Protein 7D88 (pdb70)

Nearest PDB structures (foldseek):
  7d88-assembly1_A  TM=1.003E+00  e=9.152E-81  Bacillus sp. (in: firmicutes)
  7d89-assembly1_A  TM=9.948E-01  e=5.108E-71  Bacillus sp. (in: firmicutes)
  7wha-assembly1_A  TM=9.141E-01  e=3.170E-23  Aspergillus fumigatus
  6jdz-assembly2_B  TM=9.145E-01  e=5.786E-23  Aspergillus fumigatus Z5
  4f8x-assembly1_A  TM=8.988E-01  e=8.535E-21  Penicillium canescens

Radius of gyration: 21.72 Å; Cα contacts (8 Å, |Δi|>4): 729; chains: 1; bounding box: 57×52×56 Å

Sequence (364 aa):
QSWRKEANDRILQHRQRELVINVIDKEKKPGIEVEIKQIRHEFAFGSAMNDQVLFNQTYADFFVQHFNWAVFENEAKWYANEPERGKITYEKADAMLNFANRHQIPVRGHALFWEVEDANPNWLKSLPNHEVYEAMKRRLEHAGNHFKGKFRHWDVNNEMMHGSFFKDRFGKQIWKWMYEETKKIDPQALLFVNDYNVISYGEHHAYKAHINELRQLGAPVEAIGVQGHFADRVDPVVVKERLDVLAELGLPIWVTEYDSVHPDANRRADNLEALYRVAFSHPAVKGVLMWGFWAGAHWRGEHAAIVNHDWSLNEAGRRYEKLLQEWTTQRVEKTQVTCPAFHGTYEVRIESKMLQQQTIELDS

Secondary structure (DSSP, 8-state):
-HHHHHHHHHHHHHSB--B-----SSS------EEEEEEEESSEEEEEE-GGGGT-HHHHHHHHHH-SEEEESSTTSHHHH-SBTTB---HHHHHHHHHHHHTT--EEEEEEEE--GGGS-GGGTTS-HHHHHHHHHHHHHHHHHHTTTT-SEEEEEETTTS--TTHHHH-THHHHHHHHHHHHH-TTSEEEEEESSSSSSS-HHHHHHHHHHHHHTT----EEEE--B--S---HHHHHHHHHHHHTT---EEEEEEB---SSHHHHHHHHHHHHHHHHT-TTEEEEEES--BTTS-TT-GGG-SB-TTS-B-HHHHHHHHHHHHT--EEEE-----B--BSEEEEEE---EEEEE-SS-S--

Foldseek 3Di:
DVLLVLLVVLLLVFFWFKDDDDDDPPDDDDWQKKWKFFDWFQFWAAAEDEPCCVPPVLVVVVRLVFGQAYEHQPCQQACNQPVDPPRGDNVSVVVVLVSCVVSVRAYAYEELAEQAPVSHRPVLVVDPLVVNVVSSVCSLQVSLQVCAPSHQAYCQYEAPVPHHNNCVRPNCVVVLVSQVVSCVSHVNYQYEYAHECQLQHPCLVVVLVVVVVSVVSPRPHAEYEYAAEHEQAADLVSSLVSVVSNCVVVHAYEHEAHWYFDPDVVRRLVNLCSVVSSLSSDNRYRYYYHHDAEQVDHPVHDRTHQAYNVRHGDVNVVSSVVVVVVQTDIDMDTDVGTDMGGAHWICMPSVPDIGHDHNPDRHD

Structure (mmCIF, N/CA/C/O backbone):
data_7D88
#
_entry.id   7D88
#
_cell.length_a   109.842
_cell.length_b   109.842
_cell.length_c   85.570
_cell.angle_alpha   90.000
_cell.angle_beta   90.000
_cell.angle_gamma   90.000
#
_symmetry.space_group_name_H-M   'P 41 2 2'
#
loop_
_entity.id
_entity.type
_entity.pdbx_description
1 polymer Beta-xylanase
2 non-polymer 'CALCIUM ION'
3 water water
#
loop_
_atom_site.group_PDB
_atom_site.id
_atom_site.type_symbol
_atom_site.label_atom_id
_atom_site.label_alt_id
_atom_site.label_comp_id
_atom_site.label_asym_id
_atom_site.label_entity_id
_atom_site.label_seq_id
_atom_site.pdbx_PDB_ins_code
_atom_site.Cartn_x
_atom_site.Cartn_y
_atom_site.Cartn_z
_atom_site.occupancy
_atom_site.B_iso_or_equiv
_atom_site.auth_seq_id
_atom_site.auth_comp_id
_atom_site.auth_asym_id
_atom_site.auth_atom_id
_atom_site.pdbx_PDB_model_num
ATOM 1 N N . GLN A 1 42 ? -51.05088 -45.80755 19.56243 1.000 84.99527 22 GLN A N 1
ATOM 2 C CA . GLN A 1 42 ? -50.14936 -46.84861 20.03413 1.000 86.19288 22 GLN A CA 1
ATOM 3 C C . GLN A 1 42 ? -49.30494 -46.35037 21.18888 1.000 84.92185 22 GLN A C 1
ATOM 4 O O . GLN A 1 42 ? -49.24276 -45.15036 21.45555 1.000 81.81104 22 GLN A O 1
ATOM 10 N N . SER A 1 43 ? -48.63903 -47.28895 21.86393 1.000 84.99278 23 SER A N 1
ATOM 11 C CA . SER A 1 43 ? -47.83002 -46.92939 23.02214 1.000 82.48549 23 SER A CA 1
ATOM 12 C C . SER A 1 43 ? -46.67326 -46.01777 22.63317 1.000 79.01289 23 SER A C 1
ATOM 13 O O . SER A 1 43 ? -46.31281 -45.11190 23.39152 1.000 75.46979 23 SER A O 1
ATOM 16 N N . TRP A 1 44 ? -46.07431 -46.23913 21.45677 1.000 77.87960 24 TRP A N 1
ATOM 17 C CA . TRP A 1 44 ? -44.91232 -45.43466 21.08340 1.000 79.88380 24 TRP A CA 1
ATOM 18 C C . TRP A 1 44 ? -45.27364 -43.95477 20.97840 1.000 71.36774 24 TRP A C 1
ATOM 19 O O . TRP A 1 44 ? -44.47385 -43.09331 21.35485 1.000 69.94187 24 TRP A O 1
ATOM 30 N N . ARG A 1 45 ? -46.48200 -43.64056 20.50787 1.000 69.78309 25 ARG A N 1
ATOM 31 C CA . ARG A 1 45 ? -46.86341 -42.24097 20.34672 1.000 71.08952 25 ARG A CA 1
ATOM 32 C C . ARG A 1 45 ? -47.08167 -41.56043 21.69467 1.000 70.87403 25 ARG A C 1
ATOM 33 O O . ARG A 1 45 ? -46.68563 -40.39867 21.88194 1.000 68.07763 25 ARG A O 1
ATOM 41 N N . LYS A 1 46 ? -47.67847 -42.27583 22.65542 1.000 69.69931 26 LYS A N 1
ATOM 42 C CA . LYS A 1 46 ? -47.92310 -41.68945 23.96876 1.000 65.96134 26 LYS A CA 1
ATOM 43 C C . LYS A 1 46 ? -46.61873 -41.42800 24.71707 1.000 63.77757 26 LYS A C 1
ATOM 44 O O . LYS A 1 46 ? -46.46576 -40.38996 25.36934 1.000 66.06013 26 LYS A O 1
ATOM 46 N N . GLU A 1 47 ? -45.66304 -42.35281 24.64432 1.000 66.93041 27 GLU A N 1
ATOM 47 C CA . GLU A 1 47 ? -44.36553 -42.07725 25.25908 1.000 71.43308 27 GLU A CA 1
ATOM 48 C C . GLU A 1 47 ? -43.63698 -40.95275 24.53279 1.000 68.61184 27 GLU A C 1
ATOM 49 O O . GLU A 1 47 ? -43.02518 -40.08997 25.17220 1.000 69.15880 27 GLU A O 1
ATOM 55 N N . ALA A 1 48 ? -43.70664 -40.93069 23.20092 1.000 66.67498 28 ALA A N 1
ATOM 56 C CA . ALA A 1 48 ? -43.08989 -39.83971 22.45531 1.000 67.78670 28 ALA A CA 1
ATOM 57 C C . ALA A 1 48 ? -43.64602 -38.49035 22.90386 1.000 63.39345 28 ALA A C 1
ATOM 58 O O . ALA A 1 48 ? -42.88739 -37.54816 23.17643 1.000 60.90890 28 ALA A O 1
ATOM 60 N N . ASN A 1 49 ? -44.97649 -38.38996 23.01433 1.000 64.49517 29 ASN A N 1
ATOM 61 C CA . ASN A 1 49 ? -45.59748 -37.11819 23.37706 1.000 63.85152 29 ASN A CA 1
ATOM 62 C C . ASN A 1 49 ? -45.20482 -36.68910 24.78122 1.000 66.10456 29 ASN A C 1
ATOM 63 O O . ASN A 1 49 ? -45.03594 -35.48863 25.04592 1.000 63.29907 29 ASN A O 1
ATOM 68 N N . ASP A 1 50 ? -45.05702 -37.65320 25.69465 1.000 62.20388 30 ASP A N 1
ATOM 69 C CA . ASP A 1 50 ? -44.60326 -37.31276 27.03743 1.000 68.67569 30 ASP A CA 1
ATOM 70 C C . ASP A 1 50 ? -43.19505 -36.72333 26.99402 1.000 65.34156 30 ASP A C 1
ATOM 71 O O . ASP A 1 50 ? -42.94243 -35.65569 27.55927 1.000 63.10907 30 ASP A O 1
ATOM 76 N N . ARG A 1 51 ? -42.27976 -37.36471 26.26074 1.000 63.86985 31 ARG A N 1
ATOM 77 C CA . ARG A 1 51 ? -40.92022 -36.83371 26.17271 1.000 62.92412 31 ARG A CA 1
ATOM 78 C C . ARG A 1 51 ? -40.88457 -35.47493 25.47820 1.000 59.67062 31 ARG A C 1
ATOM 79 O O . ARG A 1 51 ? -40.05069 -34.63115 25.81261 1.000 60.25405 31 ARG A O 1
ATOM 87 N N . ILE A 1 52 ? -41.80978 -35.22329 24.54745 1.000 60.83551 32 ILE A N 1
ATOM 88 C 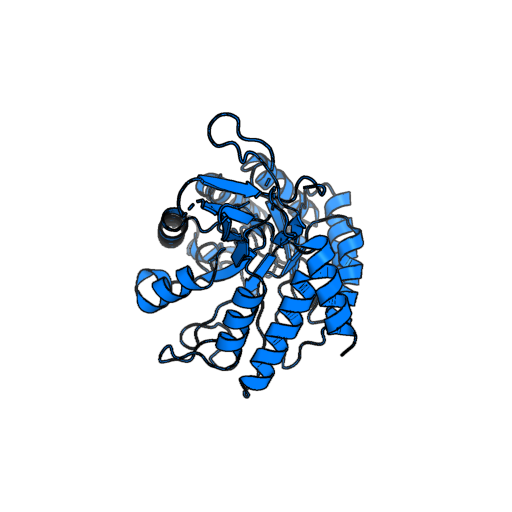CA . ILE A 1 52 ? -41.89308 -33.91797 23.90447 1.000 58.25253 32 ILE A CA 1
ATOM 89 C C . ILE A 1 52 ? -42.21046 -32.84372 24.94874 1.000 61.09449 32 ILE A C 1
ATOM 90 O O . ILE A 1 52 ? -41.52323 -31.82002 25.03936 1.000 56.47004 32 ILE A O 1
ATOM 95 N N . LEU A 1 53 ? -43.25335 -33.06647 25.76950 1.000 66.96313 33 LEU A N 1
ATOM 96 C CA . LEU A 1 53 ? -43.57182 -32.11918 26.84292 1.000 64.07125 33 LEU A CA 1
ATOM 97 C C . LEU A 1 53 ? -42.41137 -31.99118 27.81427 1.000 60.06872 33 LEU A C 1
ATOM 98 O O . LEU A 1 53 ? -42.12998 -30.90439 28.33489 1.000 60.56790 33 LEU A O 1
ATOM 103 N N . GLN A 1 54 ? -41.71603 -33.09446 28.04964 1.000 61.62000 34 GLN A N 1
ATOM 104 C CA . GLN A 1 54 ? -40.61975 -33.09995 29.00078 1.000 62.52899 34 GLN A CA 1
ATOM 105 C C . GLN A 1 54 ? -39.41575 -32.32561 28.47445 1.000 65.40922 34 GLN A C 1
ATOM 106 O O . GLN A 1 54 ? -38.81760 -31.53088 29.20772 1.000 62.59428 34 GLN A O 1
ATOM 112 N N . HIS A 1 55 ? -39.04944 -32.52516 27.20092 1.000 65.18984 35 HIS A N 1
ATOM 113 C CA . HIS A 1 55 ? -37.76661 -32.03499 26.70848 1.000 61.27589 35 HIS A CA 1
ATOM 114 C C . HIS A 1 55 ? -37.85865 -30.84078 25.77783 1.000 59.23441 35 HIS A C 1
ATOM 115 O O . HIS A 1 55 ? -36.86016 -30.13501 25.61865 1.000 63.40547 35 HIS A O 1
ATOM 122 N N . ARG A 1 56 ? -39.00795 -30.60043 25.15209 1.000 64.13494 36 ARG A N 1
ATOM 123 C CA . ARG A 1 56 ? -39.12497 -29.53188 24.17162 1.000 56.23953 36 ARG A CA 1
ATOM 124 C C . ARG A 1 56 ? -39.72193 -28.25656 24.74227 1.000 58.55976 36 ARG A C 1
ATOM 125 O O . ARG A 1 56 ? -39.80027 -27.25223 24.02303 1.000 58.18667 36 ARG A O 1
ATOM 133 N N . GLN A 1 57 ? -40.15063 -28.25633 26.00241 1.000 56.53005 37 GLN A N 1
ATOM 134 C CA . GLN A 1 57 ? -40.83349 -27.08898 26.54912 1.000 60.27996 37 GLN A CA 1
ATOM 135 C C . GLN A 1 57 ? -40.11128 -26.55544 27.77814 1.000 58.48476 37 GLN A C 1
ATOM 136 O O . GLN A 1 57 ? -39.13837 -27.13469 28.26288 1.000 64.95905 37 GLN A O 1
ATOM 142 N N . ARG A 1 58 ? -40.61447 -25.42825 28.27152 1.000 64.25969 38 ARG A N 1
ATOM 143 C CA . ARG A 1 58 ? -40.06696 -24.74571 29.44244 1.000 65.36045 38 ARG A CA 1
ATOM 144 C C . ARG A 1 58 ? -41.14552 -23.79229 29.92662 1.000 70.21186 38 ARG A C 1
ATOM 145 O O . ARG A 1 58 ? -41.59897 -22.94686 29.14906 1.000 69.22117 38 ARG A O 1
ATOM 153 N N . GLU A 1 59 ? -41.56728 -23.93592 31.18469 1.000 73.60090 39 GLU A N 1
ATOM 154 C CA . GLU A 1 59 ? -42.60894 -23.07864 31.73747 1.000 74.66684 39 GLU A CA 1
ATOM 155 C C . GLU A 1 59 ? -42.17661 -21.61782 31.71722 1.000 68.70155 39 GLU A C 1
ATOM 156 O O . GLU A 1 59 ? -40.98946 -21.29612 31.80565 1.000 68.44765 39 GLU A O 1
ATOM 162 N N . LEU A 1 60 ? -43.15945 -20.72267 31.59123 1.000 76.77300 40 LEU A N 1
ATOM 163 C CA . LEU A 1 60 ? -42.88666 -19.30298 31.39074 1.000 79.85511 40 LEU A CA 1
ATOM 164 C C . LEU A 1 60 ? -43.49126 -18.45764 32.50952 1.000 83.07587 40 LEU A C 1
ATOM 165 O O . LEU A 1 60 ? -44.57655 -18.78278 33.01162 1.000 75.67670 40 LEU A O 1
ATOM 170 N N . VAL A 1 61 ? -42.77077 -17.36893 32.88601 1.000 84.66953 41 VAL A N 1
ATOM 171 C CA . VAL A 1 61 ? -43.24060 -16.33652 33.82814 1.000 85.87859 41 VAL A CA 1
ATOM 172 C C . VAL A 1 61 ? -42.15995 -15.28332 34.11222 1.000 92.20107 41 VAL A C 1
ATOM 173 O O . VAL A 1 61 ? -41.05805 -15.61293 34.56733 1.000 93.01957 41 VAL A O 1
ATOM 177 N N . ILE A 1 62 ? -42.48295 -13.99840 33.90493 1.000 95.41719 42 ILE A N 1
ATOM 178 C CA . ILE A 1 62 ? -41.52652 -12.90109 34.10364 1.000 100.53888 42 ILE A CA 1
ATOM 179 C C . ILE A 1 62 ? -42.21915 -11.53389 33.98781 1.000 106.11767 42 ILE A C 1
ATOM 180 O O . ILE A 1 62 ? -43.42305 -11.47168 33.71646 1.000 109.16240 42 ILE A O 1
ATOM 185 N N . ASN A 1 63 ? -41.45868 -10.43397 34.17801 1.000 104.90462 43 ASN A N 1
ATOM 186 C CA . ASN A 1 63 ? -41.93309 -9.04648 34.34684 1.000 109.26727 43 ASN A CA 1
ATOM 187 C C . ASN A 1 63 ? -43.34130 -8.93333 34.93942 1.000 106.55478 43 ASN A C 1
ATOM 188 O O . ASN A 1 63 ? -43.55650 -9.40862 36.06240 1.000 103.84905 43 ASN A O 1
ATOM 193 N N . VAL A 1 64 ? -44.25037 -8.21876 34.24283 1.000 103.53907 44 VAL A N 1
ATOM 194 C CA . VAL A 1 64 ? -45.70833 -8.24591 34.43834 1.000 104.95103 44 VAL A CA 1
ATOM 195 C C . VAL A 1 64 ? -46.22281 -6.96993 35.12076 1.000 106.36624 44 VAL A C 1
ATOM 196 O O . VAL A 1 64 ? -47.43655 -6.77735 35.27790 1.000 102.41333 44 VAL A O 1
ATOM 200 N N . ILE A 1 65 ? -45.33048 -6.03223 35.44232 1.000 107.94824 45 ILE A N 1
ATOM 201 C CA . ILE A 1 65 ? -45.70307 -4.86169 36.23979 1.000 105.96981 45 ILE A CA 1
ATOM 202 C C . ILE A 1 65 ? -46.18004 -3.72019 35.34772 1.000 103.72734 45 ILE A C 1
ATOM 203 O O . ILE A 1 65 ? -45.49217 -3.31811 34.39959 1.000 104.14896 45 ILE A O 1
ATOM 208 N N . ASP A 1 66 ? -47.35286 -3.18550 35.67525 1.000 104.60155 46 ASP A N 1
ATOM 209 C CA . ASP A 1 66 ? -47.89142 -1.98504 35.03819 1.000 106.23413 46 ASP A CA 1
ATOM 210 C C . ASP A 1 66 ? -47.61519 -0.76121 35.91138 1.000 108.01807 46 ASP A C 1
ATOM 211 O O . ASP A 1 66 ? -48.52382 -0.09640 36.42282 1.000 105.22168 46 ASP A O 1
ATOM 213 N N . LYS A 1 67 ? -46.31712 -0.48663 36.07224 1.000 110.14196 47 LYS A N 1
ATOM 214 C CA . LYS A 1 67 ? -45.80587 0.52941 36.99367 1.000 110.13336 47 LYS A CA 1
ATOM 215 C C . LYS A 1 67 ? -46.17093 0.18261 38.44279 1.000 110.96229 47 LYS A C 1
ATOM 216 O O . LYS A 1 67 ? -46.92335 0.89122 39.11747 1.000 107.41456 47 LYS A O 1
ATOM 218 N N . GLU A 1 68 ? -45.61991 -0.94751 38.90135 1.000 111.63903 48 GLU A N 1
ATOM 219 C CA . GLU A 1 68 ? -45.75111 -1.44919 40.26978 1.000 107.82971 48 GLU A CA 1
ATOM 220 C C . GLU A 1 68 ? -47.17965 -1.84225 40.64546 1.000 105.13331 48 GLU A C 1
ATOM 221 O O . GLU A 1 68 ? -47.77759 -1.23849 41.54134 1.000 104.68266 48 GLU A O 1
ATOM 223 N N . LYS A 1 69 ? -47.73583 -2.84809 39.97246 1.000 101.04337 49 LYS A N 1
ATOM 224 C CA . LYS A 1 69 ? -49.03933 -3.40958 40.30861 1.000 102.78057 49 LYS A CA 1
ATOM 225 C C . LYS A 1 69 ? -48.85043 -4.84870 40.76826 1.000 101.96285 49 LYS A C 1
ATOM 226 O O . LYS A 1 69 ? -48.04082 -5.58813 40.19923 1.000 105.09910 49 LYS A O 1
ATOM 232 N N . LYS A 1 70 ? -49.59016 -5.24823 41.80348 1.000 99.67280 50 LYS A N 1
ATOM 233 C CA . LYS A 1 70 ? -49.31182 -6.50035 42.50731 1.000 98.05028 50 LYS A CA 1
ATOM 234 C C . LYS A 1 70 ? -50.57717 -7.16708 43.03174 1.000 96.35068 50 LYS A C 1
ATOM 235 O O . LYS A 1 70 ? -51.03239 -6.87778 44.14672 1.000 99.92145 50 LYS A O 1
ATOM 237 N N . PRO A 1 71 ? -51.18529 -8.07308 42.24555 1.000 94.48800 51 PRO A N 1
ATOM 238 C CA . PRO A 1 71 ? -52.08924 -9.06375 42.82913 1.000 89.19936 51 PRO A CA 1
ATOM 239 C C . PRO A 1 71 ? -51.34571 -10.36401 43.10631 1.000 91.95756 51 PRO A C 1
ATOM 240 O O . PRO A 1 71 ? -50.87952 -10.96383 42.13648 1.000 85.18090 51 PRO A O 1
ATOM 244 N N . GLY A 1 74 ? -55.31281 -10.90392 35.99628 1.000 96.72970 54 GLY A N 1
ATOM 245 C CA . GLY A 1 74 ? -56.52156 -10.17770 35.64212 1.000 99.18783 54 GLY A CA 1
ATOM 246 C C . GLY A 1 74 ? -56.56850 -9.79679 34.17760 1.000 94.03631 54 GLY A C 1
ATOM 247 O O . GLY A 1 74 ? -57.48698 -10.19368 33.45498 1.000 88.72557 54 GLY A O 1
ATOM 248 N N . ILE A 1 75 ? -55.56746 -9.02454 33.74245 1.000 90.88884 55 ILE A N 1
ATOM 249 C CA . ILE A 1 75 ? -55.50808 -8.62023 32.34629 1.000 92.42463 55 ILE A CA 1
ATOM 250 C C . ILE A 1 75 ? -55.27767 -9.83805 31.45603 1.000 85.91291 55 ILE A C 1
ATOM 251 O O . ILE A 1 75 ? -54.85809 -10.91410 31.90411 1.000 81.76136 55 ILE A O 1
ATOM 253 N N . GLU A 1 76 ? -55.59675 -9.66828 30.18452 1.000 87.05970 56 GLU A N 1
ATOM 254 C CA . GLU A 1 76 ? -55.31222 -10.68839 29.19174 1.000 83.98595 56 GLU A CA 1
ATOM 255 C C . GLU A 1 76 ? -53.82222 -10.68836 28.86150 1.000 80.22397 56 GLU A C 1
ATOM 256 O O . GLU A 1 76 ? -53.18398 -9.63773 28.77208 1.000 76.83511 56 GLU A O 1
ATOM 262 N N . VAL A 1 77 ? -53.24930 -11.87128 28.70838 1.000 78.06778 57 VAL A N 1
ATOM 263 C CA . VAL A 1 77 ? -51.87856 -11.98926 28.23358 1.000 78.36590 57 VAL A CA 1
ATOM 264 C C . VAL A 1 77 ? -51.85517 -12.94930 27.05102 1.000 75.77392 5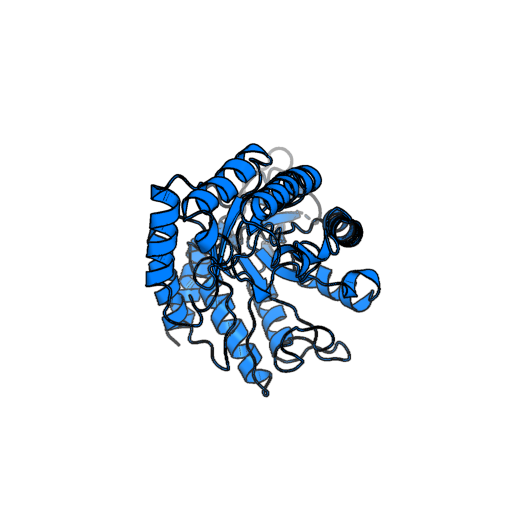7 VAL A C 1
ATOM 265 O O . VAL A 1 77 ? -52.40673 -14.05475 27.11889 1.000 76.04369 57 VAL A O 1
ATOM 269 N N . GLU A 1 78 ? -51.27620 -12.49676 25.94633 1.000 74.89158 58 GLU A N 1
ATOM 270 C CA . GLU A 1 78 ? -51.17767 -13.28498 24.72413 1.000 73.79831 58 GLU A CA 1
ATOM 271 C C . GLU A 1 78 ? -49.74961 -13.79649 24.58184 1.000 70.28400 58 GLU A C 1
ATOM 272 O O . GLU A 1 78 ? -48.79911 -13.00575 24.57989 1.000 64.52599 58 GLU A O 1
ATOM 278 N N . ILE A 1 79 ? -49.60171 -15.11238 24.46099 1.000 73.29364 59 ILE A N 1
ATOM 279 C CA . ILE A 1 79 ? -48.29461 -15.76489 24.37275 1.000 72.10833 59 ILE A CA 1
ATOM 280 C C . ILE A 1 79 ? -48.24693 -16.49308 23.03493 1.000 69.66508 59 ILE A C 1
ATOM 281 O O . ILE A 1 79 ? -48.85628 -17.55949 22.87606 1.000 66.84407 59 ILE A O 1
ATOM 286 N N . LYS A 1 80 ? -47.54294 -15.92171 22.05829 1.000 66.56747 60 LYS A N 1
ATOM 287 C CA . LYS A 1 80 ? -47.47066 -16.50487 20.72282 1.000 66.82267 60 LYS A CA 1
ATOM 288 C C . LYS A 1 80 ? -46.01344 -16.76643 20.34807 1.000 63.72484 60 LYS A C 1
ATOM 289 O O . LYS A 1 80 ? -45.15732 -15.87840 20.45430 1.000 63.90284 60 LYS A O 1
ATOM 295 N N . GLN A 1 81 ? -45.72750 -18.00275 19.96115 1.000 62.75581 61 GLN A N 1
ATOM 296 C CA . GLN A 1 81 ? -44.38390 -18.37490 19.53094 1.000 62.56989 61 GLN A CA 1
ATOM 297 C C . GLN A 1 81 ? -44.12606 -17.83781 18.12614 1.000 58.45080 61 GLN A C 1
ATOM 298 O O . GLN A 1 81 ? -44.96564 -17.99235 17.23334 1.000 53.50087 61 GLN A O 1
ATOM 304 N N . ILE A 1 82 ? -42.97425 -17.19535 17.93290 1.000 59.19215 62 ILE A N 1
ATOM 305 C CA . ILE A 1 82 ? -42.61186 -16.66476 16.62739 1.000 64.44030 62 ILE A CA 1
ATOM 306 C C . ILE A 1 82 ? -41.41726 -17.38476 15.99661 1.000 66.78347 62 ILE A C 1
ATOM 307 O O . ILE A 1 82 ? -41.31836 -17.41605 14.76469 1.000 69.36110 62 ILE A O 1
ATOM 312 N N . ARG A 1 83 ? -40.51116 -17.96940 16.78434 1.000 60.48939 63 ARG A N 1
ATOM 313 C CA . ARG A 1 83 ? -39.49370 -18.83493 16.20284 1.000 59.44488 63 ARG A CA 1
ATOM 314 C C . ARG A 1 83 ? -39.28463 -20.06456 17.07337 1.000 59.37432 63 ARG A C 1
ATOM 315 O O . ARG A 1 83 ? -39.26750 -19.97283 18.30178 1.000 62.35090 63 ARG A O 1
ATOM 317 N N . HIS A 1 84 ? -39.13961 -21.21292 16.42339 1.000 54.92543 64 HIS A N 1
ATOM 318 C CA . HIS A 1 84 ? -38.79660 -22.46163 17.08685 1.000 56.49572 64 HIS A CA 1
ATOM 319 C C . HIS A 1 84 ? -37.29092 -22.57988 17.24085 1.000 56.01255 64 HIS A C 1
ATOM 320 O O . HIS A 1 84 ? -36.54632 -22.34149 16.28727 1.000 56.81577 64 HIS A O 1
ATOM 327 N N . GLU A 1 85 ? -36.85058 -22.97042 18.43730 1.000 56.69929 65 GLU A N 1
ATOM 328 C CA . GLU A 1 85 ? -35.45558 -23.34100 18.61644 1.000 54.38868 65 GLU A CA 1
ATOM 329 C C . GLU A 1 85 ? -35.13825 -24.62853 17.86886 1.000 52.15249 65 GLU A C 1
ATOM 330 O O . GLU A 1 85 ? -34.05461 -24.76816 17.29623 1.000 53.33187 65 GLU A O 1
ATOM 336 N N . PHE A 1 86 ? -36.06369 -25.58417 17.87970 1.000 50.28213 66 PHE A N 1
ATOM 337 C CA . PHE A 1 86 ? -35.87049 -26.83911 17.17035 1.000 52.02280 66 PHE A CA 1
ATOM 338 C C . PHE A 1 86 ? -35.95233 -26.59907 15.66892 1.000 50.70956 66 PHE A C 1
ATOM 339 O O . PHE A 1 86 ? -36.81740 -25.85786 15.18639 1.000 49.65304 66 PHE A O 1
ATOM 347 N N . ALA A 1 87 ? -35.05171 -27.23758 14.92398 1.000 49.77804 67 ALA A N 1
ATOM 348 C CA . ALA A 1 87 ? -34.99167 -27.06635 13.47349 1.000 45.61498 67 ALA A CA 1
ATOM 349 C C . ALA A 1 87 ? -36.04476 -27.93072 12.79875 1.000 46.38189 67 ALA A C 1
ATOM 350 O O . ALA A 1 87 ? -36.07087 -29.15533 12.98940 1.000 45.19656 67 ALA A O 1
ATOM 352 N N . PHE A 1 88 ? -36.88874 -27.29834 11.98820 1.000 42.83357 68 PHE A N 1
ATOM 353 C CA . PHE A 1 88 ? -37.74720 -27.98889 11.02871 1.000 43.21408 68 PHE A CA 1
ATOM 354 C C . PHE A 1 88 ? -37.34709 -27.39785 9.67408 1.000 49.63317 68 PHE A C 1
ATOM 355 O O . PHE A 1 88 ? -37.91557 -26.38558 9.23464 1.000 48.47009 68 PHE A O 1
ATOM 363 N N . GLY A 1 89 ? -36.34144 -28.00023 9.02845 1.000 42.22329 69 GLY A N 1
ATOM 364 C CA . GLY A 1 89 ? -35.72893 -27.41918 7.85345 1.000 42.99738 69 GLY A CA 1
ATOM 365 C C . GLY A 1 89 ? -35.88866 -28.24966 6.58948 1.000 41.35313 69 GLY A C 1
ATOM 366 O O . GLY A 1 89 ? -36.52438 -29.30643 6.57745 1.000 40.06233 69 GLY A O 1
ATOM 367 N N . SER A 1 90 ? -35.25153 -27.76858 5.52190 1.000 39.31313 70 SER A N 1
ATOM 368 C CA . SER A 1 90 ? -35.30214 -28.51092 4.27017 1.000 37.58949 70 SER A CA 1
ATOM 369 C C . SER A 1 90 ? -34.07740 -28.24653 3.40126 1.000 41.87083 70 SER A C 1
ATOM 370 O O . SER A 1 90 ? -33.46790 -27.16948 3.44392 1.000 39.17028 70 SER A O 1
ATOM 373 N N . ALA A 1 91 ? -33.75523 -29.23047 2.57351 1.000 32.61332 71 ALA A N 1
ATOM 374 C CA . ALA A 1 91 ? -32.84685 -28.98327 1.47282 1.000 42.54876 71 ALA A CA 1
ATOM 375 C C . ALA A 1 91 ? -33.45174 -27.94484 0.54351 1.000 42.40658 71 ALA A C 1
ATOM 376 O O . ALA A 1 91 ? -34.65788 -27.95098 0.27260 1.000 41.91860 71 ALA A O 1
ATOM 378 N N . MET A 1 92 ? -32.59957 -27.06262 0.04494 1.000 43.74115 72 MET A N 1
ATOM 379 C CA . MET A 1 92 ? -32.95872 -26.01744 -0.90490 1.000 38.93021 72 MET A CA 1
ATOM 380 C C . MET A 1 92 ? -32.10639 -26.20890 -2.15455 1.000 41.04277 72 MET A C 1
ATOM 381 O O . MET A 1 92 ? -30.91194 -26.52796 -2.05433 1.000 42.12791 72 MET A O 1
ATOM 386 N N . ASN A 1 93 ? -32.71712 -26.07399 -3.33512 1.000 37.17875 73 ASN A N 1
ATOM 387 C CA . ASN A 1 93 ? -31.94687 -26.25064 -4.56008 1.000 40.30256 73 ASN A CA 1
ATOM 388 C C . ASN A 1 93 ? -32.08302 -25.02219 -5.45521 1.000 45.16753 73 ASN A C 1
ATOM 389 O O . ASN A 1 93 ? -32.57917 -23.97213 -5.02088 1.000 47.12031 73 ASN A O 1
ATOM 394 N N . ASP A 1 94 ? -31.64853 -25.15272 -6.70959 1.000 41.71834 74 ASP A N 1
ATOM 395 C CA . ASP A 1 94 ? -31.67964 -24.04376 -7.66966 1.000 47.60215 74 ASP A CA 1
ATOM 396 C C . ASP A 1 94 ? -33.05747 -23.40983 -7.83425 1.000 42.75192 74 ASP A C 1
ATOM 397 O O . ASP A 1 94 ? -33.13583 -22.24866 -8.25841 1.000 38.87335 74 ASP A O 1
ATOM 402 N N . GLN A 1 95 ? -34.14430 -24.15462 -7.58922 1.000 35.98843 75 GLN A N 1
ATOM 403 C CA . GLN A 1 95 ? -35.46737 -23.55977 -7.79500 1.000 44.63285 75 GLN A CA 1
ATOM 404 C C . GLN A 1 95 ? -35.63505 -22.26254 -7.00359 1.000 40.97701 75 GLN A C 1
ATOM 405 O O . GLN A 1 95 ? -36.40794 -21.39126 -7.40684 1.000 39.90488 75 GLN A O 1
ATOM 411 N N . VAL A 1 96 ? -34.92366 -22.10726 -5.88365 1.000 42.15389 76 VAL A N 1
ATOM 412 C CA . VAL A 1 96 ? -35.11924 -20.90819 -5.08003 1.000 42.05911 76 VAL A CA 1
ATOM 413 C C . VAL A 1 96 ? -34.65858 -19.66573 -5.81955 1.000 44.28327 76 VAL A C 1
ATOM 414 O O . VAL A 1 96 ? -34.99332 -18.54858 -5.41780 1.000 44.26857 76 VAL A O 1
ATOM 418 N N . LEU A 1 97 ? -33.90634 -19.82697 -6.90423 1.000 44.54678 77 LEU A N 1
ATOM 419 C CA . LEU A 1 97 ? -33.39933 -18.67299 -7.63787 1.000 41.88805 77 LEU A CA 1
ATOM 420 C C . LEU A 1 97 ? -34.34615 -18.18680 -8.73302 1.000 44.04316 77 LEU A C 1
ATOM 421 O O . LEU A 1 97 ? -34.19297 -17.05551 -9.20261 1.000 42.22822 77 LEU A O 1
ATOM 426 N N . PHE A 1 98 ? -35.29738 -19.01187 -9.18564 1.000 39.72615 78 PHE A N 1
ATOM 427 C CA . PHE A 1 98 ? -36.13608 -18.60227 -10.31223 1.000 42.51068 78 PHE A CA 1
ATOM 428 C C . PHE A 1 98 ? -37.60585 -18.94302 -10.12125 1.000 42.24253 78 PHE A C 1
ATOM 429 O O . PHE A 1 98 ? -38.41788 -18.60891 -10.99227 1.000 40.94682 78 PHE A O 1
ATOM 437 N N . ASN A 1 99 ? -37.96794 -19.60411 -9.02654 1.000 38.98617 79 ASN A N 1
ATOM 438 C CA . ASN A 1 99 ? -39.32398 -20.09851 -8.79753 1.000 43.76151 79 ASN A CA 1
ATOM 439 C C . ASN A 1 99 ? -39.78620 -19.42365 -7.51967 1.000 41.42557 79 ASN A C 1
ATOM 440 O O . ASN A 1 99 ? -39.45372 -19.88244 -6.42479 1.000 39.33340 79 ASN A O 1
ATOM 445 N N . GLN A 1 100 ? -40.53024 -18.32579 -7.66909 1.000 43.43872 80 GLN A N 1
ATOM 446 C CA . GLN A 1 100 ? -41.01389 -17.56724 -6.51237 1.000 49.48411 80 GLN A CA 1
ATOM 447 C C . GLN A 1 100 ? -42.03228 -18.35648 -5.69574 1.000 43.48787 80 GLN A C 1
ATOM 448 O O . GLN A 1 100 ? -42.13615 -18.16637 -4.47420 1.000 42.44031 80 GLN A O 1
ATOM 454 N N . THR A 1 101 ? -42.80855 -19.21526 -6.35429 1.000 37.86295 81 THR A N 1
ATOM 455 C CA . THR A 1 101 ? -43.72308 -20.08868 -5.63154 1.000 44.92026 81 THR A CA 1
ATOM 456 C C . THR A 1 101 ? -42.94584 -21.03890 -4.72572 1.000 43.10498 81 THR A C 1
ATOM 457 O O . THR A 1 101 ? -43.25892 -21.17632 -3.54165 1.000 40.40132 81 THR A O 1
ATOM 461 N N . TYR A 1 102 ? -41.91325 -21.69368 -5.27127 1.000 44.31259 82 TYR A N 1
ATOM 462 C CA . TYR A 1 102 ? -41.00331 -22.50008 -4.45752 1.000 42.07338 82 TYR A CA 1
ATOM 463 C C . TYR A 1 102 ? -40.41442 -21.67722 -3.30959 1.000 43.65664 82 TYR A C 1
ATOM 464 O O . TYR A 1 102 ? -40.36208 -22.13063 -2.15534 1.000 42.08830 82 TYR A O 1
ATOM 473 N N . ALA A 1 103 ? -39.95604 -20.46214 -3.60766 1.000 41.32225 83 ALA A N 1
ATOM 474 C CA . ALA A 1 103 ? -39.33264 -19.65331 -2.56038 1.000 42.36449 83 ALA A CA 1
ATOM 475 C C . ALA A 1 103 ? -40.32724 -19.30882 -1.45800 1.000 42.60901 83 ALA A C 1
ATOM 476 O O . ALA A 1 103 ? -39.99867 -19.39751 -0.26608 1.000 44.98143 83 ALA A O 1
ATOM 478 N N . ASP A 1 104 ? -41.54434 -18.89727 -1.83043 1.000 48.22429 84 ASP A N 1
ATOM 479 C CA . ASP A 1 104 ? -42.55831 -18.60205 -0.81918 1.000 45.17974 84 ASP A CA 1
ATOM 480 C C . ASP A 1 104 ? -42.88777 -19.84924 -0.00795 1.000 47.41728 84 ASP A C 1
ATOM 481 O O . ASP A 1 104 ? -43.04469 -19.77867 1.22025 1.000 47.10004 84 ASP A O 1
ATOM 486 N N . PHE A 1 105 ? -43.03129 -20.99970 -0.68005 1.000 41.08574 85 PHE A N 1
ATOM 487 C CA . PHE A 1 105 ? -43.33966 -22.22117 0.05574 1.000 42.18188 85 PHE A CA 1
ATOM 488 C C . PHE A 1 105 ? -42.24406 -22.53262 1.05418 1.000 43.69822 85 PHE A C 1
ATOM 489 O O . PHE A 1 105 ? -42.52757 -22.93390 2.18581 1.000 44.36095 85 PHE A O 1
ATOM 497 N N . PHE A 1 106 ? -40.98215 -22.35177 0.65653 1.000 43.55903 86 PHE A N 1
ATOM 498 C CA . PHE A 1 106 ? -39.89004 -22.67172 1.55959 1.000 40.42289 86 PHE A CA 1
ATOM 499 C C . PHE A 1 106 ? -39.99838 -21.85536 2.83764 1.000 42.79385 86 PHE A C 1
ATOM 500 O O . PHE A 1 106 ? -39.99341 -22.40404 3.94901 1.000 42.14894 86 PHE A O 1
ATOM 508 N N . VAL A 1 107 ? -40.11582 -20.53465 2.68847 1.000 43.55052 87 VAL A N 1
ATOM 509 C CA . VAL A 1 107 ? -40.10950 -19.62147 3.82350 1.000 44.85407 87 VAL A CA 1
ATOM 510 C C . VAL A 1 107 ? -41.27137 -19.89885 4.76458 1.000 46.98216 87 VAL A C 1
ATOM 511 O O . VAL A 1 107 ? -41.13907 -19.73208 5.98382 1.000 50.00331 87 VAL A O 1
ATOM 515 N N . GLN A 1 108 ? -42.40780 -20.35996 4.23718 1.000 42.30406 88 GLN A N 1
ATOM 516 C CA . GLN A 1 108 ? -43.54323 -20.64892 5.10240 1.000 47.01553 88 GLN A CA 1
ATOM 517 C C . GLN A 1 108 ? -43.43816 -21.97827 5.83059 1.000 46.95319 88 GLN A C 1
ATOM 518 O O . GLN A 1 108 ? -44.20894 -22.19925 6.76279 1.000 47.31655 88 GLN A O 1
ATOM 524 N N . HIS A 1 109 ? -42.52277 -22.87555 5.45570 1.000 43.36499 89 HIS A N 1
ATOM 525 C CA . HIS A 1 109 ? -42.55052 -24.22257 6.01656 1.000 40.26348 89 HIS A CA 1
ATOM 526 C C . HIS A 1 109 ? -41.27243 -24.65958 6.71568 1.000 45.69171 89 HIS A C 1
ATOM 527 O O . HIS A 1 109 ? -41.28547 -25.70657 7.37457 1.000 43.58621 89 HIS A O 1
ATOM 534 N N . PHE A 1 110 ? -40.16980 -23.92720 6.57379 1.000 44.55386 90 PHE A N 1
ATOM 535 C CA . PHE A 1 110 ? -38.87993 -24.40871 7.04457 1.000 44.28169 90 PHE A CA 1
ATOM 536 C C . PHE A 1 110 ? -38.12652 -23.27604 7.72647 1.000 43.40617 90 PHE A C 1
ATOM 537 O O . PHE A 1 110 ? -38.01906 -22.17969 7.17080 1.000 43.35322 90 PHE A O 1
ATOM 545 N N . ASN A 1 111 ? -37.61728 -23.52296 8.93011 1.000 43.53940 91 ASN A N 1
ATOM 546 C CA . ASN A 1 111 ? -36.83754 -22.49570 9.61265 1.000 43.08127 91 ASN A CA 1
ATOM 547 C C . ASN A 1 111 ? -35.33523 -22.73192 9.50234 1.000 44.77490 91 ASN A C 1
ATOM 548 O O . ASN A 1 111 ? -34.55888 -21.96349 10.07544 1.000 45.29185 91 ASN A O 1
ATOM 553 N N . TRP A 1 112 ? -34.91620 -23.77085 8.77273 1.000 44.23889 92 TRP A N 1
ATOM 554 C CA . TRP A 1 112 ? -33.51763 -24.08845 8.52688 1.000 41.13920 92 TRP A CA 1
ATOM 555 C C . TRP A 1 112 ? -33.38409 -24.55131 7.08315 1.000 42.04224 92 TRP A C 1
ATOM 556 O O . TRP A 1 112 ? -34.33939 -25.05777 6.49384 1.000 46.13702 92 TRP A O 1
ATOM 567 N N . ALA A 1 113 ? -32.21191 -24.34752 6.50163 1.000 38.38268 93 ALA A N 1
ATOM 568 C CA . ALA A 1 113 ? -31.95938 -24.79187 5.14558 1.000 40.65191 93 ALA A CA 1
ATOM 569 C C . ALA A 1 113 ? -30.59442 -25.46302 5.07051 1.000 40.83269 93 ALA A C 1
ATOM 570 O O . ALA A 1 113 ? -29.76855 -25.34388 5.97566 1.000 38.95573 93 ALA A O 1
ATOM 572 N N . VAL A 1 114 ? -30.40036 -26.18610 3.96759 1.000 36.23013 94 VAL A N 1
ATOM 573 C CA . VAL A 1 114 ? -29.13852 -26.78766 3.55946 1.000 34.87638 94 VAL A CA 1
ATOM 574 C C . VAL A 1 114 ? -29.17992 -26.79910 2.03404 1.000 39.98689 94 VAL A C 1
ATOM 575 O O . VAL A 1 114 ? -30.25808 -26.93593 1.43783 1.000 34.86034 94 VAL A O 1
ATOM 579 N N . PHE A 1 115 ? -28.02897 -26.60678 1.38305 1.000 31.51275 95 PHE A N 1
ATOM 580 C CA . PHE A 1 115 ? -28.05607 -26.55027 -0.08474 1.000 38.61696 95 PHE A CA 1
ATOM 581 C C . PHE A 1 115 ? -27.88085 -27.94033 -0.67595 1.000 40.27050 95 PHE A C 1
ATOM 582 O O . PHE A 1 115 ? -27.00558 -28.70904 -0.25521 1.000 38.76383 95 PHE A O 1
ATOM 590 N N . GLU A 1 116 ? -28.70734 -28.25415 -1.67485 1.000 43.53412 96 GLU A N 1
ATOM 591 C CA . GLU A 1 116 ? -28.72490 -29.62183 -2.17740 1.000 43.99284 96 GLU A CA 1
ATOM 592 C C . GLU A 1 116 ? -27.44609 -29.96001 -2.93063 1.000 45.74048 96 GLU A C 1
ATOM 593 O O . GLU A 1 116 ? -26.90713 -31.06421 -2.77224 1.000 43.70291 96 GLU A O 1
ATOM 599 N N . ASN A 1 117 ? -26.93958 -29.03077 -3.74487 1.000 41.66851 97 ASN A N 1
ATOM 600 C CA . ASN A 1 117 ? -25.75493 -29.28097 -4.57531 1.000 46.46099 97 ASN A CA 1
ATOM 601 C C . ASN A 1 117 ? -24.73059 -28.16219 -4.57799 1.000 44.71499 97 ASN A C 1
ATOM 602 O O . ASN A 1 117 ? -23.55666 -28.42090 -4.88349 1.000 38.10660 97 ASN A O 1
ATOM 607 N N . GLU A 1 118 ? -25.13511 -26.93816 -4.27698 1.000 40.95254 98 GLU A N 1
ATOM 608 C CA . GLU A 1 118 ? -24.42023 -25.75362 -4.69491 1.000 44.10053 98 GLU A CA 1
ATOM 609 C C . GLU A 1 118 ? -23.21246 -25.45407 -3.81077 1.000 45.09414 98 GLU A C 1
ATOM 610 O O . GLU A 1 118 ? -22.47607 -24.49303 -4.09304 1.000 39.90960 98 GLU A O 1
ATOM 616 N N . ALA A 1 119 ? -22.94992 -26.30110 -2.80453 1.000 33.16957 99 ALA A N 1
ATOM 617 C CA . ALA A 1 119 ? -21.73244 -26.21215 -2.01641 1.000 41.73876 99 ALA A CA 1
ATOM 618 C C . ALA A 1 119 ? -20.95011 -27.51670 -2.01344 1.000 40.35679 99 ALA A C 1
ATOM 619 O O . ALA A 1 119 ? -20.07722 -27.68798 -1.15923 1.000 38.70007 99 ALA A O 1
ATOM 621 N N . LYS A 1 120 ? -21.26168 -28.45602 -2.90618 1.000 39.15071 100 LYS A N 1
ATOM 622 C CA . LYS A 1 120 ? -20.38167 -29.60375 -3.05005 1.000 42.81699 100 LYS A CA 1
ATOM 623 C C . LYS A 1 120 ? -19.13922 -29.18268 -3.83391 1.000 42.34177 100 LYS A C 1
ATOM 624 O O . LYS A 1 120 ? -19.12642 -28.14611 -4.50186 1.000 41.45108 100 LYS A O 1
ATOM 630 N N . TRP A 1 121 ? -18.08582 -29.99490 -3.74623 1.000 41.04034 101 TRP A N 1
ATOM 631 C CA . TRP A 1 121 ? -16.82591 -29.61156 -4.38223 1.000 41.37100 101 TRP A CA 1
ATOM 632 C C . TRP A 1 121 ? -16.96791 -29.50243 -5.89842 1.000 41.10771 101 TRP A C 1
ATOM 633 O O . TRP A 1 121 ? -16.52397 -28.51353 -6.50246 1.000 39.66040 101 TRP A O 1
ATOM 644 N N . TYR A 1 122 ? -17.58214 -30.49804 -6.54522 1.000 36.15393 102 TYR A N 1
ATOM 645 C CA . TYR A 1 122 ? -17.67934 -30.39600 -7.99991 1.000 38.69012 102 TYR A CA 1
ATOM 646 C C . TYR A 1 122 ? -18.42891 -29.14396 -8.42532 1.000 42.66016 102 TYR A C 1
ATOM 647 O O . TYR A 1 122 ? -18.16177 -28.60478 -9.50542 1.000 42.80543 102 TYR A O 1
ATOM 656 N N . ALA A 1 123 ? -19.36948 -28.66303 -7.60681 1.000 39.92582 103 ALA A N 1
ATOM 657 C CA . ALA A 1 123 ? -20.12330 -27.48179 -8.01696 1.000 38.66111 103 ALA A CA 1
ATOM 658 C C . ALA A 1 123 ? -19.34138 -26.19705 -7.78994 1.000 39.21163 103 ALA A C 1
ATOM 659 O O . ALA A 1 123 ? -19.56801 -25.22019 -8.50423 1.000 43.69475 103 ALA A O 1
ATOM 661 N N . ASN A 1 124 ? -18.41930 -26.16802 -6.82361 1.000 40.46196 104 ASN A N 1
ATOM 662 C CA . ASN A 1 124 ? -17.61677 -24.97200 -6.59671 1.000 40.87453 104 ASN A CA 1
ATOM 663 C C . ASN A 1 124 ? -16.30198 -24.97064 -7.37215 1.000 48.04142 104 ASN A C 1
ATOM 664 O O . ASN A 1 124 ? -15.69596 -23.90171 -7.54856 1.000 48.51735 104 ASN A O 1
ATOM 669 N N . GLU A 1 125 ? -15.85008 -26.12676 -7.84627 1.000 40.90162 105 GLU A N 1
ATOM 670 C CA . GLU A 1 125 ? -14.62955 -26.22733 -8.65020 1.000 47.63751 105 GLU A CA 1
ATOM 671 C C . GLU A 1 125 ? -14.87312 -27.23871 -9.76218 1.000 43.02325 105 GLU A C 1
ATOM 672 O O . GLU A 1 125 ? -14.31119 -28.33938 -9.76041 1.000 44.07103 105 GLU A O 1
ATOM 678 N N . PRO A 1 126 ? -15.72059 -26.89546 -10.73662 1.000 42.46672 106 PRO A N 1
ATOM 679 C CA . PRO A 1 126 ? -16.10305 -27.88902 -11.75937 1.000 43.25932 106 PRO A CA 1
ATOM 680 C C . PRO A 1 126 ? -14.94539 -28.31117 -12.63903 1.000 42.98463 106 PRO A C 1
ATOM 681 O O . PRO A 1 126 ? -15.00842 -29.39041 -13.23917 1.000 41.42378 106 PRO A O 1
ATOM 685 N N . GLU A 1 127 ? -13.91490 -27.47913 -12.73099 1.000 43.54356 107 GLU A N 1
ATOM 686 C CA . GLU A 1 127 ? -12.67579 -27.70881 -13.45921 1.000 49.28761 107 GLU A CA 1
ATOM 687 C C . GLU A 1 127 ? -11.56426 -27.26856 -12.51625 1.000 49.37333 107 GLU A C 1
ATOM 688 O O . GLU A 1 127 ? -11.75116 -26.30021 -11.77610 1.000 44.21610 107 GLU A O 1
ATOM 694 N N . ARG A 1 128 ? -10.42115 -27.96746 -12.52603 1.000 47.99019 108 ARG A N 1
ATOM 695 C CA . ARG A 1 128 ? -9.35186 -27.63580 -11.58670 1.000 46.78775 108 ARG A CA 1
ATOM 696 C C . ARG A 1 128 ? -8.94810 -26.17160 -11.70020 1.000 48.80655 108 ARG A C 1
ATOM 697 O O . ARG A 1 128 ? -8.63863 -25.68023 -12.78507 1.000 44.98363 108 ARG A O 1
ATOM 705 N N . GLY A 1 129 ? -8.96867 -25.47159 -10.56733 1.000 53.79344 109 GLY A N 1
ATOM 706 C CA . GLY A 1 129 ? -8.60105 -24.07265 -10.52033 1.000 48.04140 109 GLY A CA 1
ATOM 707 C C . GLY A 1 129 ? -9.67015 -23.10207 -10.96360 1.000 49.18785 109 GLY A C 1
ATOM 708 O O . GLY A 1 129 ? -9.40259 -21.89807 -11.00407 1.000 53.10471 109 GLY A O 1
ATOM 709 N N . LYS A 1 130 ? -10.86621 -23.57118 -11.30855 1.000 47.07740 110 LYS A N 1
ATOM 710 C CA . LYS A 1 130 ? -11.95209 -22.69514 -11.73331 1.000 47.96387 110 LYS A CA 1
ATOM 711 C C . LYS A 1 130 ? -12.99681 -22.71668 -10.62671 1.000 48.29186 110 LYS A C 1
ATOM 712 O O . LYS A 1 130 ? -13.82866 -23.62854 -10.55175 1.000 48.50614 110 LYS A O 1
ATOM 718 N N . ILE A 1 131 ? -12.93265 -21.71833 -9.75859 1.000 49.95606 111 ILE A N 1
ATOM 719 C CA . ILE A 1 131 ? -13.66098 -21.71188 -8.49810 1.000 49.22232 111 ILE A CA 1
ATOM 720 C C . ILE A 1 131 ? -14.83938 -20.76224 -8.61956 1.000 50.36038 111 ILE A C 1
ATOM 721 O O . ILE A 1 131 ? -14.67660 -19.63419 -9.08954 1.000 53.03873 111 ILE A O 1
ATOM 726 N N . THR A 1 132 ? -16.02794 -21.21359 -8.19495 1.000 52.80104 112 THR A N 1
ATOM 727 C CA . THR A 1 132 ? -17.23608 -20.38999 -8.23382 1.000 46.40186 112 THR A CA 1
ATOM 728 C C . THR A 1 132 ? -18.11315 -20.67080 -7.01407 1.000 47.57898 112 THR A C 1
ATOM 729 O O . THR A 1 132 ? -18.34242 -21.83059 -6.65762 1.000 43.77912 112 THR A O 1
ATOM 733 N N . TYR A 1 133 ? -18.58068 -19.60417 -6.36023 1.000 50.65432 113 TYR A N 1
ATOM 734 C CA . TYR A 1 133 ? -19.49361 -19.70510 -5.22597 1.000 41.33581 113 TYR A CA 1
ATOM 735 C C . TYR A 1 133 ? -20.76737 -18.89536 -5.44009 1.000 44.63146 113 TYR A C 1
ATOM 736 O O . TYR A 1 133 ? -21.58679 -18.79141 -4.51424 1.000 47.14138 113 TYR A O 1
ATOM 745 N N . GLU A 1 134 ? -20.95245 -18.32409 -6.63063 1.000 40.72451 114 GLU A N 1
ATOM 746 C CA . GLU A 1 134 ? -22.03463 -17.37233 -6.85956 1.000 41.93271 114 GLU A CA 1
ATOM 747 C C . GLU A 1 134 ? -23.39302 -17.95756 -6.48526 1.000 40.98852 114 GLU A C 1
ATOM 748 O O . GLU A 1 134 ? -24.17107 -17.31932 -5.77265 1.000 43.59255 114 GLU A O 1
ATOM 754 N N . LYS A 1 135 ? -23.70614 -19.16207 -6.97470 1.000 40.46146 115 LYS A N 1
ATOM 755 C CA . LYS A 1 135 ? -25.00629 -19.75339 -6.68296 1.000 43.02641 115 LYS A CA 1
ATOM 756 C C . LYS A 1 135 ? -25.18090 -19.95094 -5.18693 1.000 39.43805 115 LYS A C 1
ATOM 757 O O . LYS A 1 135 ? -26.23027 -19.61867 -4.62263 1.000 40.52429 115 LYS A O 1
ATOM 763 N N . ALA A 1 136 ? -24.14527 -20.43236 -4.51556 1.000 36.52823 116 ALA A N 1
ATOM 764 C CA . ALA A 1 136 ? -24.27079 -20.64019 -3.08157 1.000 43.02880 116 ALA A CA 1
ATOM 765 C C . ALA A 1 136 ? -24.37893 -19.31341 -2.33806 1.000 42.62213 116 ALA A C 1
ATOM 766 O O . ALA A 1 136 ? -25.13671 -19.21212 -1.36856 1.000 43.76739 116 ALA A O 1
ATOM 768 N N . ASP A 1 137 ? -23.64918 -18.28018 -2.78673 1.000 42.46419 117 ASP A N 1
ATOM 769 C CA . ASP A 1 137 ? -23.72272 -16.97782 -2.12790 1.000 41.68847 117 ASP A CA 1
ATOM 770 C C . ASP A 1 137 ? -25.09776 -16.34533 -2.31796 1.000 45.74311 117 ASP A C 1
ATOM 771 O O . ASP A 1 137 ? -25.61973 -15.69883 -1.40089 1.000 44.84669 117 ASP A O 1
ATOM 776 N N . ALA A 1 138 ? -25.69774 -16.51535 -3.50415 1.000 41.45125 118 ALA A N 1
ATOM 777 C CA . ALA A 1 138 ? -27.05772 -16.02645 -3.71735 1.000 46.68343 118 ALA A CA 1
ATOM 778 C C . ALA A 1 138 ? -28.04989 -16.72954 -2.78930 1.000 45.49824 118 ALA A C 1
ATOM 779 O O . ALA A 1 138 ? -28.92336 -16.08829 -2.19641 1.000 43.71797 118 ALA A O 1
ATOM 781 N N . MET A 1 139 ? -27.92395 -18.04877 -2.64167 1.000 44.23036 119 MET A N 1
ATOM 782 C CA . MET A 1 139 ? -28.82571 -18.76939 -1.74811 1.000 45.32854 119 MET A CA 1
ATOM 783 C C . MET A 1 139 ? -28.60158 -18.37157 -0.28827 1.000 41.33002 119 MET A C 1
ATOM 784 O O . MET A 1 139 ? -29.55705 -18.34324 0.49981 1.000 43.71241 119 MET A O 1
ATOM 789 N N . LEU A 1 140 ? -27.35876 -18.04326 0.08749 1.000 40.11035 120 LEU A N 1
ATOM 790 C CA . LEU A 1 140 ? -27.09914 -17.55684 1.44376 1.000 45.64042 120 LEU A CA 1
ATOM 791 C C . LEU A 1 140 ? -27.72666 -16.18273 1.67871 1.000 46.65541 120 LEU A C 1
ATOM 792 O O . LEU A 1 140 ? -28.21995 -15.90056 2.77481 1.000 44.49945 120 LEU A O 1
ATOM 797 N N . ASN A 1 141 ? -27.70803 -15.30981 0.67262 1.000 43.38714 121 ASN A N 1
ATOM 798 C CA . ASN A 1 141 ? -28.36751 -14.01902 0.83647 1.000 51.00303 121 ASN A CA 1
ATOM 799 C C . ASN A 1 141 ? -29.87565 -14.18136 0.98501 1.000 49.23389 121 ASN A C 1
ATOM 800 O O . ASN A 1 141 ? -30.49071 -13.51638 1.81920 1.000 50.03832 121 ASN A O 1
ATOM 805 N N . PHE A 1 142 ? -30.49425 -15.04510 0.17989 1.000 46.34313 122 PHE A N 1
ATOM 806 C CA . PHE A 1 142 ? -31.91992 -15.30862 0.35319 1.000 48.72652 122 PHE A CA 1
ATOM 807 C C . PHE A 1 142 ? -32.21472 -15.80142 1.76951 1.000 46.31854 122 PHE A C 1
ATOM 808 O O . PHE A 1 142 ? -33.15323 -15.32923 2.41864 1.000 44.82498 122 PHE A O 1
ATOM 816 N N . ALA A 1 143 ? -31.40332 -16.74113 2.27446 1.000 46.66497 123 ALA A N 1
ATOM 817 C CA . ALA A 1 143 ? -31.63515 -17.28155 3.61271 1.000 44.92677 123 ALA A CA 1
ATOM 818 C C . ALA A 1 143 ? -31.41829 -16.22136 4.69096 1.000 50.57300 123 ALA A C 1
ATOM 819 O O . ALA A 1 143 ? -32.18255 -16.14206 5.66815 1.000 44.99930 123 ALA A O 1
ATOM 821 N N . ASN A 1 144 ? -30.38573 -15.39716 4.52520 1.000 47.91060 124 ASN A N 1
ATOM 822 C CA . ASN A 1 144 ? -30.08460 -14.37632 5.52186 1.000 51.57611 124 ASN A CA 1
ATOM 823 C C . ASN A 1 144 ? -31.21328 -13.35402 5.61276 1.000 54.26649 124 ASN A C 1
ATOM 824 O O . ASN A 1 144 ? -31.63399 -12.98072 6.71278 1.000 48.88958 124 ASN A O 1
ATOM 829 N N . ARG A 1 145 ? -31.74432 -12.91385 4.47014 1.000 47.41427 125 ARG A N 1
ATOM 830 C CA . ARG A 1 145 ? -32.80038 -11.91605 4.54118 1.000 50.44190 125 ARG A CA 1
ATOM 831 C C . ARG A 1 145 ? -34.08682 -12.47790 5.13879 1.000 51.78246 125 ARG A C 1
ATOM 832 O O . ARG A 1 145 ? -34.90068 -11.70363 5.64891 1.000 52.44780 125 ARG A O 1
ATOM 840 N N . HIS A 1 146 ? -34.27750 -13.79917 5.13346 1.000 49.66439 126 HIS A N 1
ATOM 841 C CA . HIS A 1 146 ? -35.39868 -14.42056 5.83127 1.000 40.52614 126 HIS A CA 1
ATOM 842 C C . HIS A 1 146 ? -34.97656 -15.04010 7.16874 1.000 51.66967 126 HIS A C 1
ATOM 843 O O . HIS A 1 146 ? -35.77301 -15.74467 7.79390 1.000 51.21268 126 HIS A O 1
ATOM 850 N N . GLN A 1 147 ? -33.74194 -14.78215 7.62039 1.000 50.61711 127 GLN A N 1
ATOM 851 C CA . GLN A 1 147 ? -33.24282 -15.23622 8.92065 1.000 52.77741 127 GLN A CA 1
ATOM 852 C C . GLN A 1 147 ? -33.35172 -16.75314 9.06948 1.000 53.06326 127 GLN A C 1
ATOM 853 O O . GLN A 1 147 ? -33.71441 -17.28013 10.12797 1.000 49.00263 127 GLN A O 1
ATOM 859 N N . ILE A 1 148 ? -33.01453 -17.45564 8.00005 1.000 49.27969 128 ILE A N 1
ATOM 860 C CA . ILE A 1 148 ? -33.00219 -18.92135 7.98818 1.000 47.54771 128 ILE A CA 1
ATOM 861 C C . ILE A 1 148 ? -31.56033 -19.38251 8.11976 1.000 44.47982 128 ILE A C 1
ATOM 862 O O . ILE A 1 148 ? -30.75022 -19.17495 7.20091 1.000 47.69795 128 ILE A O 1
ATOM 867 N N . PRO A 1 149 ? -31.17845 -20.02830 9.21897 1.000 50.05702 129 PRO A N 1
ATOM 868 C CA . PRO A 1 149 ? -29.82154 -20.58064 9.32743 1.000 45.87666 129 PRO A CA 1
ATOM 869 C C . PRO A 1 149 ? -29.58841 -21.68922 8.31245 1.000 47.15748 129 PRO A C 1
ATOM 870 O O . PRO A 1 149 ? -30.49810 -22.45393 7.97898 1.000 44.89357 129 PRO A O 1
ATOM 874 N N . VAL A 1 150 ? -28.33996 -21.81919 7.86955 1.000 44.04636 130 VAL A N 1
ATOM 875 C CA . VAL A 1 150 ? -27.99013 -22.73644 6.79063 1.000 44.09389 130 VAL A CA 1
ATOM 876 C C . VAL A 1 150 ? -26.94328 -23.71651 7.29195 1.000 46.43350 130 VAL A C 1
ATOM 877 O O . VAL A 1 150 ? -25.93206 -23.30207 7.87312 1.000 45.07460 130 VAL A O 1
ATOM 881 N N . ARG A 1 151 ? -27.17356 -25.01362 7.04967 1.000 40.47754 131 ARG A N 1
ATOM 882 C CA . ARG A 1 151 ? -26.10409 -25.99840 7.19105 1.000 45.56385 131 ARG A CA 1
ATOM 883 C C . ARG A 1 151 ? -25.19969 -25.97898 5.95530 1.000 42.46909 131 ARG A C 1
ATOM 884 O O . ARG A 1 151 ? -25.67010 -25.85273 4.83043 1.000 39.17012 131 ARG A O 1
ATOM 892 N N . GLY A 1 152 ? -23.88991 -26.14555 6.16806 1.000 42.65513 132 GLY A N 1
ATOM 893 C CA . GLY A 1 152 ? -22.95733 -26.28874 5.06647 1.000 39.54626 132 GLY A CA 1
ATOM 894 C C . GLY A 1 152 ? -22.78946 -27.74781 4.70162 1.000 40.94034 132 GLY A C 1
ATOM 895 O O . GLY A 1 152 ? -22.47788 -28.57859 5.55765 1.000 43.31842 132 GLY A O 1
ATOM 896 N N . HIS A 1 153 ? -22.97556 -28.05133 3.41269 1.000 39.19916 133 HIS A N 1
ATOM 897 C CA . HIS A 1 153 ? -22.98889 -29.41485 2.88260 1.000 40.51808 133 HIS A CA 1
ATOM 898 C C . HIS A 1 153 ? -22.35022 -29.40035 1.49413 1.000 41.83020 133 HIS A C 1
ATOM 899 O O . HIS A 1 153 ? -22.92541 -28.82308 0.56264 1.000 43.93025 133 HIS A O 1
ATOM 906 N N . ALA A 1 154 ? -21.16991 -29.99102 1.31816 1.000 40.37302 134 ALA A N 1
ATOM 907 C CA . ALA A 1 154 ? -20.29095 -30.59401 2.31705 1.000 43.71472 134 ALA A CA 1
ATOM 908 C C . ALA A 1 154 ? -18.87247 -30.30936 1.81221 1.000 42.42892 134 ALA A C 1
ATOM 909 O O . ALA A 1 154 ? -18.63062 -30.39488 0.60578 1.000 40.81952 134 ALA A O 1
ATOM 911 N N . LEU A 1 155 ? -17.94382 -29.95980 2.70164 1.000 46.68823 135 LEU A N 1
ATOM 912 C CA . LEU A 1 155 ? -16.58214 -29.65788 2.26017 1.000 45.72290 135 LEU A CA 1
ATOM 913 C C . LEU A 1 155 ? -15.97947 -30.83780 1.51682 1.000 42.57691 135 LEU A C 1
ATOM 914 O O . LEU A 1 155 ? -15.48107 -30.68649 0.40305 1.000 42.48727 135 LEU A O 1
ATOM 919 N N . PHE A 1 156 ? -16.02237 -32.02312 2.11987 1.000 42.93230 136 PHE A N 1
ATOM 920 C CA . PHE A 1 156 ? -15.52318 -33.23230 1.49487 1.000 44.95163 136 PHE A CA 1
ATOM 921 C C . PHE A 1 156 ? -16.59584 -34.29828 1.55059 1.000 46.14135 136 PHE A C 1
ATOM 922 O O . PHE A 1 156 ? -17.52287 -34.24436 2.36204 1.000 45.92922 136 PHE A O 1
ATOM 930 N N . TRP A 1 157 ? -16.45638 -35.25268 0.63999 1.000 44.28624 137 TRP A N 1
ATOM 931 C CA . TRP A 1 157 ? -17.33974 -36.40013 0.52984 1.000 46.60592 137 TRP A CA 1
ATOM 932 C C . TRP A 1 157 ? -16.44557 -37.59042 0.20934 1.000 47.40651 137 TRP A C 1
ATOM 933 O O . TRP A 1 157 ? -15.72923 -37.58293 -0.79814 1.000 48.80253 137 TRP A O 1
ATOM 944 N N . GLU A 1 158 ? -16.45246 -38.58719 1.08794 1.000 46.63840 138 GLU A N 1
ATOM 945 C CA . GLU A 1 158 ? -15.52040 -39.70694 0.99914 1.000 46.84266 138 GLU A CA 1
ATOM 946 C C . GLU A 1 158 ? -15.82436 -40.65638 -0.15611 1.000 51.84709 138 GLU A C 1
ATOM 947 O O . GLU A 1 158 ? -14.96114 -41.46924 -0.50353 1.000 52.55026 138 GLU A O 1
ATOM 953 N N . VAL A 1 159 ? -17.01037 -40.57414 -0.75863 1.000 45.07795 139 VAL A N 1
ATOM 954 C CA . VAL A 1 159 ? -17.39657 -41.48774 -1.82550 1.000 46.61288 139 VAL A CA 1
ATOM 955 C C . VAL A 1 159 ? -16.82170 -40.98588 -3.14627 1.000 48.29496 139 VAL A C 1
ATOM 956 O O . VAL A 1 159 ? -17.03756 -39.83136 -3.52420 1.000 43.84831 139 VAL A O 1
ATOM 960 N N . GLU A 1 160 ? -16.09669 -41.85343 -3.86010 1.000 50.03095 140 GLU A N 1
ATOM 961 C CA . GLU A 1 160 ? -15.46223 -41.43530 -5.11252 1.000 49.20362 140 GLU A CA 1
ATOM 962 C C . GLU A 1 160 ? -16.48366 -40.88599 -6.10430 1.000 46.94846 140 GLU A C 1
ATOM 963 O O . GLU A 1 160 ? -16.27197 -39.82599 -6.70124 1.000 48.17708 140 GLU A O 1
ATOM 969 N N . ASP A 1 161 ? -17.60937 -41.58183 -6.28093 1.000 48.76087 141 ASP A N 1
ATOM 970 C CA . ASP A 1 161 ? -18.61602 -41.18304 -7.26760 1.000 43.88474 141 ASP A CA 1
ATOM 971 C C . ASP A 1 161 ? -19.24199 -39.81743 -7.00889 1.000 46.28973 141 ASP A C 1
ATOM 972 O O . ASP A 1 161 ? -19.99866 -39.33998 -7.85604 1.000 50.65897 141 ASP A O 1
ATOM 977 N N . ALA A 1 162 ? -19.01789 -39.20759 -5.85310 1.000 40.96094 142 ALA A N 1
ATOM 978 C CA . ALA A 1 162 ? -19.52507 -37.87747 -5.58625 1.000 40.83311 142 ALA A CA 1
ATOM 979 C C . ALA A 1 162 ? -18.47669 -36.79112 -5.79270 1.000 45.14357 142 ALA A C 1
ATOM 980 O O . ALA A 1 162 ? -18.77457 -35.60904 -5.57877 1.000 44.62496 142 ALA A O 1
ATOM 982 N N . ASN A 1 163 ? -17.19160 -37.17215 -6.22473 1.000 46.92342 143 ASN A N 1
ATOM 983 C CA . ASN A 1 163 ? -16.14303 -36.16078 -6.28728 1.000 45.80394 143 ASN A CA 1
ATOM 984 C C . ASN A 1 163 ? -15.92195 -35.66422 -7.71538 1.000 39.66490 143 ASN A C 1
ATOM 985 O O . ASN A 1 163 ? -16.23788 -36.36995 -8.67044 1.000 41.79189 143 ASN A O 1
ATOM 990 N N . PRO A 1 164 ? -15.37307 -34.45646 -7.88437 1.000 44.80596 144 PRO A N 1
ATOM 991 C CA . PRO A 1 164 ? -15.07343 -33.94658 -9.23276 1.000 40.92863 144 PRO A CA 1
ATOM 992 C C . PRO A 1 164 ? -14.22126 -34.92873 -10.01816 1.000 46.00665 144 PRO A C 1
ATOM 993 O O . PRO A 1 164 ? -13.22662 -35.45854 -9.49987 1.000 41.33249 144 PRO A O 1
ATOM 997 N N . ASN A 1 165 ? -14.58323 -35.12960 -11.29892 1.000 42.15841 145 ASN A N 1
ATOM 998 C CA . ASN A 1 165 ? -13.91923 -36.15417 -12.10419 1.000 47.99563 145 ASN A CA 1
ATOM 999 C C . ASN A 1 165 ? -12.45275 -35.81390 -12.35810 1.000 46.46213 145 ASN A C 1
ATOM 1000 O O . ASN A 1 165 ? -11.64375 -36.72159 -12.53455 1.000 42.95632 145 ASN A O 1
ATOM 1005 N N . TRP A 1 166 ? -12.08783 -34.52474 -12.39341 1.000 43.78353 146 TRP A N 1
ATOM 1006 C CA . TRP A 1 166 ? -10.68097 -34.17738 -12.61217 1.000 41.72994 146 TRP A CA 1
ATOM 1007 C C . TRP A 1 166 ? -9.78413 -34.62160 -11.46132 1.000 50.92457 146 TRP A C 1
ATOM 1008 O O . TRP A 1 166 ? -8.56224 -34.69366 -11.62869 1.000 51.52146 146 TRP A O 1
ATOM 1019 N N . LEU A 1 167 ? -10.36523 -34.93162 -10.30939 1.000 47.50938 147 LEU A N 1
ATOM 1020 C CA . LEU A 1 167 ? -9.60987 -35.35807 -9.14681 1.000 50.47153 147 LEU A CA 1
ATOM 1021 C C . LEU A 1 167 ? -9.16174 -36.80977 -9.23815 1.000 52.27783 147 LEU A C 1
ATOM 1022 O O . LEU A 1 167 ? -8.20363 -37.19946 -8.55520 1.000 52.83724 147 LEU A O 1
ATOM 1027 N N . LYS A 1 168 ? -9.82265 -37.60769 -10.07523 1.000 49.48072 148 LYS A N 1
ATOM 1028 C CA . LYS A 1 168 ? -9.73201 -39.06192 -10.02742 1.000 50.24435 148 LYS A CA 1
ATOM 1029 C C . LYS A 1 168 ? -8.60536 -39.63799 -10.87675 1.000 55.18173 148 LYS A C 1
ATOM 1030 O O . LYS A 1 168 ? -8.32147 -40.83731 -10.77049 1.000 54.44801 148 LYS A O 1
ATOM 1036 N N . SER A 1 169 ? -7.96167 -38.83462 -11.71118 1.000 49.95062 149 SER A N 1
ATOM 1037 C CA . SER A 1 169 ? -6.78363 -39.28365 -12.43856 1.000 57.18583 149 SER A CA 1
ATOM 1038 C C . SER A 1 169 ? -5.47868 -38.67875 -11.90695 1.000 60.63597 149 SER A C 1
ATOM 1039 O O . SER A 1 169 ? -4.42841 -38.88385 -12.51913 1.000 58.72419 149 SER A O 1
ATOM 1042 N N . LEU A 1 170 ? -5.51635 -37.92168 -10.78038 1.000 57.88517 150 LEU A N 1
ATOM 1043 C CA . LEU A 1 170 ? -4.34608 -37.21646 -10.27120 1.000 51.77564 150 LEU A CA 1
ATOM 1044 C C . LEU A 1 170 ? -3.51999 -38.11553 -9.35485 1.000 48.60418 150 LEU A C 1
ATOM 1045 O O . LEU A 1 170 ? -4.05590 -39.00572 -8.70265 1.000 51.23631 150 LEU A O 1
ATOM 1050 N N . PRO A 1 171 ? -2.20682 -37.91398 -9.29879 1.000 54.61271 151 PRO A N 1
ATOM 1051 C CA . PRO A 1 171 ? -1.40536 -38.61064 -8.28417 1.000 52.41078 151 PRO A CA 1
ATOM 1052 C C . PRO A 1 171 ? -1.74488 -38.10747 -6.89363 1.000 49.10117 151 PRO A C 1
ATOM 1053 O O . PRO A 1 171 ? -2.28700 -37.01159 -6.71158 1.000 49.10866 151 PRO A O 1
ATOM 1057 N N . ASN A 1 172 ? -1.41599 -38.94438 -5.90431 1.000 46.63054 152 ASN A N 1
ATOM 1058 C CA . ASN A 1 172 ? -1.82476 -38.69630 -4.52447 1.000 48.13783 152 ASN A CA 1
ATOM 1059 C C . ASN A 1 172 ? -1.47617 -37.28381 -4.06457 1.000 52.75319 152 ASN A C 1
ATOM 1060 O O . ASN A 1 172 ? -2.30880 -36.58869 -3.46716 1.000 52.48870 152 ASN A O 1
ATOM 1065 N N . HIS A 1 173 ? -0.25482 -36.82858 -4.34182 1.000 48.04069 153 HIS A N 1
ATOM 1066 C CA . HIS A 1 173 ? 0.14512 -35.55010 -3.76334 1.000 50.67251 153 HIS A CA 1
ATOM 1067 C C . HIS A 1 173 ? -0.57082 -34.39139 -4.43358 1.000 46.73026 153 HIS A C 1
ATOM 1068 O O . HIS A 1 173 ? -0.71914 -33.32284 -3.83368 1.000 52.61063 153 HIS A O 1
ATOM 1075 N N . GLU A 1 174 ? -0.97110 -34.56218 -5.68531 1.000 44.97730 154 GLU A N 1
ATOM 1076 C CA . GLU A 1 174 ? -1.75553 -33.52834 -6.34768 1.000 53.77496 154 GLU A CA 1
ATOM 1077 C C . GLU A 1 174 ? -3.18701 -33.51938 -5.83043 1.000 50.62055 154 GLU A C 1
ATOM 1078 O O . GLU A 1 174 ? -3.76204 -32.44579 -5.61887 1.000 43.00650 154 GLU A O 1
ATOM 1084 N N . VAL A 1 175 ? -3.76858 -34.71386 -5.62785 1.000 43.18849 155 VAL A N 1
ATOM 1085 C CA . VAL A 1 175 ? -5.06408 -34.82869 -4.96309 1.000 45.18275 155 VAL A CA 1
ATOM 1086 C C . VAL A 1 175 ? -5.04223 -34.08327 -3.63662 1.000 49.03390 155 VAL A C 1
ATOM 1087 O O . VAL A 1 175 ? -5.96062 -33.31353 -3.32815 1.000 50.46283 155 VAL A O 1
ATOM 1091 N N . TYR A 1 176 ? -3.96686 -34.23900 -2.85932 1.000 51.73609 156 TYR A N 1
ATOM 1092 C CA . TYR A 1 176 ? -3.91718 -33.54476 -1.57584 1.000 49.53626 156 TYR A CA 1
ATOM 1093 C C . TYR A 1 176 ? -3.79686 -32.04059 -1.76444 1.000 49.64191 156 TYR A C 1
ATOM 1094 O O . TYR A 1 176 ? -4.41276 -31.26641 -1.02534 1.000 50.58971 156 TYR A O 1
ATOM 1103 N N . GLU A 1 177 ? -3.00602 -31.59935 -2.73929 1.000 47.97445 157 GLU A N 1
ATOM 1104 C CA . GLU A 1 177 ? -2.90669 -30.16259 -2.99147 1.000 50.71743 157 GLU A CA 1
ATOM 1105 C C . GLU A 1 177 ? -4.26284 -29.55844 -3.36037 1.000 51.02076 157 GLU A C 1
ATOM 1106 O O . GLU A 1 177 ? -4.59574 -28.44784 -2.92415 1.000 51.03949 157 GLU A O 1
ATOM 1112 N N . ALA A 1 178 ? -5.05381 -30.26864 -4.17755 1.000 50.55084 158 ALA A N 1
ATOM 1113 C CA . ALA A 1 178 ? -6.41393 -29.82663 -4.46178 1.000 50.67321 158 ALA A CA 1
ATOM 1114 C C . ALA A 1 178 ? -7.26506 -29.83472 -3.19677 1.000 47.44261 158 ALA A C 1
ATOM 1115 O O . ALA A 1 178 ? -8.07442 -28.92898 -2.98646 1.000 46.09242 158 ALA A O 1
ATOM 1117 N N . MET A 1 179 ? -7.08648 -30.84852 -2.34035 1.000 45.81214 159 MET A N 1
ATOM 1118 C CA . MET A 1 179 ? -7.80279 -30.89655 -1.06974 1.000 45.45424 159 MET A CA 1
ATOM 1119 C C . MET A 1 179 ? -7.41929 -29.72431 -0.18273 1.000 55.07773 159 MET A C 1
ATOM 1120 O O . MET A 1 179 ? -8.28747 -29.10017 0.45060 1.000 50.31767 159 MET A O 1
ATOM 1125 N N . LYS A 1 180 ? -6.11322 -29.43156 -0.11376 1.000 52.66392 160 LYS A N 1
ATOM 1126 C CA . LYS A 1 180 ? -5.61246 -28.29528 0.64976 1.000 52.58660 160 LYS A CA 1
ATOM 1127 C C . LYS A 1 180 ? -6.29829 -27.01112 0.23169 1.000 48.34994 160 LYS A C 1
ATOM 1128 O O . LYS A 1 180 ? -6.76805 -26.24478 1.07638 1.000 45.60045 160 LYS A O 1
ATOM 1134 N N . ARG A 1 181 ? -6.35536 -26.75436 -1.07562 1.000 46.44205 161 ARG A N 1
ATOM 1135 C CA . ARG A 1 181 ? -6.95512 -25.50395 -1.53449 1.000 53.45862 161 ARG A CA 1
ATOM 1136 C C . ARG A 1 181 ? -8.46479 -25.49548 -1.31147 1.000 50.37786 161 ARG A C 1
ATOM 1137 O O . ARG A 1 181 ? -9.02118 -24.46631 -0.92588 1.000 51.67534 161 ARG A O 1
ATOM 1145 N N . ARG A 1 182 ? -9.14344 -26.62716 -1.55165 1.000 50.10117 162 ARG A N 1
ATOM 1146 C CA . ARG A 1 182 ? -10.58289 -26.70539 -1.28855 1.000 51.35350 162 ARG A CA 1
ATOM 1147 C C . ARG A 1 182 ? -10.89956 -26.30984 0.15038 1.000 48.76898 162 ARG A C 1
ATOM 1148 O O . ARG A 1 182 ? -11.70902 -25.40529 0.39927 1.000 44.38146 162 ARG A O 1
ATOM 1156 N N . LEU A 1 183 ? -10.23355 -26.95939 1.10953 1.000 47.89765 163 LEU A N 1
ATOM 1157 C CA . LEU A 1 183 ? -10.50877 -26.71478 2.52161 1.000 47.65634 163 LEU A CA 1
ATOM 1158 C C . LEU A 1 183 ? -10.21030 -25.27280 2.91206 1.000 50.83389 163 LEU A C 1
ATOM 1159 O O . LEU A 1 183 ? -10.96888 -24.65727 3.67064 1.000 52.96688 163 LEU A O 1
ATOM 1164 N N . GLU A 1 184 ? -9.11527 -24.71524 2.40593 1.000 48.86839 164 GLU A N 1
ATOM 1165 C CA . GLU A 1 184 ? -8.73760 -23.36545 2.80686 1.000 56.63845 164 GLU A CA 1
ATOM 1166 C C . GLU A 1 184 ? -9.52475 -22.31143 2.03876 1.000 50.07317 164 GLU A C 1
ATOM 1167 O O . GLU A 1 184 ? -9.91723 -21.28734 2.61082 1.000 52.72585 164 GLU A O 1
ATOM 1173 N N . HIS A 1 185 ? -9.77044 -22.54145 0.75061 1.000 44.03780 165 HIS A N 1
ATOM 1174 C CA . HIS A 1 185 ? -10.49077 -21.54559 -0.03558 1.000 51.36187 165 HIS A CA 1
ATOM 1175 C C . HIS A 1 185 ? -11.98450 -21.52998 0.30307 1.000 48.89359 165 HIS A C 1
ATOM 1176 O O . HIS A 1 185 ? -12.57588 -20.45683 0.46755 1.000 47.88946 165 HIS A O 1
ATOM 1183 N N . ALA A 1 186 ? -12.61018 -22.70514 0.42396 1.000 45.07147 166 ALA A N 1
ATOM 1184 C CA . ALA A 1 186 ? -14.03398 -22.73810 0.75513 1.000 46.76568 166 ALA A CA 1
ATOM 1185 C C . ALA A 1 186 ? -14.25779 -22.52483 2.24143 1.000 45.97492 166 ALA A C 1
ATOM 1186 O O . ALA A 1 186 ? -15.22812 -21.86647 2.63258 1.000 44.86693 166 ALA A O 1
ATOM 1188 N N . GLY A 1 187 ? -13.37759 -23.08579 3.07500 1.000 42.31917 167 GLY A N 1
ATOM 1189 C CA . GLY A 1 187 ? -13.46722 -22.84538 4.50027 1.000 42.24626 167 GLY A CA 1
ATOM 1190 C C . GLY A 1 187 ? -13.39283 -21.37150 4.85509 1.000 45.76029 167 GLY A C 1
ATOM 1191 O O . GLY A 1 187 ? -14.10970 -20.90501 5.73858 1.000 48.31193 167 GLY A O 1
ATOM 1192 N N . ASN A 1 188 ? -12.52827 -20.61472 4.17465 1.000 49.38544 168 ASN A N 1
ATOM 1193 C CA . ASN A 1 188 ? -12.45936 -19.17837 4.44956 1.000 49.92657 168 ASN A CA 1
ATOM 1194 C C . ASN A 1 188 ? -13.58194 -18.40764 3.77501 1.000 46.30744 168 ASN A C 1
ATOM 1195 O O . ASN A 1 188 ? -14.12521 -17.47210 4.37186 1.000 53.16255 168 ASN A O 1
ATOM 1200 N N . HIS A 1 189 ? -13.96030 -18.77162 2.54172 1.000 48.20758 169 HIS A N 1
ATOM 1201 C CA . HIS A 1 189 ? -15.05748 -18.04842 1.88819 1.000 45.99017 169 HIS A CA 1
ATOM 1202 C C . HIS A 1 189 ? -16.35032 -18.15248 2.68415 1.000 43.23405 169 HIS A C 1
ATOM 1203 O O . HIS A 1 189 ? -17.13063 -17.19923 2.73473 1.000 42.80241 169 HIS A O 1
ATOM 1210 N N . PHE A 1 190 ? -16.61658 -19.30455 3.28957 1.000 43.43009 170 PHE A N 1
ATOM 1211 C CA . PHE A 1 190 ? -17.89753 -19.48950 3.95707 1.000 46.38957 170 PHE A CA 1
ATOM 1212 C C . PHE A 1 190 ? -17.81317 -19.24140 5.44866 1.000 44.45891 170 PHE A C 1
ATOM 1213 O O . PHE A 1 190 ? -18.80682 -19.45247 6.14979 1.000 46.24901 170 PHE A O 1
ATOM 1221 N N . LYS A 1 191 ? -16.65630 -18.78888 5.93601 1.000 45.28959 171 LYS A N 1
ATOM 1222 C CA . LYS A 1 191 ? -16.40999 -18.49406 7.34510 1.000 47.85933 171 LYS A CA 1
ATOM 1223 C C . LYS A 1 191 ? -17.54796 -17.69569 7.96184 1.000 51.74792 171 LYS A C 1
ATOM 1224 O O . LYS A 1 191 ? -17.87066 -16.59289 7.50408 1.000 44.47387 171 LYS A O 1
ATOM 1230 N N . GLY A 1 192 ? -18.16053 -18.25159 9.00071 1.000 43.48820 172 GLY A N 1
ATOM 1231 C CA . GLY A 1 192 ? -19.26186 -17.54084 9.61187 1.000 52.25566 172 GLY A CA 1
ATOM 1232 C C . GLY A 1 192 ? -20.55645 -17.50664 8.82486 1.000 52.90663 172 GLY A C 1
ATOM 1233 O O . GLY A 1 192 ? -21.50479 -16.85826 9.26064 1.000 53.35204 172 GLY A O 1
ATOM 1234 N N . LYS A 1 193 ? -20.64420 -18.17451 7.67793 1.000 53.74395 173 LYS A N 1
ATOM 1235 C CA . LYS A 1 193 ? -21.90769 -18.17631 6.94557 1.000 50.03082 173 LYS A CA 1
ATOM 1236 C C . LYS A 1 193 ? -22.78394 -19.37696 7.28444 1.000 48.32315 173 LYS A C 1
ATOM 1237 O O . LYS A 1 193 ? -24.01890 -19.25522 7.27871 1.000 47.88735 173 LYS A O 1
ATOM 1243 N N . PHE A 1 194 ? -22.16966 -20.52882 7.57137 1.000 46.60384 174 PHE A N 1
ATOM 1244 C CA . PHE A 1 194 ? -22.87187 -21.75792 7.91186 1.000 47.54062 174 PHE A CA 1
ATOM 1245 C C . PHE A 1 194 ? -22.81047 -21.97333 9.41471 1.000 49.82109 174 PHE A C 1
ATOM 1246 O O . PHE A 1 194 ? -21.74222 -21.84095 10.00974 1.000 48.26288 174 PHE A O 1
ATOM 1254 N N . ARG A 1 195 ? -23.94941 -22.33789 10.01878 1.000 49.60065 175 ARG A N 1
ATOM 1255 C CA . ARG A 1 195 ? -23.94778 -22.76030 11.41586 1.000 46.17999 175 ARG A CA 1
ATOM 1256 C C . ARG A 1 195 ? -23.23983 -24.08622 11.59788 1.000 52.81027 175 ARG A C 1
ATOM 1257 O O . ARG A 1 195 ? -22.64116 -24.32693 12.65417 1.000 52.39887 175 ARG A O 1
ATOM 1265 N N . HIS A 1 196 ? -23.32178 -24.95092 10.58163 1.000 49.58813 176 HIS A N 1
ATOM 1266 C CA . HIS A 1 196 ? -22.86914 -26.33331 10.59423 1.000 45.88817 176 HIS A CA 1
ATOM 1267 C C . HIS A 1 196 ? -22.04874 -26.61615 9.33908 1.000 47.45062 176 HIS A C 1
ATOM 1268 O O . HIS A 1 196 ? -22.26569 -25.99994 8.29519 1.000 45.92376 176 HIS A O 1
ATOM 1275 N N . TRP A 1 197 ? -21.15184 -27.59926 9.42783 1.000 42.97630 177 TRP A N 1
ATOM 1276 C CA . TRP A 1 197 ? -20.54876 -28.22215 8.25887 1.000 44.16323 177 TRP A CA 1
ATOM 1277 C C . TRP A 1 197 ? -20.74510 -29.72755 8.33828 1.000 43.65866 177 TRP A C 1
ATOM 1278 O O . TRP A 1 197 ? -20.43383 -30.34357 9.36299 1.000 46.78627 177 TRP A O 1
ATOM 1289 N N . ASP A 1 198 ? -21.24866 -30.31797 7.25938 1.000 44.29605 178 ASP A N 1
ATOM 1290 C CA . ASP A 1 198 ? -20.90559 -31.70246 6.94446 1.000 42.75706 178 ASP A CA 1
ATOM 1291 C C . ASP A 1 198 ? -19.47075 -31.63624 6.42559 1.000 44.86453 178 ASP A C 1
ATOM 1292 O O . ASP A 1 198 ? -19.22388 -31.18889 5.30343 1.000 44.76192 178 ASP A O 1
ATOM 1297 N N . VAL A 1 199 ? -18.50252 -31.99430 7.27472 1.000 46.28335 179 VAL A N 1
ATOM 1298 C CA . VAL A 1 199 ? -17.09856 -31.80863 6.91444 1.000 43.30999 179 VAL A CA 1
ATOM 1299 C C . VAL A 1 199 ? -16.66354 -32.86521 5.90694 1.000 39.61512 179 VAL A C 1
ATOM 1300 O O . VAL A 1 199 ? -16.14569 -32.54210 4.83084 1.000 46.33033 179 VAL A O 1
ATOM 1304 N N . ASN A 1 200 ? -16.86158 -34.13988 6.22542 1.000 43.22218 180 ASN A N 1
ATOM 1305 C CA . ASN A 1 200 ? -16.57374 -35.20725 5.25988 1.000 46.08046 180 ASN A CA 1
ATOM 1306 C C . ASN A 1 200 ? -17.73957 -36.18821 5.17971 1.000 44.76662 180 ASN A C 1
ATOM 1307 O O . ASN A 1 200 ? -17.78304 -37.17185 5.91637 1.000 42.78053 180 ASN A O 1
ATOM 1312 N N . ASN A 1 201 ? -18.62991 -35.94559 4.22077 1.000 42.01050 181 ASN A N 1
ATOM 1313 C CA . ASN A 1 201 ? -19.84191 -36.72790 4.05256 1.000 43.75741 181 ASN A CA 1
ATOM 1314 C C . ASN A 1 201 ? -19.57041 -38.22631 3.89380 1.000 43.83912 181 ASN A C 1
ATOM 1315 O O . ASN A 1 201 ? -18.70390 -38.64152 3.12012 1.000 39.77065 181 ASN A O 1
ATOM 1320 N N . GLU A 1 202 ? -20.32506 -39.03276 4.63981 1.000 41.03480 182 GLU A N 1
ATOM 1321 C CA . GLU A 1 202 ? -20.45456 -40.46653 4.38728 1.000 44.84856 182 GLU A CA 1
ATOM 1322 C C . GLU A 1 202 ? -19.11537 -41.20764 4.46454 1.000 48.34390 182 GLU A C 1
ATOM 1323 O O . GLU A 1 202 ? -18.77710 -42.01896 3.60359 1.000 48.24768 182 GLU A O 1
ATOM 1329 N N . MET A 1 203 ? -18.35861 -40.96335 5.53109 1.000 49.98070 183 MET A N 1
ATOM 1330 C CA . MET A 1 203 ? -17.07795 -41.65332 5.65872 1.000 46.96057 183 MET A CA 1
ATOM 1331 C C . MET A 1 203 ? -17.22101 -43.16111 5.84371 1.000 54.34015 183 MET A C 1
ATOM 1332 O O . MET A 1 203 ? -16.25777 -43.88770 5.58662 1.000 51.76794 183 MET A O 1
ATOM 1337 N N . MET A 1 204 ? -18.38506 -43.65382 6.28727 1.000 51.99700 184 MET A N 1
ATOM 1338 C CA . MET A 1 204 ? -18.56469 -45.09682 6.44968 1.000 53.27713 184 MET A CA 1
ATOM 1339 C C . MET A 1 204 ? -18.74350 -45.81969 5.12542 1.000 57.97658 184 MET A C 1
ATOM 1340 O O . MET A 1 204 ? -18.61354 -47.04783 5.07974 1.000 60.15733 184 MET A O 1
ATOM 1345 N N . HIS A 1 205 ? -19.06042 -45.10458 4.05043 1.000 52.95160 185 HIS A N 1
ATOM 1346 C CA . HIS A 1 205 ? -19.49983 -45.75543 2.82400 1.000 52.24066 185 HIS A CA 1
ATOM 1347 C C . HIS A 1 205 ? -18.64836 -45.35999 1.62093 1.000 50.78981 185 HIS A C 1
ATOM 1348 O O . HIS A 1 205 ? -19.04701 -45.58723 0.48127 1.000 50.28560 185 HIS A O 1
ATOM 1355 N N . GLY A 1 206 ? -17.47821 -44.77581 1.84416 1.000 53.17546 186 GLY A N 1
ATOM 1356 C CA . GLY A 1 206 ? -16.54036 -44.52674 0.76940 1.000 51.22180 186 GLY A CA 1
ATOM 1357 C C . GLY A 1 206 ? -15.13162 -44.83211 1.23693 1.000 53.58405 186 GLY A C 1
ATOM 1358 O O . GLY A 1 206 ? -14.91423 -45.18848 2.39465 1.000 55.80279 186 GLY A O 1
ATOM 1359 N N . SER A 1 207 ? -14.17184 -44.69348 0.30845 1.000 55.29966 187 SER A N 1
ATOM 1360 C CA . SER A 1 207 ? -12.76680 -44.75924 0.70264 1.000 52.55055 187 SER A CA 1
ATOM 1361 C C . SER A 1 207 ? -11.84790 -43.93097 -0.19454 1.000 56.24688 187 SER A C 1
ATOM 1362 O O . SER A 1 207 ? -10.65024 -44.23258 -0.26247 1.000 53.83001 187 SER A O 1
ATOM 1365 N N . PHE A 1 208 ? -12.35685 -42.89139 -0.87033 1.000 51.83541 188 PHE A N 1
ATOM 1366 C CA . PHE A 1 208 ? -11.53834 -42.18219 -1.84952 1.000 50.67531 188 PHE A CA 1
ATOM 1367 C C . PHE A 1 208 ? -10.32865 -41.51646 -1.20328 1.000 55.26189 188 PHE A C 1
ATOM 1368 O O . PHE A 1 208 ? -9.22047 -41.55716 -1.75215 1.000 55.61679 188 PHE A O 1
ATOM 1376 N N . PHE A 1 209 ? -10.52118 -40.88573 -0.04644 1.000 54.95926 189 PHE A N 1
ATOM 1377 C CA . PHE A 1 209 ? -9.45164 -40.15637 0.62211 1.000 50.23274 189 PHE A CA 1
ATOM 1378 C C . PHE A 1 209 ? -8.70168 -41.02055 1.62402 1.000 54.81781 189 PHE A C 1
ATOM 1379 O O . PHE A 1 209 ? -7.47618 -40.89232 1.75040 1.000 52.56552 189 PHE A O 1
ATOM 1387 N N . LYS A 1 210 ? -9.43105 -41.88152 2.34166 1.000 50.17387 190 LYS A N 1
ATOM 1388 C CA . LYS A 1 210 ? -8.82142 -42.81958 3.28415 1.000 55.55899 190 LYS A CA 1
ATOM 1389 C C . LYS A 1 210 ? -7.81359 -43.73108 2.59298 1.000 54.85479 190 LYS A C 1
ATOM 1390 O O . LYS A 1 210 ? -6.74864 -44.02748 3.15140 1.000 51.13008 190 LYS A O 1
ATOM 1396 N N . ASP A 1 211 ? -8.13676 -44.18963 1.37938 1.000 51.99992 191 ASP A N 1
ATOM 1397 C CA . ASP A 1 211 ? -7.23865 -45.08472 0.65320 1.000 59.17405 191 ASP A CA 1
ATOM 1398 C C . ASP A 1 211 ? -5.92849 -44.40274 0.29395 1.000 54.82261 191 ASP A C 1
ATOM 1399 O O . ASP A 1 211 ? -4.91100 -45.07664 0.11463 1.000 57.78670 191 ASP A O 1
ATOM 1404 N N . ARG A 1 212 ? -5.93862 -43.08249 0.15149 1.000 54.90358 192 ARG A N 1
ATOM 1405 C CA . ARG A 1 212 ? -4.76777 -42.35397 -0.32026 1.000 55.75933 192 ARG A CA 1
ATOM 1406 C C . ARG A 1 212 ? -3.94617 -41.75961 0.81008 1.000 56.20276 192 ARG A C 1
ATOM 1407 O O . ARG A 1 212 ? -2.75536 -41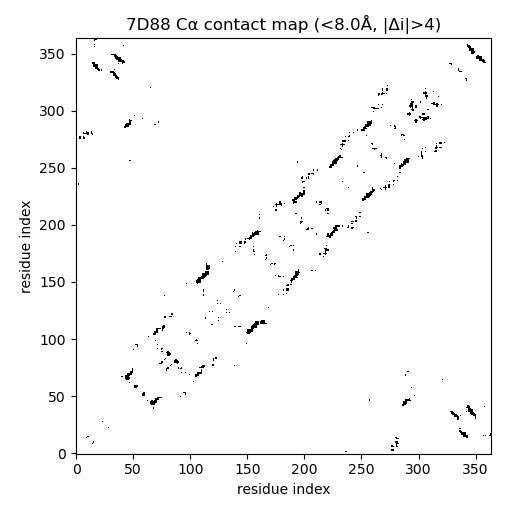.49729 0.62026 1.000 63.27619 192 ARG A O 1
ATOM 1415 N N . PHE A 1 213 ? -4.55064 -41.53075 1.96203 1.000 48.70274 193 PHE A N 1
ATOM 1416 C CA . PHE A 1 213 ? -3.88739 -40.80926 3.02796 1.000 53.71148 193 PHE A CA 1
ATOM 1417 C C . PHE A 1 213 ? -4.13532 -41.40260 4.40445 1.000 53.86681 193 PHE A C 1
ATOM 1418 O O . PHE A 1 213 ? -3.60984 -40.86173 5.38529 1.000 54.40913 193 PHE A O 1
ATOM 1426 N N . GLY A 1 214 ? -4.94434 -42.45981 4.51859 1.000 50.55234 194 GLY A N 1
ATOM 1427 C CA . GLY A 1 214 ? -5.24359 -43.05213 5.81344 1.000 55.21094 194 GLY A CA 1
ATOM 1428 C C . GLY A 1 214 ? -6.21017 -42.23447 6.65494 1.000 57.08039 194 GLY A C 1
ATOM 1429 O O . GLY A 1 214 ? -6.50440 -41.08283 6.31412 1.000 55.79990 194 GLY A O 1
ATOM 1430 N N . LYS A 1 215 ? -6.69887 -42.80191 7.76771 1.000 59.46486 195 LYS A N 1
ATOM 1431 C CA . LYS A 1 215 ? -7.68980 -42.10313 8.58568 1.000 56.68388 195 LYS A CA 1
ATOM 1432 C C . LYS A 1 215 ? -7.16173 -40.79740 9.15778 1.000 59.06116 195 LYS A C 1
ATOM 1433 O O . LYS A 1 215 ? -7.94721 -39.99083 9.66913 1.000 59.94303 195 LYS A O 1
ATOM 1439 N N . GLN A 1 216 ? -5.85802 -40.55857 9.08518 1.000 57.45626 196 GLN A N 1
ATOM 1440 C CA . GLN A 1 216 ? -5.33966 -39.29508 9.58245 1.000 56.71059 196 GLN A CA 1
ATOM 1441 C C . GLN A 1 216 ? -5.77710 -38.13614 8.70492 1.000 55.53157 196 GLN A C 1
ATOM 1442 O O . GLN A 1 216 ? -5.84001 -36.99665 9.18632 1.000 54.76869 196 GLN A O 1
ATOM 1448 N N . ILE A 1 217 ? -6.11083 -38.39875 7.43600 1.000 52.93347 197 ILE A N 1
ATOM 1449 C CA . ILE A 1 217 ? -6.64760 -37.31589 6.61821 1.000 52.93592 197 ILE A CA 1
ATOM 1450 C C . ILE A 1 217 ? -7.99408 -36.83505 7.18335 1.000 49.09339 197 ILE A C 1
ATOM 1451 O O . ILE A 1 217 ? -8.33782 -35.64992 7.06669 1.000 49.60475 197 ILE A O 1
ATOM 1456 N N . TRP A 1 218 ? -8.73688 -37.71610 7.86307 1.000 45.40051 198 TRP A N 1
ATOM 1457 C CA . TRP A 1 218 ? -10.01181 -37.31785 8.45339 1.000 49.35445 198 TRP A CA 1
ATOM 1458 C C . TRP A 1 218 ? -9.80674 -36.40245 9.65261 1.000 54.73248 198 TRP A C 1
ATOM 1459 O O . TRP A 1 218 ? -10.53254 -35.40877 9.81589 1.000 51.86164 198 TRP A O 1
ATOM 1470 N N . LYS A 1 219 ? -8.84115 -36.72935 10.51990 1.000 51.79041 199 LYS A N 1
ATOM 1471 C CA . LYS A 1 219 ? -8.49435 -35.79911 11.59113 1.000 51.57180 199 LYS A CA 1
ATOM 1472 C C . LYS A 1 219 ? -8.11967 -34.43762 11.02070 1.000 51.78938 199 LYS A C 1
ATOM 1473 O O . LYS A 1 219 ? -8.54018 -33.39441 11.53936 1.000 49.99081 199 LYS A O 1
ATOM 1479 N N . TRP A 1 220 ? -7.33436 -34.43393 9.93915 1.000 50.34396 200 TRP A N 1
ATOM 1480 C CA . TRP A 1 220 ? -6.94460 -33.18629 9.28642 1.000 47.12837 200 TRP A CA 1
ATOM 1481 C C . TRP A 1 220 ? -8.16683 -32.40847 8.79321 1.000 48.32024 200 TRP A C 1
ATOM 1482 O O . TRP A 1 220 ? -8.21722 -31.18347 8.90787 1.000 45.58751 200 TRP A O 1
ATOM 1493 N N . MET A 1 221 ? -9.15986 -33.10087 8.23020 1.000 49.58296 201 MET A N 1
ATOM 1494 C CA . MET A 1 221 ? -10.34831 -32.40299 7.73464 1.000 51.24385 201 MET A CA 1
ATOM 1495 C C . MET A 1 221 ? -11.06476 -31.65731 8.85500 1.000 49.49114 201 MET A C 1
ATOM 1496 O O . MET A 1 221 ? -11.36020 -30.45908 8.73066 1.000 43.00291 201 MET A O 1
ATOM 1501 N N . TYR A 1 222 ? -11.32582 -32.34663 9.97313 1.000 46.27583 202 TYR A N 1
ATOM 1502 C CA . TYR A 1 222 ? -12.07046 -31.72847 11.06924 1.000 47.50157 202 TYR A CA 1
ATOM 1503 C C . TYR A 1 222 ? -11.23062 -30.68998 11.81193 1.000 52.20059 202 TYR A C 1
ATOM 1504 O O . TYR A 1 222 ? -11.68261 -29.55492 12.02660 1.000 51.91736 202 TYR A O 1
ATOM 1513 N N . GLU A 1 223 ? -9.99336 -31.04849 12.17459 1.000 51.04259 203 GLU A N 1
ATOM 1514 C CA . GLU A 1 223 ? -9.09520 -30.13357 12.87989 1.000 52.41084 203 GLU A CA 1
ATOM 1515 C C . GLU A 1 223 ? -8.97114 -28.79799 12.16128 1.000 53.13978 203 GLU A C 1
ATOM 1516 O O . GLU A 1 223 ? -9.16581 -27.73332 12.75677 1.000 56.43117 203 GLU A O 1
ATOM 1522 N N . GLU A 1 224 ? -8.60741 -28.83880 10.87357 1.000 50.45491 204 GLU A N 1
ATOM 1523 C CA . GLU A 1 224 ? -8.27978 -27.60760 10.16483 1.000 52.69171 204 GLU A CA 1
ATOM 1524 C C . GLU A 1 224 ? -9.52823 -26.79815 9.80916 1.000 54.70916 204 GLU A C 1
ATOM 1525 O O . GLU A 1 224 ? -9.44544 -25.56974 9.67541 1.000 54.61867 204 GLU A O 1
ATOM 1531 N N . THR A 1 225 ? -10.68779 -27.45155 9.64859 1.000 51.45442 205 THR A N 1
ATOM 1532 C CA . THR A 1 225 ? -11.93135 -26.68944 9.52620 1.000 52.28156 205 THR A CA 1
ATOM 1533 C C . THR A 1 225 ? -12.24950 -25.97478 10.83006 1.000 48.93375 205 THR A C 1
ATOM 1534 O O . THR A 1 225 ? -12.63313 -24.80005 10.81915 1.000 48.97656 205 THR A O 1
ATOM 1538 N N . LYS A 1 226 ? -12.09346 -26.67415 11.96239 1.000 50.40891 206 LYS A N 1
ATOM 1539 C CA . LYS A 1 226 ? -12.28826 -26.05617 13.27579 1.000 52.79754 206 LYS A CA 1
ATOM 1540 C C . LYS A 1 226 ? -11.43072 -24.79850 13.44369 1.000 56.68638 206 LYS A C 1
ATOM 1541 O O . LYS A 1 226 ? -11.92764 -23.75567 13.89267 1.000 59.84238 206 LYS A O 1
ATOM 1547 N N . LYS A 1 227 ? -10.15420 -24.86052 13.04464 1.000 55.51753 207 LYS A N 1
ATOM 1548 C CA . LYS A 1 227 ? -9.28139 -23.68365 13.13078 1.000 56.67358 207 LYS A CA 1
ATOM 1549 C C . LYS A 1 227 ? -9.73532 -22.55346 12.21379 1.000 56.00628 207 LYS A C 1
ATOM 1550 O O . LYS A 1 227 ? -9.64794 -21.37860 12.58702 1.000 59.36211 207 LYS A O 1
ATOM 1556 N N . ILE A 1 228 ? -10.18690 -22.86722 10.99791 1.000 55.84700 208 ILE A N 1
ATOM 1557 C CA . ILE A 1 228 ? -10.55370 -21.78946 10.07769 1.000 56.34032 208 ILE A CA 1
ATOM 1558 C C . ILE A 1 228 ? -11.87755 -21.15759 10.48888 1.000 55.43654 208 ILE A C 1
ATOM 1559 O O . ILE A 1 228 ? -12.09640 -19.94942 10.30452 1.000 55.64176 208 ILE A O 1
ATOM 1564 N N . ASP A 1 229 ? -12.78266 -21.96072 11.04444 1.000 53.88080 209 ASP A N 1
ATOM 1565 C CA . ASP A 1 229 ? -14.14514 -21.52419 11.35197 1.000 58.36107 209 ASP A CA 1
ATOM 1566 C C . ASP A 1 229 ? -14.57483 -22.15207 12.67114 1.000 59.30532 209 ASP A C 1
ATOM 1567 O O . ASP A 1 229 ? -15.37904 -23.09070 12.70166 1.000 56.98079 209 ASP A O 1
ATOM 1572 N N . PRO A 1 230 ? -14.06461 -21.64033 13.79734 1.000 60.29544 210 PRO A N 1
ATOM 1573 C CA . PRO A 1 230 ? -14.43352 -22.21998 15.10595 1.000 59.74999 210 PRO A CA 1
ATOM 1574 C C . PRO A 1 230 ? -15.92540 -22.19090 15.40522 1.000 54.56031 210 PRO A C 1
ATOM 1575 O O . PRO A 1 230 ? -16.42664 -23.07405 16.11270 1.000 57.19061 210 PRO A O 1
ATOM 1579 N N . GLN A 1 231 ? -16.65395 -21.19852 14.90065 1.000 53.47248 211 GLN A N 1
ATOM 1580 C CA . GLN A 1 231 ? -18.08393 -21.08577 15.18413 1.000 56.75865 211 GLN A CA 1
ATOM 1581 C C . GLN A 1 231 ? -18.88945 -22.21664 14.56948 1.000 60.73990 211 GLN A C 1
ATOM 1582 O O . GLN A 1 231 ? -20.02832 -22.45149 14.98721 1.000 61.19406 211 GLN A O 1
ATOM 1588 N N . ALA A 1 232 ? -18.34612 -22.90373 13.57231 1.000 53.29923 212 ALA A N 1
ATOM 1589 C CA . ALA A 1 232 ? -19.13428 -23.88831 12.85577 1.000 53.66425 212 ALA A CA 1
ATOM 1590 C C . ALA A 1 232 ? -19.17449 -25.18693 13.64696 1.000 52.88446 212 ALA A C 1
ATOM 1591 O O . ALA A 1 232 ? -18.14193 -25.68277 14.10706 1.000 54.36450 212 ALA A O 1
ATOM 1593 N N . LEU A 1 233 ? -20.37282 -25.73009 13.80809 1.000 47.79035 213 LEU A N 1
ATOM 1594 C CA . LEU A 1 233 ? -20.55341 -27.03324 14.42851 1.000 49.50442 213 LEU A CA 1
ATOM 1595 C C . LEU A 1 233 ? -20.24055 -28.12393 13.39910 1.000 49.11802 213 LEU A C 1
ATOM 1596 O O . LEU A 1 233 ? -20.86383 -28.16898 12.33257 1.000 49.12343 213 LEU A O 1
ATOM 1601 N N . LEU A 1 234 ? -19.27893 -28.99600 13.70420 1.000 47.72198 214 LEU A N 1
ATOM 1602 C CA . LEU A 1 234 ? -18.72632 -29.91694 12.71306 1.000 48.36843 214 LEU A CA 1
ATOM 1603 C C . LEU A 1 234 ? -19.40518 -31.27886 12.80128 1.000 51.64539 214 LEU A C 1
ATOM 1604 O O . LEU A 1 234 ? -19.47167 -31.87887 13.87779 1.000 49.59515 214 LEU A O 1
ATOM 1609 N N . PHE A 1 235 ? -19.89042 -31.77378 11.66529 1.000 47.44233 215 PHE A N 1
ATOM 1610 C CA . PHE A 1 235 ? -20.72173 -32.96545 11.64840 1.000 45.84705 215 PHE A CA 1
ATOM 1611 C C . PHE A 1 235 ? -20.00569 -34.12686 10.97537 1.000 50.53468 215 PHE A C 1
ATOM 1612 O O . PHE A 1 235 ? -19.20148 -33.94059 10.05023 1.000 44.13958 215 PHE A O 1
ATOM 1620 N N . VAL A 1 236 ? -20.32110 -35.33326 11.45276 1.000 42.52318 216 VAL A N 1
ATOM 1621 C CA . VAL A 1 236 ? -20.38824 -36.49914 10.58283 1.000 43.57756 216 VAL A CA 1
ATOM 1622 C C . VAL A 1 236 ? -21.81492 -36.56312 10.04999 1.000 47.92715 216 VAL A C 1
ATOM 1623 O O . VAL A 1 236 ? -22.76061 -36.06580 10.68011 1.000 46.16662 216 VAL A O 1
ATOM 1627 N N . ASN A 1 237 ? -21.96940 -37.15538 8.86978 1.000 47.56813 217 ASN A N 1
ATOM 1628 C CA . ASN A 1 237 ? -23.25725 -37.28517 8.20268 1.000 44.71879 217 ASN A CA 1
ATOM 1629 C C . ASN A 1 237 ? -23.22048 -38.54234 7.35312 1.000 45.63156 217 ASN A C 1
ATOM 1630 O O . ASN A 1 237 ? -22.31511 -38.69897 6.52841 1.000 46.90504 217 ASN A O 1
ATOM 1635 N N . ASP A 1 238 ? -24.19663 -39.42700 7.53046 1.000 46.75758 218 ASP A N 1
ATOM 1636 C CA . ASP A 1 238 ? -24.08619 -40.73445 6.90020 1.000 46.47932 218 ASP A CA 1
ATOM 1637 C C . ASP A 1 238 ? -25.45830 -41.37856 6.86269 1.000 48.50333 218 ASP A C 1
ATOM 1638 O O . ASP A 1 238 ? -26.37238 -40.96606 7.57858 1.000 49.56246 218 ASP A O 1
ATOM 1643 N N . TYR A 1 239 ? -25.59091 -42.41009 6.02800 1.000 45.20685 219 TYR A N 1
ATOM 1644 C CA . TYR A 1 239 ? -26.89012 -43.03353 5.78617 1.000 48.05461 219 TYR A CA 1
ATOM 1645 C C . TYR A 1 239 ? -26.89854 -44.48150 6.28609 1.000 51.70995 219 TYR A C 1
ATOM 1646 O O . TYR A 1 239 ? -25.87169 -45.03230 6.71784 1.000 49.37159 219 TYR A O 1
ATOM 1655 N N . ASN A 1 240 ? -28.07970 -45.10214 6.19547 1.000 49.01794 220 ASN A N 1
ATOM 1656 C CA . ASN A 1 240 ? -28.32899 -46.47323 6.64578 1.000 54.83761 220 ASN A CA 1
ATOM 1657 C C . ASN A 1 240 ? -28.15070 -46.62914 8.14652 1.000 55.63540 220 ASN A C 1
ATOM 1658 O O . ASN A 1 240 ? -27.93518 -47.73781 8.63018 1.000 56.12479 220 ASN A O 1
ATOM 1663 N N . VAL A 1 241 ? -28.20153 -45.53685 8.89958 1.000 52.84262 221 VAL A N 1
ATOM 1664 C CA . VAL A 1 241 ? -27.95955 -45.57875 10.33151 1.000 54.66271 221 VAL A CA 1
ATOM 1665 C C . VAL A 1 241 ? -29.26101 -45.63608 11.12740 1.000 60.54964 221 VAL A C 1
ATOM 1666 O O . VAL A 1 241 ? -29.38462 -46.43157 12.05918 1.000 59.86590 221 VAL A O 1
ATOM 1670 N N . ILE A 1 242 ? -30.25316 -44.81183 10.80053 1.000 54.61360 222 ILE A N 1
ATOM 1671 C CA . ILE A 1 242 ? -31.56735 -45.02936 11.37912 1.000 52.79796 222 ILE A CA 1
ATOM 1672 C C . ILE A 1 242 ? -32.49591 -45.71078 10.38955 1.000 54.09933 222 ILE A C 1
ATOM 1673 O O . ILE A 1 242 ? -33.45614 -46.36320 10.81675 1.000 54.15948 222 ILE A O 1
ATOM 1678 N N . SER A 1 243 ? -32.24097 -45.60441 9.08649 1.000 54.31146 223 SER A N 1
ATOM 1679 C CA . SER A 1 243 ? -33.07380 -46.31600 8.13019 1.000 50.98776 223 SER A CA 1
ATOM 1680 C C . SER A 1 243 ? -32.66611 -47.76790 8.00539 1.000 59.72396 223 SER A C 1
ATOM 1681 O O . SER A 1 243 ? -33.39724 -48.55892 7.40512 1.000 53.99330 223 SER A O 1
ATOM 1684 N N . TYR A 1 244 ? -31.49179 -48.11095 8.52256 1.000 58.72574 224 TYR A N 1
ATOM 1685 C CA . TYR A 1 244 ? -30.93982 -49.44690 8.46009 1.000 60.01611 224 TYR A CA 1
ATOM 1686 C C . TYR A 1 244 ? -30.21492 -49.68143 9.77699 1.000 60.86648 224 TYR A C 1
ATOM 1687 O O . TYR A 1 244 ? -30.22528 -48.82835 10.67352 1.000 61.79958 224 TYR A O 1
ATOM 1696 N N . GLY A 1 245 ? -29.57735 -50.83460 9.90521 1.000 61.15972 225 GLY A N 1
ATOM 1697 C CA . GLY A 1 245 ? -29.01869 -51.18421 11.19554 1.000 61.73078 225 GLY A CA 1
ATOM 1698 C C . GLY A 1 245 ? -27.53996 -50.91560 11.36681 1.000 62.23041 225 GLY A C 1
ATOM 1699 O O . GLY A 1 245 ? -26.87880 -51.65954 12.08792 1.000 59.40086 225 GLY A O 1
ATOM 1700 N N . GLU A 1 246 ? -27.00043 -49.86724 10.73633 1.000 60.10487 226 GLU A N 1
ATOM 1701 C CA . GLU A 1 246 ? -25.57368 -49.57241 10.82308 1.000 52.93914 226 GLU A CA 1
ATOM 1702 C C . GLU A 1 246 ? -25.24283 -48.62574 11.98116 1.000 56.76721 226 GLU A C 1
ATOM 1703 O O . GLU A 1 246 ? -24.13519 -48.07398 12.03830 1.000 57.41771 226 GLU A O 1
ATOM 1709 N N . HIS A 1 247 ? -26.16425 -48.46642 12.93469 1.000 57.43281 227 HIS A N 1
ATOM 1710 C CA . HIS A 1 247 ? -25.95776 -47.49988 14.00581 1.000 55.18982 227 HIS A CA 1
ATOM 1711 C C . HIS A 1 247 ? -24.79315 -47.89341 14.91123 1.000 56.91905 227 HIS A C 1
ATOM 1712 O O . HIS A 1 247 ? -24.05121 -47.02008 15.37937 1.000 57.08913 227 HIS A O 1
ATOM 1719 N N . HIS A 1 248 ? -24.61184 -49.19338 15.18016 1.000 59.03335 228 HIS A N 1
ATOM 1720 C CA . HIS A 1 248 ? -23.47779 -49.60606 16.01296 1.000 57.52083 228 HIS A CA 1
ATOM 1721 C C . HIS A 1 248 ? -22.15265 -49.34867 15.31147 1.000 56.65381 228 HIS A C 1
ATOM 1722 O O . HIS A 1 248 ? -21.19030 -48.90596 15.94630 1.000 59.06613 228 HIS A O 1
ATOM 1729 N N . ALA A 1 249 ? -22.09027 -49.61850 14.00087 1.000 57.55940 229 ALA A N 1
ATOM 1730 C CA . ALA A 1 249 ? -20.91185 -49.27644 13.20895 1.000 56.54330 229 ALA A CA 1
ATOM 1731 C C . ALA A 1 249 ? -20.63927 -47.77617 13.23987 1.000 54.71593 229 ALA A C 1
ATOM 1732 O O . ALA A 1 249 ? -19.48940 -47.34709 13.36794 1.000 54.48986 229 ALA A O 1
ATOM 1734 N N . TYR A 1 250 ? -21.69117 -46.96331 13.10377 1.000 58.02547 230 TYR A N 1
ATOM 1735 C CA . TYR A 1 250 ? -21.53893 -45.50926 13.14263 1.000 55.57666 230 TYR A CA 1
ATOM 1736 C C . TYR A 1 250 ? -20.99142 -45.05625 14.48998 1.000 59.62314 230 TYR A C 1
ATOM 1737 O O . TYR A 1 250 ? -20.03147 -44.27135 14.55907 1.000 53.85422 230 TYR A O 1
ATOM 1746 N N . LYS A 1 251 ? -21.58725 -45.55747 15.57648 1.000 55.87921 231 LYS A N 1
ATOM 1747 C CA . LYS A 1 251 ? -21.10177 -45.23824 16.91543 1.000 59.16201 231 LYS A CA 1
ATOM 1748 C C . LYS A 1 251 ? -19.61712 -45.55394 17.05291 1.000 59.40017 231 LYS A C 1
ATOM 1749 O O . LYS A 1 251 ? -18.83519 -44.72995 17.53930 1.000 60.28165 231 LYS A O 1
ATOM 1755 N N . ALA A 1 252 ? -19.20437 -46.74734 16.62249 1.000 58.62888 232 ALA A N 1
ATOM 1756 C CA . ALA A 1 252 ? -17.78092 -47.06517 16.66814 1.000 62.05846 232 ALA A CA 1
ATOM 1757 C C . ALA A 1 252 ? -16.99408 -46.11465 15.77563 1.000 61.61117 232 ALA A C 1
ATOM 1758 O O . ALA A 1 252 ? -15.88637 -45.68682 16.12752 1.000 62.23231 232 ALA A O 1
ATOM 1760 N N . HIS A 1 253 ? -17.57909 -45.73875 14.63348 1.000 57.53789 233 HIS A N 1
ATOM 1761 C CA . HIS A 1 253 ? -16.90768 -44.83527 13.70663 1.000 54.70236 233 HIS A CA 1
ATOM 1762 C C . HIS A 1 253 ? -16.72382 -43.44563 14.32245 1.000 56.17861 233 HIS A C 1
ATOM 1763 O O . HIS A 1 253 ? -15.65116 -42.84266 14.19171 1.000 56.40890 233 HIS A O 1
ATOM 1770 N N . ILE A 1 254 ? -17.74345 -42.92727 15.02193 1.000 55.74009 234 ILE A N 1
ATOM 1771 C CA . ILE A 1 254 ? -17.57238 -41.64382 15.71416 1.000 58.28736 234 ILE A CA 1
ATOM 1772 C C . ILE A 1 254 ? -16.49862 -41.75408 16.79148 1.000 56.05275 234 ILE A C 1
ATOM 1773 O O . ILE A 1 254 ? -15.68725 -40.83999 16.97333 1.000 55.64017 234 ILE A O 1
ATOM 1778 N N . ASN A 1 255 ? -16.53172 -42.84072 17.57090 1.000 62.46980 235 ASN A N 1
ATOM 1779 C CA . ASN A 1 255 ? -15.51579 -43.08769 18.59239 1.000 62.03963 235 ASN A CA 1
ATOM 1780 C C . ASN A 1 255 ? -14.11260 -43.01064 18.00924 1.000 63.19770 235 ASN A C 1
ATOM 1781 O O . ASN A 1 255 ? -13.26462 -42.25475 18.50262 1.000 60.97438 235 ASN A O 1
ATOM 1786 N N . GLU A 1 256 ? -13.85455 -43.79054 16.95036 1.000 55.69314 236 GLU A N 1
ATOM 1787 C CA . GLU A 1 256 ? -12.52199 -43.83055 16.35737 1.000 59.51610 236 GLU A CA 1
ATOM 1788 C C . GLU A 1 256 ? -12.08730 -42.45929 15.86089 1.000 60.83532 236 GLU A C 1
ATOM 1789 O O . GLU A 1 256 ? -10.90880 -42.09632 15.97050 1.000 64.55573 236 GLU A O 1
ATOM 1795 N N . LEU A 1 257 ? -13.01952 -41.68119 15.30886 1.000 59.26519 237 LEU A N 1
ATOM 1796 C CA . LEU A 1 257 ? -12.66213 -40.34920 14.83724 1.000 56.67011 237 LEU A CA 1
ATOM 1797 C C . LEU A 1 257 ? -12.22598 -39.46120 15.99116 1.000 63.83467 237 LEU A C 1
ATOM 1798 O O . LEU A 1 257 ? -11.29412 -38.65890 15.85218 1.000 64.97919 237 LEU A O 1
ATOM 1803 N N . ARG A 1 258 ? -12.88717 -39.59255 17.14215 1.000 61.93376 238 ARG A N 1
ATOM 1804 C CA . ARG A 1 258 ? -12.58747 -38.71147 18.26545 1.000 65.34575 238 ARG A CA 1
ATOM 1805 C C . ARG A 1 258 ? -11.32186 -39.15092 18.98782 1.000 64.80892 238 ARG A C 1
ATOM 1806 O O . ARG A 1 258 ? -10.49931 -38.30868 19.36587 1.000 63.97778 238 ARG A O 1
ATOM 1814 N N . GLN A 1 259 ? -11.14746 -40.46000 19.18575 1.000 65.30835 239 GLN A N 1
ATOM 1815 C CA . GLN A 1 259 ? -9.89029 -40.95369 19.73347 1.000 64.52405 239 GLN A CA 1
ATOM 1816 C C . GLN A 1 259 ? -8.71055 -40.64323 18.81870 1.000 65.91478 239 GLN A C 1
ATOM 1817 O O . GLN A 1 259 ? -7.57038 -40.60823 19.29034 1.000 64.75105 239 GLN A O 1
ATOM 1823 N N . LEU A 1 260 ? -8.95016 -40.42276 17.52062 1.000 66.99119 240 LEU A N 1
ATOM 1824 C CA . LEU A 1 260 ? -7.88358 -39.98585 16.62381 1.000 62.38409 240 LEU A CA 1
ATOM 1825 C C . LEU A 1 260 ? -7.59646 -38.49787 16.74642 1.000 60.52875 240 LEU A C 1
ATOM 1826 O O . LEU A 1 260 ? -6.63777 -38.01819 16.13265 1.000 61.62400 240 LEU A O 1
ATOM 1831 N N . GLY A 1 261 ? -8.41743 -37.75673 17.49373 1.000 63.77842 241 GLY A N 1
ATOM 1832 C CA . GLY A 1 261 ? -8.24618 -36.32848 17.65275 1.000 58.35548 241 GLY A CA 1
ATOM 1833 C C . GLY A 1 261 ? -9.14254 -35.45799 16.79557 1.000 59.59195 241 GLY A C 1
ATOM 1834 O O . GLY A 1 261 ? -9.01666 -34.23044 16.86516 1.000 59.85659 241 GLY A O 1
ATOM 1835 N N . ALA A 1 262 ? -10.04415 -36.03883 15.99847 1.000 55.73566 242 ALA A N 1
ATOM 1836 C CA . ALA A 1 262 ? -10.89713 -35.23180 15.11664 1.000 57.46131 242 ALA A CA 1
ATOM 1837 C C . ALA A 1 262 ? -12.00999 -34.55380 15.91463 1.000 52.95970 242 ALA A C 1
ATOM 1838 O O . ALA A 1 262 ? -12.78099 -35.24582 16.58702 1.000 46.39819 242 ALA A O 1
ATOM 1840 N N . PRO A 1 263 ? -12.13637 -33.20457 15.86397 1.000 46.70529 243 PRO A N 1
ATOM 1841 C CA . PRO A 1 263 ? -13.17638 -32.52839 16.65732 1.000 50.80291 243 PRO A CA 1
ATOM 1842 C C . PRO A 1 263 ? -14.56697 -32.66644 16.04854 1.000 51.43619 243 PRO A C 1
ATOM 1843 O O . PRO A 1 263 ? -15.13769 -31.70066 15.53327 1.000 48.42743 243 PRO A O 1
ATOM 1847 N N . VAL A 1 264 ? -15.11561 -33.87317 16.10988 1.000 48.86985 244 VAL A N 1
ATOM 1848 C CA . VAL A 1 264 ? -16.48306 -34.13550 15.68417 1.000 53.87556 244 VAL A CA 1
ATOM 1849 C C . VAL A 1 264 ? -17.43204 -33.68520 16.79096 1.000 55.73037 244 VAL A C 1
ATOM 1850 O O . VAL A 1 264 ? -17.40888 -34.22968 17.89921 1.000 56.98859 244 VAL A O 1
ATOM 1854 N N . GLU A 1 265 ? -18.27775 -32.69762 16.49156 1.000 49.92942 245 GLU A N 1
ATOM 1855 C CA . GLU A 1 265 ? -19.13893 -32.09876 17.50970 1.000 51.12550 245 GLU A CA 1
ATOM 1856 C C . GLU A 1 265 ? -20.60751 -32.52581 17.43689 1.000 52.42694 245 GLU A C 1
ATOM 1857 O O . GLU A 1 265 ? -21.37088 -32.19160 18.34789 1.000 50.92583 245 GLU A O 1
ATOM 1863 N N . ALA A 1 266 ? -21.02547 -33.25843 16.40344 1.000 50.51885 246 ALA A N 1
ATOM 1864 C CA . ALA A 1 266 ? -22.44846 -33.50663 16.19395 1.000 44.92898 246 ALA A CA 1
ATOM 1865 C C . ALA A 1 266 ? -22.61754 -34.64670 15.19952 1.000 44.36409 246 ALA A C 1
ATOM 1866 O O . ALA A 1 266 ? -21.74746 -34.88771 14.36157 1.000 44.94499 246 ALA A O 1
ATOM 1868 N N . ILE A 1 267 ? -23.75651 -35.32439 15.28321 1.000 44.28507 247 ILE A N 1
ATOM 1869 C CA . ILE A 1 267 ? -24.02383 -36.54077 14.51674 1.000 43.29860 247 ILE A CA 1
ATOM 1870 C C . ILE A 1 267 ? -25.19584 -36.28209 13.58666 1.000 45.68160 247 ILE A C 1
ATOM 1871 O O . ILE A 1 267 ? -26.33344 -36.12781 14.03437 1.000 50.13772 247 ILE A O 1
ATOM 1876 N N . GLY A 1 268 ? -24.93559 -36.29633 12.26321 1.000 45.65082 248 GLY A N 1
ATOM 1877 C CA . GLY A 1 268 ? -26.00467 -36.28102 11.28499 1.000 43.14009 248 GLY A CA 1
ATOM 1878 C C . GLY A 1 268 ? -26.40045 -37.69655 10.84588 1.000 42.16470 248 GLY A C 1
ATOM 1879 O O . GLY A 1 268 ? -25.54083 -38.48874 10.47007 1.000 45.54215 248 GLY A O 1
ATOM 1880 N N . VAL A 1 269 ? -27.69308 -37.97557 10.90171 1.000 42.66933 249 VAL A N 1
ATOM 1881 C CA . VAL A 1 269 ? -28.22520 -39.22121 10.34022 1.000 43.20539 249 VAL A CA 1
ATOM 1882 C C . VAL A 1 269 ? -29.20446 -38.82930 9.24492 1.000 42.97341 249 VAL A C 1
ATOM 1883 O O . VAL A 1 269 ? -30.04417 -37.94838 9.44497 1.000 45.91440 249 VAL A O 1
ATOM 1887 N N . GLN A 1 270 ? -29.04390 -39.42082 8.06213 1.000 45.52357 250 GLN A N 1
ATOM 1888 C CA . GLN A 1 270 ? -29.68449 -38.82883 6.89276 1.000 43.51778 250 GLN A CA 1
ATOM 1889 C C . GLN A 1 270 ? -31.17959 -39.10284 6.86834 1.000 46.61890 250 GLN A C 1
ATOM 1890 O O . GLN A 1 270 ? -31.97221 -38.22067 6.50894 1.000 39.54285 250 GLN A O 1
ATOM 1896 N N . GLY A 1 271 ? -31.58480 -40.30611 7.25647 1.000 42.49818 251 GLY A N 1
ATOM 1897 C CA . GLY A 1 271 ? -33.00065 -40.61908 7.28347 1.000 40.24847 251 GLY A CA 1
ATOM 1898 C C . GLY A 1 271 ? -33.60966 -40.78932 5.91065 1.000 44.60827 251 GLY A C 1
ATOM 1899 O O . GLY A 1 271 ? -34.73746 -40.33648 5.67900 1.000 45.55269 251 GLY A O 1
ATOM 1900 N N . HIS A 1 272 ? -32.87641 -41.40062 4.98226 1.000 41.70324 252 HIS A N 1
ATOM 1901 C CA . HIS A 1 272 ? -33.44313 -41.80573 3.70402 1.000 47.84053 252 HIS A CA 1
ATOM 1902 C C . HIS A 1 272 ? -34.09279 -43.16195 3.92755 1.000 51.84673 252 HIS A C 1
ATOM 1903 O O . HIS A 1 272 ? -33.41114 -44.18011 4.06044 1.000 47.97308 252 HIS A O 1
ATOM 1910 N N . PHE A 1 273 ? -35.41444 -43.17728 3.99706 1.000 49.81954 253 PHE A N 1
ATOM 1911 C CA . PHE A 1 273 ? -36.14050 -44.40856 4.25758 1.000 49.78694 253 PHE A CA 1
ATOM 1912 C C . PHE A 1 273 ? -36.66609 -44.97282 2.95871 1.000 49.02376 253 PHE A C 1
ATOM 1913 O O . PHE A 1 273 ? -36.69009 -44.30702 1.92420 1.000 49.37680 253 PHE A O 1
ATOM 1921 N N . ALA A 1 274 ? -37.09844 -46.22564 3.02964 1.000 56.56327 254 ALA A N 1
ATOM 1922 C CA . ALA A 1 274 ? -37.71183 -46.93030 1.91250 1.000 54.85183 254 ALA A CA 1
ATOM 1923 C C . ALA A 1 274 ? -39.06662 -47.45378 2.36676 1.000 69.20361 254 ALA A C 1
ATOM 1924 O O . ALA A 1 274 ? -39.13332 -48.41739 3.13766 1.000 76.43051 254 ALA A O 1
ATOM 1926 N N . ASP A 1 275 ? -40.13702 -46.79655 1.93566 1.000 60.88537 255 ASP A N 1
ATOM 1927 C CA . ASP A 1 275 ? -41.48348 -47.36949 1.99562 1.000 66.25742 255 ASP A CA 1
ATOM 1928 C C . ASP A 1 275 ? -42.07204 -47.43240 3.41224 1.000 64.71813 255 ASP A C 1
ATOM 1929 O O . ASP A 1 275 ? -43.27108 -47.19280 3.57218 1.000 61.82715 255 ASP A O 1
ATOM 1934 N N . ARG A 1 276 ? -41.27136 -47.66924 4.45462 1.000 59.81227 256 ARG A N 1
ATOM 1935 C CA . ARG A 1 276 ? -41.84732 -47.71447 5.79561 1.000 59.56337 256 ARG A CA 1
ATOM 1936 C C . ARG A 1 276 ? -40.91313 -47.10140 6.83429 1.000 58.36482 256 ARG A C 1
ATOM 1937 O O . ARG A 1 276 ? -39.69766 -47.30863 6.79413 1.000 59.41293 256 ARG A O 1
ATOM 1939 N N . VAL A 1 277 ? -41.49170 -46.37563 7.78767 1.000 56.28205 257 VAL A N 1
ATOM 1940 C CA . VAL A 1 277 ? -40.74466 -45.84436 8.92329 1.000 58.18079 257 VAL A CA 1
ATOM 1941 C C . VAL A 1 277 ? -41.30010 -46.47651 10.18671 1.000 58.84134 257 VAL A C 1
ATOM 1942 O O . VAL A 1 277 ? -42.43284 -46.18209 10.59461 1.000 61.15248 257 VAL A O 1
ATOM 1946 N N . ASP A 1 278 ? -40.49048 -47.31157 10.82525 1.000 58.05203 258 ASP A N 1
ATOM 1947 C CA . ASP A 1 278 ? -40.84753 -47.91773 12.09424 1.000 57.89789 258 ASP A CA 1
ATOM 1948 C C . ASP A 1 278 ? -40.38193 -47.00409 13.21749 1.000 59.56113 258 ASP A C 1
ATOM 1949 O O . ASP A 1 278 ? -39.16833 -46.89895 13.45383 1.000 59.43195 258 ASP A O 1
ATOM 1954 N N . PRO A 1 279 ? -41.28759 -46.37124 13.96147 1.000 61.93026 259 PRO A N 1
ATOM 1955 C CA . PRO A 1 279 ? -40.84263 -45.43157 15.00223 1.000 56.34852 259 PRO A CA 1
ATOM 1956 C C . PRO A 1 279 ? -40.08592 -46.08242 16.14673 1.000 60.98692 259 PRO A C 1
ATOM 1957 O O . PRO A 1 279 ? -39.17915 -45.44399 16.70067 1.000 59.62790 259 PRO A O 1
ATOM 1961 N N . VAL A 1 280 ? -40.42354 -47.32230 16.52602 1.000 61.73486 260 VAL A N 1
ATOM 1962 C CA . VAL A 1 280 ? -39.76980 -47.95196 17.67461 1.000 59.60257 260 VAL A CA 1
ATOM 1963 C C . VAL A 1 280 ? -38.30064 -48.21699 17.37230 1.000 59.59437 260 VAL A C 1
ATOM 1964 O O . VAL A 1 280 ? -37.41289 -47.85991 18.15782 1.000 62.51412 260 VAL A O 1
ATOM 1968 N N . VAL A 1 281 ? -38.02174 -48.84961 16.23110 1.000 60.75911 261 VAL A N 1
ATOM 1969 C CA . VAL A 1 281 ? -36.63509 -49.13847 15.87414 1.000 65.41616 261 VAL A CA 1
ATOM 1970 C C . VAL A 1 281 ? -35.84832 -47.84485 15.69190 1.000 61.66856 261 VAL A C 1
ATOM 1971 O O . VAL A 1 281 ? -34.67066 -47.76715 16.06659 1.000 61.54311 261 VAL A O 1
ATOM 1975 N N . VAL A 1 282 ? -36.48891 -46.79464 15.16458 1.000 61.10385 262 VAL A N 1
ATOM 1976 C CA . VAL A 1 282 ? -35.77382 -45.53132 14.99288 1.000 57.96522 262 VAL A CA 1
ATOM 1977 C C . VAL A 1 282 ? -35.36594 -44.98691 16.34801 1.000 57.30218 262 VAL A C 1
ATOM 1978 O O . VAL A 1 282 ? -34.20318 -44.61694 16.56561 1.000 58.02696 262 VAL A O 1
ATOM 1982 N N . LYS A 1 283 ? -36.31822 -44.96576 17.29086 1.000 63.06338 263 LYS A N 1
ATOM 1983 C CA . LYS A 1 283 ? -36.02470 -44.57734 18.66779 1.000 59.46050 263 LYS A CA 1
ATOM 1984 C C . LYS A 1 283 ? -34.90416 -45.42997 19.24840 1.000 57.76432 263 LYS A C 1
ATOM 1985 O O . LYS A 1 283 ? -33.97627 -44.90905 19.88402 1.000 57.42530 263 LYS A O 1
ATOM 1991 N N . GLU A 1 284 ? -34.94385 -46.74001 19.00161 1.000 60.02551 264 GLU A N 1
ATOM 1992 C CA . GLU A 1 284 ? -33.87095 -47.60180 19.49188 1.000 60.23404 264 GLU A CA 1
ATOM 1993 C C . GLU A 1 284 ? -32.53106 -47.19306 18.89598 1.000 59.26363 264 GLU A C 1
ATOM 1994 O O . GLU A 1 284 ? -31.56525 -46.93623 19.62607 1.000 58.71510 264 GLU A O 1
ATOM 2000 N N . ARG A 1 285 ? -32.45491 -47.10765 17.56258 1.000 56.68444 265 ARG A N 1
ATOM 2001 C CA . ARG A 1 285 ? -31.18015 -46.75923 16.93827 1.000 60.51713 265 ARG A CA 1
ATOM 2002 C C . ARG A 1 285 ? -30.70540 -45.36907 17.36250 1.000 56.50825 265 ARG A C 1
ATOM 2003 O O . ARG A 1 285 ? -29.50526 -45.16231 17.54908 1.000 56.90493 265 ARG A O 1
ATOM 2011 N N . LEU A 1 286 ? -31.62186 -44.41994 17.57094 1.000 53.79596 266 LEU A N 1
ATOM 2012 C CA . LEU A 1 286 ? -31.21512 -43.12946 18.12642 1.000 55.33121 266 LEU A CA 1
ATOM 2013 C C . LEU A 1 286 ? -30.63923 -43.29831 19.52709 1.000 59.97295 266 LEU A C 1
ATOM 2014 O O . LEU A 1 286 ? -29.62568 -42.67950 19.87727 1.000 60.34895 266 LEU A O 1
ATOM 2019 N N . ASP A 1 287 ? -31.29061 -44.12259 20.35239 1.000 61.21538 267 ASP A N 1
ATOM 2020 C CA . ASP A 1 287 ? -30.79695 -44.38610 21.70376 1.000 63.04580 267 ASP A CA 1
ATOM 2021 C C . ASP A 1 287 ? -29.32974 -44.79866 21.69164 1.000 57.00477 267 ASP A C 1
ATOM 2022 O O . ASP A 1 287 ? -28.52196 -44.29296 22.48295 1.000 57.28172 267 ASP A O 1
ATOM 2027 N N . VAL A 1 288 ? -28.96494 -45.71639 20.79256 1.000 56.93407 268 VAL A N 1
ATOM 2028 C CA . VAL A 1 288 ? -27.57818 -46.17665 20.72677 1.000 55.65388 268 VAL A CA 1
ATOM 2029 C C . VAL A 1 288 ? -26.63882 -45.01163 20.42975 1.000 59.71781 268 VAL A C 1
ATOM 2030 O O . VAL A 1 288 ? -25.59704 -44.86028 21.07561 1.000 54.86564 268 VAL A O 1
ATOM 2034 N N . LEU A 1 289 ? -26.99937 -44.16172 19.45462 1.000 55.72301 269 LEU A N 1
ATOM 2035 C CA . LEU A 1 289 ? -26.12073 -43.05500 19.06733 1.000 55.81643 269 LEU A CA 1
ATOM 2036 C C . LEU A 1 289 ? -26.02170 -41.99508 20.15231 1.000 55.68792 269 LEU A C 1
ATOM 2037 O O . LEU A 1 289 ? -25.00135 -41.30557 20.25087 1.000 57.66538 269 LEU A O 1
ATOM 2042 N N . ALA A 1 290 ? -27.07038 -41.83611 20.96011 1.000 60.01004 270 ALA A N 1
ATOM 2043 C CA . ALA A 1 290 ? -27.07939 -40.79542 21.98130 1.000 59.73624 270 ALA A CA 1
ATOM 2044 C C . ALA A 1 290 ? -26.02355 -41.02254 23.05031 1.000 56.42811 270 ALA A C 1
ATOM 2045 O O . ALA A 1 290 ? -25.65102 -40.07149 23.74267 1.000 56.89173 270 ALA A O 1
ATOM 2047 N N . GLU A 1 291 ? -25.51104 -42.24782 23.18011 1.000 55.58639 271 GLU A N 1
ATOM 2048 C CA . GLU A 1 291 ? -24.53894 -42.53281 24.22927 1.000 57.74779 271 GLU A CA 1
ATOM 2049 C C . GLU A 1 291 ? -23.23259 -41.74943 24.07027 1.000 59.45433 271 GLU A C 1
ATOM 2050 O O . GLU A 1 291 ? -22.49392 -41.60427 25.04667 1.000 60.71965 271 GLU A O 1
ATOM 2056 N N . LEU A 1 292 ? -22.92281 -41.22494 22.88422 1.000 55.13991 272 LEU A N 1
ATOM 2057 C CA . LEU A 1 292 ? -21.69180 -40.44762 22.75584 1.000 56.52960 272 LEU A CA 1
ATOM 2058 C C . LEU A 1 292 ? -21.81603 -39.04300 23.33499 1.000 53.70331 272 LEU A C 1
ATOM 2059 O O . LEU A 1 292 ? -20.82429 -38.30037 23.35485 1.000 55.76839 272 LEU A O 1
ATOM 2064 N N . GLY A 1 293 ? -23.00082 -38.64985 23.78821 1.000 50.68378 273 GLY A N 1
ATOM 2065 C CA . GLY A 1 293 ? -23.16296 -37.32412 24.34860 1.000 51.65795 273 GLY A CA 1
ATOM 2066 C C . GLY A 1 293 ? -23.06764 -36.21413 23.32912 1.000 56.25040 273 GLY A C 1
ATOM 2067 O O . GLY A 1 293 ? -22.66231 -35.09846 23.66971 1.000 58.65136 273 GLY A O 1
ATOM 2068 N N . LEU A 1 294 ? -23.41068 -36.49134 22.07695 1.000 51.30893 274 LEU A N 1
ATOM 2069 C CA . LEU A 1 294 ? -23.33705 -35.45077 21.07412 1.000 56.36785 274 LEU A CA 1
ATOM 2070 C C . LEU A 1 294 ? -24.72402 -35.19578 20.50971 1.000 49.85717 274 LEU A C 1
ATOM 2071 O O . LEU A 1 294 ? -25.53911 -36.11657 20.41192 1.000 46.73764 274 LEU A O 1
ATOM 2076 N N . PRO A 1 295 ? -25.02695 -33.94906 20.16975 1.000 49.08068 275 PRO A N 1
ATOM 2077 C CA . PRO A 1 295 ? -26.29610 -33.65127 19.4946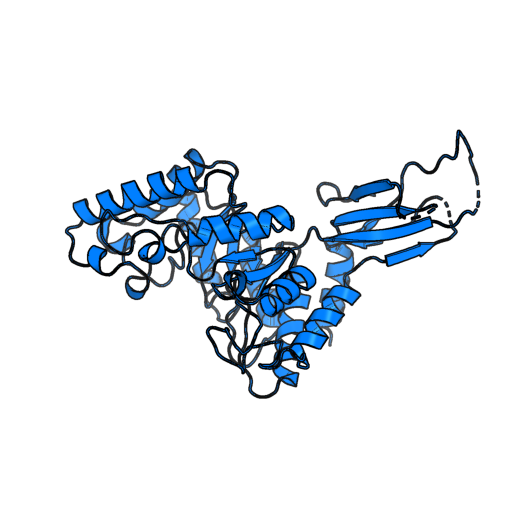5 1.000 46.67339 275 PRO A CA 1
ATOM 2078 C C . PRO A 1 295 ? -26.44490 -34.42163 18.18990 1.000 47.52459 275 PRO A C 1
ATOM 2079 O O . PRO A 1 295 ? -25.48742 -34.63061 17.43979 1.000 46.08794 275 PRO A O 1
ATOM 2083 N N . ILE A 1 296 ? -27.67462 -34.82562 17.91691 1.000 47.41836 276 ILE A N 1
ATOM 2084 C CA . ILE A 1 296 ? -28.02462 -35.60217 16.74059 1.000 42.76441 276 ILE A CA 1
ATOM 2085 C C . ILE A 1 296 ? -29.01377 -34.78848 15.91689 1.000 50.68827 276 ILE A C 1
ATOM 2086 O O . ILE A 1 296 ? -29.93009 -34.16269 16.46624 1.000 46.79285 276 ILE A O 1
ATOM 2091 N N . TRP A 1 297 ? -28.81775 -34.78836 14.60068 1.000 48.65638 277 TRP A N 1
ATOM 2092 C CA . TRP A 1 297 ? -29.71814 -34.13135 13.67365 1.000 41.86468 277 TRP A CA 1
ATOM 2093 C C . TRP A 1 297 ? -30.11258 -35.14452 12.61684 1.000 41.16507 277 TRP A C 1
ATOM 2094 O O . TRP A 1 297 ? -29.25230 -35.86492 12.10126 1.000 45.03426 277 TRP A O 1
ATOM 2105 N N . VAL A 1 298 ? -31.41194 -35.22953 12.33243 1.000 44.55246 278 VAL A N 1
ATOM 2106 C CA . VAL A 1 298 ? -31.90717 -35.89986 11.13145 1.000 43.18065 278 VAL A CA 1
ATOM 2107 C C . VAL A 1 298 ? -31.77073 -34.91968 9.97204 1.000 44.58281 278 VAL A C 1
ATOM 2108 O O . VAL A 1 298 ? -32.46607 -33.90166 9.92258 1.000 40.99135 278 VAL A O 1
ATOM 2112 N N . THR A 1 299 ? -30.88835 -35.23393 9.02700 1.000 41.09571 279 THR A N 1
ATOM 2113 C CA . THR A 1 299 ? -30.39549 -34.23591 8.09094 1.000 40.52710 279 THR A CA 1
ATOM 2114 C C . THR A 1 299 ? -31.06386 -34.25627 6.72489 1.000 43.03893 279 THR A C 1
ATOM 2115 O O . THR A 1 299 ? -31.11659 -33.20493 6.07111 1.000 41.46048 279 THR A O 1
ATOM 2119 N N . GLU A 1 300 ? -31.56745 -35.40438 6.26054 1.000 38.53591 280 GLU A N 1
ATOM 2120 C CA . GLU A 1 300 ? -31.99639 -35.55047 4.86476 1.000 41.04479 280 GLU A CA 1
ATOM 2121 C C . GLU A 1 300 ? -33.26269 -36.41972 4.75926 1.000 45.61699 280 GLU A C 1
ATOM 2122 O O . GLU A 1 300 ? -33.32255 -37.37204 3.97937 1.000 45.36746 280 GLU A O 1
ATOM 2128 N N . TYR A 1 301 ? -34.30759 -36.10627 5.53899 1.000 46.25394 281 TYR A N 1
ATOM 2129 C CA . TYR A 1 301 ? -35.43233 -37.03680 5.63014 1.000 40.99068 281 TYR A CA 1
ATOM 2130 C C . TYR A 1 301 ? -36.16920 -37.16506 4.30018 1.000 44.74197 281 TYR A C 1
ATOM 2131 O O . TYR A 1 301 ? -36.49076 -36.15955 3.64991 1.000 46.57622 281 TYR A O 1
ATOM 2140 N N . ASP A 1 302 ? -36.42595 -38.40641 3.89129 1.000 40.64285 282 ASP A N 1
ATOM 2141 C CA . ASP A 1 302 ? -37.50091 -38.67759 2.94875 1.000 43.76823 282 ASP A CA 1
ATOM 2142 C C . ASP A 1 302 ? -37.87145 -40.15374 2.99688 1.000 49.49651 282 ASP A C 1
ATOM 2143 O O . ASP A 1 302 ? -37.14204 -40.98883 3.54310 1.000 47.30221 282 ASP A O 1
ATOM 2148 N N . SER A 1 303 ? -39.04910 -40.45310 2.44600 1.000 45.48537 283 SER A N 1
ATOM 2149 C CA . SER A 1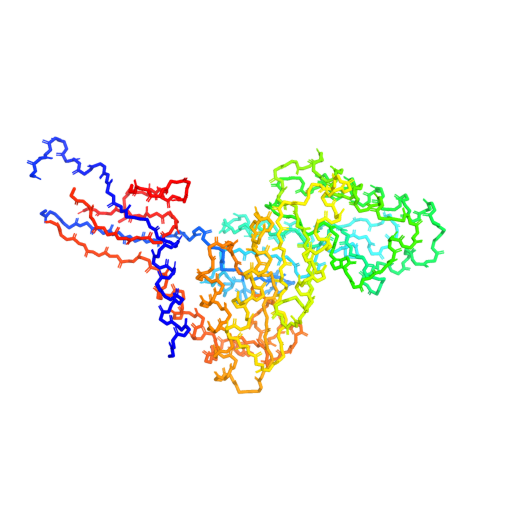 303 ? -39.43567 -41.82274 2.19361 1.000 52.15576 283 SER A CA 1
ATOM 2150 C C . SER A 1 303 ? -40.19304 -41.83599 0.88155 1.000 49.55168 283 SER A C 1
ATOM 2151 O O . SER A 1 303 ? -40.66880 -40.80463 0.40074 1.000 50.53640 283 SER A O 1
ATOM 2154 N N . VAL A 1 304 ? -40.28084 -43.00965 0.28089 1.000 53.82368 284 VAL A N 1
ATOM 2155 C CA . VAL A 1 304 ? -40.94982 -43.15651 -1.00049 1.000 53.56300 284 VAL A CA 1
ATOM 2156 C C . VAL A 1 304 ? -42.13861 -44.08041 -0.81651 1.000 56.99287 284 VAL A C 1
ATOM 2157 O O . VAL A 1 304 ? -41.98294 -45.19994 -0.31477 1.000 58.21961 284 VAL A O 1
ATOM 2161 N N . HIS A 1 305 ? -43.32871 -43.60191 -1.19405 1.000 60.56722 285 HIS A N 1
ATOM 2162 C CA . HIS A 1 305 ? -44.50042 -44.47117 -1.26037 1.000 59.44466 285 HIS A CA 1
ATOM 2163 C C . HIS A 1 305 ? -45.55333 -43.88392 -2.19022 1.000 60.88883 285 HIS A C 1
ATOM 2164 O O . HIS A 1 305 ? -45.90693 -42.70175 -2.07405 1.000 57.08908 285 HIS A O 1
ATOM 2171 N N . PRO A 1 306 ? -46.07563 -44.68695 -3.11914 1.000 64.08782 286 PRO A N 1
ATOM 2172 C CA . PRO A 1 306 ? -47.13729 -44.20214 -4.01688 1.000 58.63180 286 PRO A CA 1
ATOM 2173 C C . PRO A 1 306 ? -48.33432 -43.60540 -3.29814 1.000 59.21485 286 PRO A C 1
ATOM 2174 O O . PRO A 1 306 ? -48.97936 -42.68923 -3.82624 1.000 59.70424 286 PRO A O 1
ATOM 2178 N N . ASP A 1 307 ? -48.64312 -44.08545 -2.09889 1.000 60.98988 287 ASP A N 1
ATOM 2179 C CA . ASP A 1 307 ? -49.82040 -43.63919 -1.35544 1.000 61.62109 287 ASP A CA 1
ATOM 2180 C C . ASP A 1 307 ? -49.38011 -42.53096 -0.39694 1.000 57.61782 287 ASP A C 1
ATOM 2181 O O . ASP A 1 307 ? -48.76818 -42.78735 0.64543 1.000 62.39559 287 ASP A O 1
ATOM 2186 N N . ALA A 1 308 ? -49.69235 -41.28678 -0.75723 1.000 58.91951 288 ALA A N 1
ATOM 2187 C CA . ALA A 1 308 ? -49.41533 -40.14361 0.11156 1.000 58.27618 288 ALA A CA 1
ATOM 2188 C C . ALA A 1 308 ? -49.81739 -40.39933 1.56238 1.000 59.21878 288 ALA A C 1
ATOM 2189 O O . ALA A 1 308 ? -49.15561 -39.90389 2.48878 1.000 53.33142 288 ALA A O 1
ATOM 2191 N N . ASN A 1 309 ? -50.88125 -41.18331 1.78144 1.000 60.33902 289 ASN A N 1
ATOM 2192 C CA . ASN A 1 309 ? -51.32476 -41.47914 3.14448 1.000 62.55402 289 ASN A CA 1
ATOM 2193 C C . ASN A 1 309 ? -50.22554 -42.16083 3.93863 1.000 58.62865 289 ASN A C 1
ATOM 2194 O O . ASN A 1 309 ? -49.99340 -41.83992 5.10966 1.000 58.13387 289 ASN A O 1
ATOM 2199 N N . ARG A 1 310 ? -49.55768 -43.13348 3.32915 1.000 56.12419 290 ARG A N 1
ATOM 2200 C CA . ARG A 1 310 ? -48.48769 -43.80128 4.05059 1.000 61.17229 290 ARG A CA 1
ATOM 2201 C C . ARG A 1 310 ? -47.26138 -42.90955 4.13098 1.000 56.04934 290 ARG A C 1
ATOM 2202 O O . ARG A 1 310 ? -46.55124 -42.91367 5.14566 1.000 55.87963 290 ARG A O 1
ATOM 2210 N N . ARG A 1 311 ? -47.02756 -42.11754 3.08164 1.000 58.82406 291 ARG A N 1
ATOM 2211 C CA . ARG A 1 311 ? -45.98037 -41.10489 3.11892 1.000 58.80719 291 ARG A CA 1
ATOM 2212 C C . ARG A 1 311 ? -46.15389 -40.18109 4.31509 1.000 56.12079 291 ARG A C 1
ATOM 2213 O O . ARG A 1 311 ? -45.18379 -39.88498 5.02603 1.000 54.03292 291 ARG A O 1
ATOM 2221 N N . ALA A 1 312 ? -47.39178 -39.73229 4.56033 1.000 50.78376 292 ALA A N 1
ATOM 2222 C CA . ALA A 1 312 ? -47.67199 -38.91035 5.73755 1.000 51.89649 292 ALA A CA 1
ATOM 2223 C C . ALA A 1 312 ? -47.41507 -39.67085 7.02464 1.000 52.28483 292 ALA A C 1
ATOM 2224 O O . ALA A 1 312 ? -46.88711 -39.10127 7.99344 1.000 54.08591 292 ALA A O 1
ATOM 2226 N N . ASP A 1 313 ? -47.79955 -40.95444 7.06949 1.000 54.57441 293 ASP A N 1
ATOM 2227 C CA . ASP A 1 313 ? -47.56535 -41.73979 8.28328 1.000 53.52654 293 ASP A CA 1
ATOM 2228 C C . ASP A 1 313 ? -46.08058 -41.89629 8.54725 1.000 51.61710 293 ASP A C 1
ATOM 2229 O O . ASP A 1 313 ? -45.63602 -41.78240 9.69058 1.000 51.16682 293 ASP A O 1
ATOM 2234 N N . ASN A 1 314 ? -45.29948 -42.16386 7.49508 1.000 55.81218 294 ASN A N 1
ATOM 2235 C CA . ASN A 1 314 ? -43.84581 -42.22166 7.62971 1.000 54.46055 294 ASN A CA 1
ATOM 2236 C C . ASN A 1 314 ? -43.30118 -40.91637 8.17821 1.000 49.15896 294 ASN A C 1
ATOM 2237 O O . ASN A 1 314 ? -42.52438 -40.90367 9.14047 1.000 54.09972 294 ASN A O 1
ATOM 2242 N N . LEU A 1 315 ? -43.70911 -39.80316 7.57706 1.000 48.82226 295 LEU A N 1
ATOM 2243 C CA . LEU A 1 315 ? -43.23090 -38.50601 8.02892 1.000 51.54011 295 LEU A CA 1
ATOM 2244 C C . LEU A 1 315 ? -43.56975 -38.28867 9.49960 1.000 50.19652 295 LEU A C 1
ATOM 2245 O O . LEU A 1 315 ? -42.68735 -37.95458 10.30246 1.000 52.31773 295 LEU A O 1
ATOM 2250 N N . GLU A 1 316 ? -44.83356 -38.51161 9.88442 1.000 49.26745 296 GLU A N 1
ATOM 2251 C CA . GLU A 1 316 ? -45.20937 -38.32188 11.29166 1.000 50.95363 296 GLU A CA 1
ATOM 2252 C C . GLU A 1 316 ? -44.39269 -39.22665 12.19909 1.000 49.60920 296 GLU A C 1
ATOM 2253 O O . GLU A 1 316 ? -43.90600 -38.79353 13.25614 1.000 49.73151 296 GLU A O 1
ATOM 2259 N N . ALA A 1 317 ? -44.19081 -40.47713 11.77967 1.000 49.52280 297 ALA A N 1
ATOM 2260 C CA . ALA A 1 317 ? -43.43730 -41.42508 12.60109 1.000 54.63411 297 ALA A CA 1
ATOM 2261 C C . ALA A 1 317 ? -42.02468 -40.92329 12.88266 1.000 50.46863 297 ALA A C 1
ATOM 2262 O O . ALA A 1 317 ? -41.55609 -40.95177 14.02429 1.000 52.03149 297 ALA A O 1
ATOM 2264 N N . LEU A 1 318 ? -41.32477 -40.45500 11.84943 1.000 53.89814 298 LEU A N 1
ATOM 2265 C CA . LEU A 1 318 ? -39.95949 -39.99686 12.06255 1.000 47.87224 298 LEU A CA 1
ATOM 2266 C C . LEU A 1 318 ? -39.93610 -38.68980 12.84259 1.000 45.05758 298 LEU A C 1
ATOM 2267 O O . LEU A 1 318 ? -39.17413 -38.53771 13.80276 1.000 48.44908 298 LEU A O 1
ATOM 2272 N N . TYR A 1 319 ? -40.77520 -37.73277 12.45092 1.000 47.90061 299 TYR A N 1
ATOM 2273 C CA . TYR A 1 319 ? -40.72757 -36.41827 13.08053 1.000 47.39442 299 TYR A CA 1
ATOM 2274 C C . TYR A 1 319 ? -41.16263 -36.48827 14.53909 1.000 50.88280 299 TYR A C 1
ATOM 2275 O O . TYR A 1 319 ? -40.52599 -35.87971 15.41526 1.000 50.58509 299 TYR A O 1
ATOM 2284 N N . ARG A 1 320 ? -42.24142 -37.22438 14.83400 1.000 50.52775 300 ARG A N 1
ATOM 2285 C CA . ARG A 1 320 ? -42.65844 -37.30370 16.23439 1.000 54.69679 300 ARG A CA 1
ATOM 2286 C C . ARG A 1 320 ? -41.59102 -37.99019 17.08318 1.000 51.27447 300 ARG A C 1
ATOM 2287 O O . ARG A 1 320 ? -41.26052 -37.51745 18.17726 1.000 54.25422 300 ARG A O 1
ATOM 2295 N N . VAL A 1 321 ? -41.00840 -39.08282 16.58554 1.000 51.48907 301 VAL A N 1
ATOM 2296 C CA . VAL A 1 321 ? -39.98874 -39.76927 17.37667 1.000 51.41615 301 VAL A CA 1
ATOM 2297 C C . VAL A 1 321 ? -38.73271 -38.91769 17.48509 1.000 56.17255 301 VAL A C 1
ATOM 2298 O O . VAL A 1 321 ? -38.12722 -38.81995 18.55976 1.000 55.55871 301 VAL A O 1
ATOM 2302 N N . ALA A 1 322 ? -38.32283 -38.27868 16.38319 1.000 53.19056 302 ALA A N 1
ATOM 2303 C CA . ALA A 1 322 ? -37.13763 -37.43064 16.43852 1.000 53.21242 302 ALA A CA 1
ATOM 2304 C C . ALA A 1 322 ? -37.36447 -36.24882 17.37191 1.000 49.39219 302 ALA A C 1
ATOM 2305 O O . ALA A 1 322 ? -36.53313 -35.95753 18.23448 1.000 49.94742 302 ALA A O 1
ATOM 2307 N N . PHE A 1 323 ? -38.49499 -35.55663 17.21833 1.000 53.73858 303 PHE A N 1
ATOM 2308 C CA . PHE A 1 323 ? -38.81224 -34.44293 18.10970 1.000 51.67350 303 PHE A CA 1
ATOM 2309 C C . PHE A 1 323 ? -38.90862 -34.88770 19.57059 1.000 55.50988 303 PHE A C 1
ATOM 2310 O O . PHE A 1 323 ? -38.71503 -34.07055 20.47799 1.000 48.28986 303 PHE A O 1
ATOM 2318 N N . SER A 1 324 ? -39.16331 -36.16485 19.82923 1.000 50.59556 304 SER A N 1
ATOM 2319 C CA . SER A 1 324 ? -39.28454 -36.59900 21.21761 1.000 56.46703 304 SER A CA 1
ATOM 2320 C C . SER A 1 324 ? -37.98565 -37.13543 21.80971 1.000 60.98560 304 SER A C 1
ATOM 2321 O O . SER A 1 324 ? -37.97773 -37.51733 22.98068 1.000 60.80120 304 SER A O 1
ATOM 2324 N N . HIS A 1 325 ? -36.88977 -37.16902 21.05199 1.000 55.10151 305 HIS A N 1
ATOM 2325 C CA . HIS A 1 325 ? -35.65812 -37.72523 21.57285 1.000 53.07707 305 HIS A CA 1
ATOM 2326 C C . HIS A 1 325 ? -34.77559 -36.61786 22.11601 1.000 54.18875 305 HIS A C 1
ATOM 2327 O O . HIS A 1 325 ? -34.41709 -35.69375 21.37246 1.000 53.92748 305 HIS A O 1
ATOM 2334 N N . PRO A 1 326 ? -34.39567 -36.66058 23.38898 1.000 59.07512 306 PRO A N 1
ATOM 2335 C CA . PRO A 1 326 ? -33.68227 -35.51254 23.96921 1.000 54.59897 306 PRO A CA 1
ATOM 2336 C C . PRO A 1 326 ? -32.32295 -35.25107 23.33931 1.000 52.90685 306 PRO A C 1
ATOM 2337 O O . PRO A 1 326 ? -31.78851 -34.14681 23.49780 1.000 54.15232 306 PRO A O 1
ATOM 2341 N N . ALA A 1 327 ? -31.73515 -36.22265 22.63766 1.000 57.44342 307 ALA A N 1
ATOM 2342 C CA . ALA A 1 327 ? -30.44908 -35.98153 21.99332 1.000 58.49280 307 ALA A CA 1
ATOM 2343 C C . ALA A 1 327 ? -30.58799 -35.33214 20.61818 1.000 52.43411 307 ALA A C 1
ATOM 2344 O O . ALA A 1 327 ? -29.60476 -34.77683 20.11313 1.000 48.50785 307 ALA A O 1
ATOM 2346 N N . VAL A 1 328 ? -31.79125 -35.35221 20.02869 1.000 49.32732 308 VAL A N 1
ATOM 2347 C CA . VAL A 1 328 ? -32.03051 -34.78230 18.70502 1.000 51.99434 308 VAL A CA 1
ATOM 2348 C C . VAL A 1 328 ? -32.33649 -33.29713 18.82835 1.000 51.98847 308 VAL A C 1
ATOM 2349 O O . VAL A 1 328 ? -33.05670 -32.86677 19.73889 1.000 52.95825 308 VAL A O 1
ATOM 2353 N N . LYS A 1 329 ? -31.78241 -32.49345 17.91425 1.000 50.43912 309 LYS A N 1
ATOM 2354 C CA . LYS A 1 329 ? -31.94155 -31.04579 17.98620 1.000 43.43341 309 LYS A CA 1
ATOM 2355 C C . LYS A 1 329 ? -32.59464 -30.44403 16.75278 1.000 46.59471 309 LYS A C 1
ATOM 2356 O O . LYS A 1 329 ? -32.78230 -29.22069 16.69980 1.000 49.56380 309 LYS A O 1
ATOM 2362 N N . GLY A 1 330 ? -32.91423 -31.24320 15.75162 1.000 45.02318 310 GLY A N 1
ATOM 2363 C CA . GLY A 1 330 ? -33.42300 -30.69006 14.51553 1.000 40.03406 310 GLY A CA 1
ATOM 2364 C C . GLY A 1 330 ? -33.65550 -31.79256 13.50787 1.000 44.02086 310 GLY A C 1
ATOM 2365 O O . GLY A 1 330 ? -33.05624 -32.87041 13.57940 1.000 46.40987 310 GLY A O 1
ATOM 2366 N N . VAL A 1 331 ? -34.54872 -31.50087 12.57203 1.000 40.47704 311 VAL A N 1
ATOM 2367 C CA . VAL A 1 331 ? -34.84991 -32.38632 11.46000 1.000 40.37137 311 VAL A CA 1
ATOM 2368 C C . VAL A 1 331 ? -34.84884 -31.56093 10.18504 1.000 42.95111 311 VAL A C 1
ATOM 2369 O O . VAL A 1 331 ? -35.44011 -30.47438 10.14847 1.000 41.71784 311 VAL A O 1
ATOM 2373 N N . LEU A 1 332 ? -34.20666 -32.07208 9.13303 1.000 39.37840 312 LEU A N 1
ATOM 2374 C CA . LEU A 1 332 ? -34.38934 -31.48081 7.81811 1.000 38.84677 312 LEU A CA 1
ATOM 2375 C C . LEU A 1 332 ? -34.87945 -32.52728 6.84416 1.000 42.54219 312 LEU A C 1
ATOM 2376 O O . LEU A 1 332 ? -34.43821 -33.68433 6.85893 1.000 40.98253 312 LEU A O 1
ATOM 2381 N N . MET A 1 333 ? -35.79201 -32.06900 6.00106 1.000 43.27132 313 MET A N 1
ATOM 2382 C CA . MET A 1 333 ? -36.34850 -32.80132 4.87969 1.000 42.92379 313 MET A CA 1
ATOM 2383 C C . MET A 1 333 ? -35.48682 -32.56982 3.64596 1.000 39.08580 313 MET A C 1
ATOM 2384 O O . MET A 1 333 ? -35.19594 -31.42549 3.31568 1.000 41.11910 313 MET A O 1
ATOM 2389 N N . TRP A 1 334 ? -35.13584 -33.63288 2.92413 1.000 40.98068 314 TRP A N 1
ATOM 2390 C CA . TRP A 1 334 ? -34.30511 -33.47616 1.72158 1.000 41.26516 314 TRP A CA 1
ATOM 2391 C C . TRP A 1 334 ? -35.18394 -33.17111 0.50717 1.000 40.06987 314 TRP A C 1
ATOM 2392 O O . TRP A 1 334 ? -35.29236 -33.95085 -0.44203 1.000 39.52210 314 TRP A O 1
ATOM 2403 N N . GLY A 1 335 ? -35.78422 -31.98431 0.52776 1.000 39.72851 315 GLY A N 1
ATOM 2404 C CA . GLY A 1 335 ? -36.70688 -31.57819 -0.51338 1.000 37.31749 315 GLY A CA 1
ATOM 2405 C C . GLY A 1 335 ? -38.15604 -31.81325 -0.10250 1.000 42.16235 315 GLY A C 1
ATOM 2406 O O . GLY A 1 335 ? -38.46121 -32.51371 0.87274 1.000 37.27371 315 GLY A O 1
ATOM 2407 N N . PHE A 1 336 ? -39.06482 -31.21847 -0.88307 1.000 38.96378 316 PHE A N 1
ATOM 2408 C CA . PHE A 1 336 ? -40.48581 -31.23502 -0.54210 1.000 42.48463 316 PHE A CA 1
ATOM 2409 C C . PHE A 1 336 ? -41.39566 -31.28283 -1.77383 1.000 46.89559 316 PHE A C 1
ATOM 2410 O O . PHE A 1 336 ? -42.43276 -31.95623 -1.75792 1.000 42.98256 316 PHE A O 1
ATOM 2418 N N . TRP A 1 337 ? -41.00012 -30.61033 -2.85339 1.000 43.38552 317 TRP A N 1
ATOM 2419 C CA . TRP A 1 337 ? -41.85579 -30.42531 -4.01545 1.000 40.86164 317 TRP A CA 1
ATOM 2420 C C . TRP A 1 337 ? -41.63192 -31.51378 -5.05624 1.000 44.17530 317 TRP A C 1
ATOM 2421 O O . TRP A 1 337 ? -40.48779 -31.77339 -5.45803 1.000 44.79744 317 TRP A O 1
ATOM 2432 N N . ALA A 1 338 ? -42.73625 -32.09686 -5.53861 1.000 41.39908 318 ALA A N 1
ATOM 2433 C CA . ALA A 1 338 ? -42.67603 -33.09932 -6.59626 1.000 46.75213 318 ALA A CA 1
ATOM 2434 C C . ALA A 1 338 ? -41.95616 -32.59550 -7.84058 1.000 44.84877 318 ALA A C 1
ATOM 2435 O O . ALA A 1 338 ? -41.46138 -33.40872 -8.62628 1.000 46.80046 318 ALA A O 1
ATOM 2437 N N . GLY A 1 339 ? -41.89959 -31.27878 -8.05658 1.000 44.44880 319 GLY A N 1
ATOM 2438 C CA . GLY A 1 339 ? -41.16736 -30.77897 -9.20639 1.000 44.31771 319 GLY A CA 1
ATOM 2439 C C . GLY A 1 339 ? -39.66201 -30.85021 -9.05211 1.000 44.64738 319 GLY A C 1
ATOM 2440 O O . GLY A 1 339 ? -38.94421 -30.76907 -10.04475 1.000 53.85755 319 GLY A O 1
ATOM 2441 N N . ALA A 1 340 ? -39.16598 -31.03287 -7.83795 1.000 43.01125 320 ALA A N 1
ATOM 2442 C CA . ALA A 1 340 ? -37.72884 -30.95282 -7.60530 1.000 44.05685 320 ALA A CA 1
ATOM 2443 C C . ALA A 1 340 ? -37.42153 -31.75134 -6.34184 1.000 41.02711 320 ALA A C 1
ATOM 2444 O O . ALA A 1 340 ? -37.11053 -31.21361 -5.28325 1.000 42.89915 320 ALA A O 1
ATOM 2446 N N . HIS A 1 341 ? -37.56922 -33.06700 -6.43193 1.000 41.97232 321 HIS A N 1
ATOM 2447 C CA . HIS A 1 341 ? -37.19377 -33.96142 -5.34886 1.000 40.33041 321 HIS A CA 1
ATOM 2448 C C . HIS A 1 341 ? -36.27353 -35.01633 -5.92723 1.000 42.76994 321 HIS A C 1
ATOM 2449 O O . HIS A 1 341 ? -36.58188 -35.60667 -6.97100 1.000 40.86175 321 HIS A O 1
ATOM 2456 N N . TRP A 1 342 ? -35.16562 -35.28450 -5.23432 1.000 41.05934 322 TRP A N 1
ATOM 2457 C CA . TRP A 1 342 ? -34.19911 -36.20215 -5.81805 1.000 44.86913 322 TRP A CA 1
ATOM 2458 C C . TRP A 1 342 ? -34.75815 -37.61796 -5.92309 1.000 46.13065 322 TRP A C 1
ATOM 2459 O O . TRP A 1 342 ? -34.28187 -38.39333 -6.75498 1.000 47.48836 322 TRP A O 1
ATOM 2470 N N . ARG A 1 343 ? -35.81485 -37.94318 -5.17649 1.000 43.74607 323 ARG A N 1
ATOM 2471 C CA . ARG A 1 343 ? -36.47522 -39.24083 -5.30865 1.000 48.74321 323 ARG A CA 1
ATOM 2472 C C . ARG A 1 343 ? -37.84874 -39.13857 -5.97091 1.000 47.06096 323 ARG A C 1
ATOM 2473 O O . ARG A 1 343 ? -38.64234 -40.07069 -5.87328 1.000 46.42935 323 ARG A O 1
ATOM 2481 N N . GLY A 1 344 ? -38.15074 -38.03079 -6.62979 1.000 45.64046 324 GLY A N 1
ATOM 2482 C CA . GLY A 1 344 ? -39.36506 -37.94519 -7.42222 1.000 43.93692 324 GLY A CA 1
ATOM 2483 C C . GLY A 1 344 ? -40.64080 -37.76076 -6.61680 1.000 48.99202 324 GLY A C 1
ATOM 2484 O O . GLY A 1 344 ? -40.65954 -37.69950 -5.37906 1.000 46.13451 324 GLY A O 1
ATOM 2485 N N . GLU A 1 345 ? -41.75025 -37.71116 -7.36248 1.000 51.27562 325 GLU A N 1
ATOM 2486 C CA . GLU A 1 345 ? -43.02760 -37.28209 -6.79065 1.000 50.04579 325 GLU A CA 1
ATOM 2487 C C . GLU A 1 345 ? -43.52381 -38.21935 -5.68984 1.000 51.90257 325 GLU A C 1
ATOM 2488 O O . GLU A 1 345 ? -44.25255 -37.78445 -4.78678 1.000 49.28657 325 GLU A O 1
ATOM 2494 N N . HIS A 1 346 ? -43.13704 -39.49376 -5.72019 1.000 44.95819 326 HIS A N 1
ATOM 2495 C CA . HIS A 1 346 ? -43.61412 -40.36349 -4.64991 1.000 51.77508 326 HIS A CA 1
ATOM 2496 C C . HIS A 1 346 ? -42.91353 -40.12039 -3.32245 1.000 54.77337 326 HIS A C 1
ATOM 2497 O O . HIS A 1 346 ? -43.15240 -40.89085 -2.38030 1.000 48.78181 326 HIS A O 1
ATOM 2504 N N . ALA A 1 347 ? -42.06031 -39.09188 -3.22939 1.000 49.62719 327 ALA A N 1
ATOM 2505 C CA . ALA A 1 347 ? -41.43698 -38.70597 -1.97327 1.000 52.25975 327 ALA A CA 1
ATOM 2506 C C . ALA A 1 347 ? -41.85922 -37.32265 -1.49392 1.000 45.30265 327 ALA A C 1
ATOM 2507 O O . ALA A 1 347 ? -41.51207 -36.94102 -0.37490 1.000 48.87680 327 ALA A O 1
ATOM 2509 N N . ALA A 1 348 ? -42.60822 -36.58641 -2.29607 1.000 45.18942 328 ALA A N 1
ATOM 2510 C CA . ALA A 1 348 ? -42.91252 -35.18812 -2.03936 1.000 46.90676 328 ALA A CA 1
ATOM 2511 C C . ALA A 1 348 ? -44.09249 -35.01484 -1.08612 1.000 45.44304 328 ALA A C 1
ATOM 2512 O O . ALA A 1 348 ? -44.98172 -35.86963 -0.98683 1.000 41.69584 328 ALA A O 1
ATOM 2514 N N . ILE A 1 349 ? -44.10675 -33.86415 -0.40599 1.000 44.48642 329 ILE A N 1
ATOM 2515 C CA . ILE A 1 349 ? -45.23346 -33.48253 0.43390 1.000 42.69539 329 ILE A CA 1
ATOM 2516 C C . 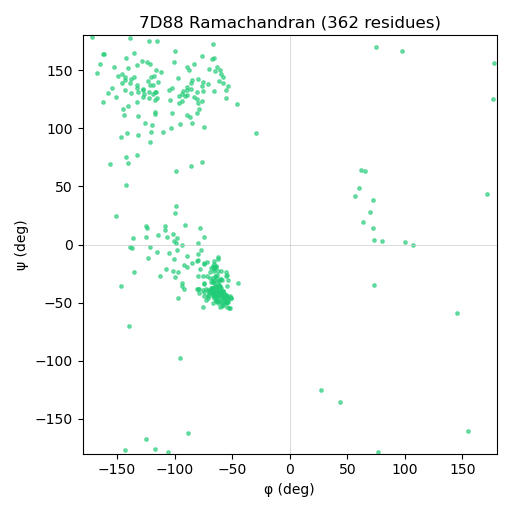ILE A 1 349 ? -46.14292 -32.48697 -0.25288 1.000 44.47212 329 ILE A C 1
ATOM 2517 O O . ILE A 1 349 ? -47.25792 -32.24871 0.23733 1.000 49.33176 329 ILE A O 1
ATOM 2522 N N . VAL A 1 350 ? -45.71895 -31.89981 -1.37019 1.000 44.04475 330 VAL A N 1
ATOM 2523 C CA . VAL A 1 350 ? -46.56342 -30.98901 -2.13603 1.000 46.22132 330 VAL A CA 1
ATOM 2524 C C . VAL A 1 350 ? -46.49225 -31.40388 -3.59575 1.000 51.77527 330 VAL A C 1
ATOM 2525 O O . VAL A 1 350 ? -45.40177 -31.63742 -4.13026 1.000 51.90288 330 VAL A O 1
ATOM 2529 N N . ASN A 1 351 ? -47.65801 -31.53151 -4.22175 1.000 48.87758 331 ASN A N 1
ATOM 2530 C CA . ASN A 1 351 ? -47.77865 -32.01483 -5.58095 1.000 45.25158 331 ASN A CA 1
ATOM 2531 C C . ASN A 1 351 ? -47.15841 -31.03991 -6.56112 1.000 46.30128 331 ASN A C 1
ATOM 2532 O O . ASN A 1 351 ? -46.80917 -29.90519 -6.22312 1.000 49.82679 331 ASN A O 1
ATOM 2537 N N . HIS A 1 352 ? -47.09771 -31.49268 -7.81442 1.000 45.57510 332 HIS A N 1
ATOM 2538 C CA . HIS A 1 352 ? -46.55469 -30.69411 -8.90330 1.000 50.69441 332 HIS A CA 1
ATOM 2539 C C . HIS A 1 352 ? -47.23074 -29.33420 -8.99373 1.000 52.19769 332 HIS A C 1
ATOM 2540 O O . HIS A 1 352 ? -46.55812 -28.30415 -9.09130 1.000 51.76610 332 HIS A O 1
ATOM 2547 N N . ASP A 1 353 ? -48.56902 -29.30543 -8.98224 1.000 49.73642 333 ASP A N 1
ATOM 2548 C CA . ASP A 1 353 ? -49.28083 -28.03627 -9.10839 1.000 46.37536 333 ASP A CA 1
ATOM 2549 C C . ASP A 1 353 ? -49.31294 -27.22868 -7.81631 1.000 54.21522 333 ASP A C 1
ATOM 2550 O O . ASP A 1 353 ? -50.13641 -26.31454 -7.71613 1.000 56.01033 333 ASP A O 1
ATOM 2555 N N . TRP A 1 354 ? -48.49108 -27.55795 -6.81899 1.000 49.33811 334 TRP A N 1
ATOM 2556 C CA . TRP A 1 354 ? -48.37555 -26.80705 -5.57172 1.000 51.82114 334 TRP A CA 1
ATOM 2557 C C . TRP A 1 354 ? -49.57841 -26.96782 -4.64896 1.000 50.27050 334 TRP A C 1
ATOM 2558 O O . TRP A 1 354 ? -49.70373 -26.22495 -3.67389 1.000 49.43689 334 TRP A O 1
ATOM 2569 N N . SER A 1 355 ? -50.43795 -27.94367 -4.88946 1.000 50.71322 335 SER A N 1
ATOM 2570 C CA . SER A 1 355 ? -51.39303 -28.33953 -3.86648 1.000 52.74341 335 SER A CA 1
ATOM 2571 C C . SER A 1 355 ? -50.75014 -29.35047 -2.92255 1.000 51.51439 335 SER A C 1
ATOM 2572 O O . SER A 1 355 ? -49.96749 -30.20716 -3.34172 1.000 50.49966 335 SER A O 1
ATOM 2575 N N . LEU A 1 356 ? -51.06216 -29.23281 -1.63787 1.000 51.41681 336 LEU A N 1
ATOM 2576 C CA . LEU A 1 356 ? -50.53954 -30.18442 -0.67749 1.000 49.11607 336 LEU A CA 1
ATOM 2577 C C . LEU A 1 356 ? -51.07822 -31.57157 -0.98924 1.000 54.03955 336 LEU A C 1
ATOM 2578 O O . LEU A 1 356 ? -52.14017 -31.72452 -1.59566 1.000 54.44261 336 LEU A O 1
ATOM 2583 N N . ASN A 1 357 ? -50.32077 -32.58705 -0.60349 1.000 48.37800 337 ASN A N 1
ATOM 2584 C CA . ASN A 1 357 ? -50.86563 -33.92088 -0.44850 1.000 46.14045 337 ASN A CA 1
ATOM 2585 C C . ASN A 1 357 ? -50.97776 -34.19372 1.04130 1.000 46.93591 337 ASN A C 1
ATOM 2586 O O . ASN A 1 357 ? -50.66498 -33.33870 1.87213 1.000 52.11043 337 ASN A O 1
ATOM 2591 N N . GLU A 1 358 ? -51.43584 -35.39419 1.38456 1.000 52.31090 338 GLU A N 1
ATOM 2592 C CA . GLU A 1 358 ? -51.68312 -35.70657 2.78839 1.000 48.37979 338 GLU A CA 1
ATOM 2593 C C . GLU A 1 358 ? -50.41452 -35.60143 3.62428 1.000 48.51659 338 GLU A C 1
ATOM 2594 O O . GLU A 1 358 ? -50.48805 -35.30308 4.82252 1.000 51.13563 338 GLU A O 1
ATOM 2600 N N . ALA A 1 359 ? -49.24397 -35.84926 3.02516 1.000 49.50237 339 ALA A N 1
ATOM 2601 C CA . ALA A 1 359 ? -48.00394 -35.75230 3.79789 1.000 49.81126 339 ALA A CA 1
ATOM 2602 C C . ALA A 1 359 ? -47.65565 -34.30025 4.09848 1.000 46.49905 339 ALA A C 1
ATOM 2603 O O . ALA A 1 359 ? -47.21612 -33.98572 5.21041 1.000 46.65780 339 ALA A O 1
ATOM 2605 N N . GLY A 1 360 ? -47.88724 -33.39391 3.13906 1.000 46.40657 340 GLY A N 1
ATOM 2606 C CA . GLY A 1 360 ? -47.70964 -31.97164 3.42153 1.000 46.73945 340 GLY A CA 1
ATOM 2607 C C . GLY A 1 360 ? -48.69223 -31.44288 4.45254 1.000 46.99159 340 GLY A C 1
ATOM 2608 O O . GLY A 1 360 ? -48.31710 -30.69554 5.36496 1.000 51.58082 340 GLY A O 1
ATOM 2609 N N . ARG A 1 361 ? -49.96150 -31.82053 4.32455 1.000 47.77258 341 ARG A N 1
ATOM 2610 C CA . ARG A 1 361 ? -50.95117 -31.49299 5.34852 1.000 52.81539 341 ARG A CA 1
ATOM 2611 C C . ARG A 1 361 ? -50.51165 -31.98356 6.72189 1.000 48.51380 341 ARG A C 1
ATOM 2612 O O . ARG A 1 361 ? -50.52003 -31.22604 7.70373 1.000 49.77537 341 ARG A O 1
ATOM 2620 N N . ARG A 1 362 ? -50.10715 -33.24959 6.80744 1.000 43.68030 342 ARG A N 1
ATOM 2621 C CA . ARG A 1 362 ? -49.65267 -33.78883 8.08534 1.000 46.74185 342 ARG A CA 1
ATOM 2622 C C . ARG A 1 362 ? -48.44047 -33.03322 8.59608 1.000 51.03049 342 ARG A C 1
ATOM 2623 O O . ARG A 1 362 ? -48.30203 -32.80637 9.80623 1.000 49.69911 342 ARG A O 1
ATOM 2631 N N . TYR A 1 363 ? -47.53549 -32.64542 7.68780 1.000 47.58712 343 TYR A N 1
ATOM 2632 C CA . TYR A 1 363 ? -46.39264 -31.85086 8.11890 1.000 50.45332 343 TYR A CA 1
ATOM 2633 C C . TYR A 1 363 ? -46.85562 -30.52029 8.70577 1.000 47.68450 343 TYR A C 1
ATOM 2634 O O . TYR A 1 363 ? -46.35906 -30.08360 9.75274 1.000 51.34100 343 TYR A O 1
ATOM 2643 N N . GLU A 1 364 ? -47.82803 -29.87701 8.05797 1.000 50.26638 344 GLU A N 1
ATOM 2644 C CA . GLU A 1 364 ? -48.32208 -28.58296 8.52512 1.000 49.55091 344 GLU A CA 1
ATOM 2645 C C . GLU A 1 364 ? -49.04580 -28.71181 9.85938 1.000 54.51960 344 GLU A C 1
ATOM 2646 O O . GLU A 1 364 ? -48.92945 -27.83338 10.72655 1.000 50.79426 344 GLU A O 1
ATOM 2652 N N . LYS A 1 365 ? -49.80793 -29.79413 10.03717 1.000 52.52419 345 LYS A N 1
ATOM 2653 C CA . LYS A 1 365 ? -50.48591 -30.01640 11.30968 1.000 49.39981 345 LYS A CA 1
ATOM 2654 C C . LYS A 1 365 ? -49.49829 -30.30987 12.43051 1.000 57.31671 345 LYS A C 1
ATOM 2655 O O . LYS A 1 365 ? -49.68968 -29.84508 13.56525 1.000 55.43681 345 LYS A O 1
ATOM 2661 N N . LEU A 1 366 ? -48.44415 -31.08957 12.14278 1.000 54.12076 346 LEU A N 1
ATOM 2662 C CA . LEU A 1 366 ? -47.40159 -31.30268 13.14723 1.000 53.50178 346 LEU A CA 1
ATOM 2663 C C . LEU A 1 366 ? -46.78995 -29.98408 13.59838 1.000 50.45170 346 LEU A C 1
ATOM 2664 O O . LEU A 1 366 ? -46.49807 -29.80046 14.78401 1.000 51.06945 346 LEU A O 1
ATOM 2669 N N . LEU A 1 367 ? -46.54868 -29.06690 12.66105 1.000 52.17593 347 LEU A N 1
ATOM 2670 C CA . LEU A 1 367 ? -45.99150 -27.77301 13.04086 1.000 50.91585 347 LEU A CA 1
ATOM 2671 C C . LEU A 1 367 ? -46.98565 -26.98906 13.88523 1.000 54.69514 347 LEU A C 1
ATOM 2672 O O . LEU A 1 367 ? -46.60153 -26.31391 14.84908 1.000 55.26954 347 LEU A O 1
ATOM 2677 N N . GLN A 1 368 ? -48.26853 -27.04687 13.52133 1.000 55.98294 348 GLN A N 1
ATOM 2678 C CA . GLN A 1 368 ? -49.28719 -26.36428 14.31137 1.000 58.06407 348 GLN A CA 1
ATOM 2679 C C . GLN A 1 368 ? -49.40182 -26.98893 15.69315 1.000 55.46318 348 GLN A C 1
ATOM 2680 O O . GLN A 1 368 ? -49.38613 -26.27893 16.70602 1.000 53.22645 348 GLN A O 1
ATOM 2686 N N . GLU A 1 369 ? -49.45425 -28.32120 15.75062 1.000 55.83031 349 GLU A N 1
ATOM 2687 C CA . GLU A 1 369 ? -49.49207 -29.00487 17.03536 1.000 57.22895 349 GLU A CA 1
ATOM 2688 C C . GLU A 1 369 ? -48.32524 -28.59645 17.92305 1.000 59.10344 349 GLU A C 1
ATOM 2689 O O . GLU A 1 369 ? -48.48693 -28.46575 19.14105 1.000 61.58219 349 GLU A O 1
ATOM 2695 N N . TRP A 1 370 ? -47.15119 -28.36141 17.34038 1.000 60.82449 350 TRP A N 1
ATOM 2696 C CA . TRP A 1 370 ? -45.95394 -28.08697 18.12565 1.000 58.14593 350 TRP A CA 1
ATOM 2697 C C . TRP A 1 370 ? -45.64439 -26.59730 18.21022 1.000 55.62842 350 TRP A C 1
ATOM 2698 O O . TRP A 1 370 ? -44.48575 -26.21609 18.39025 1.000 54.94569 350 TRP A O 1
ATOM 2709 N N . THR A 1 371 ? -46.66218 -25.74975 18.11010 1.000 55.56946 351 THR A N 1
ATOM 2710 C CA . THR A 1 371 ? -46.51363 -24.30615 18.24888 1.000 58.06892 351 THR A CA 1
ATOM 2711 C C . THR A 1 371 ? -47.31277 -23.82147 19.45111 1.000 59.56368 351 THR A C 1
ATOM 2712 O O . THR A 1 371 ? -48.49765 -24.14066 19.58072 1.000 61.24266 351 THR A O 1
ATOM 2716 N N . THR A 1 372 ? -46.67529 -23.01681 20.30101 1.000 63.18194 352 THR A N 1
ATOM 2717 C CA . THR A 1 372 ? -47.30000 -22.47245 21.50284 1.000 56.48930 352 THR A CA 1
ATOM 2718 C C . THR A 1 372 ? -48.02158 -21.17986 21.14099 1.000 62.81430 352 THR A C 1
ATOM 2719 O O . THR A 1 372 ? -47.38447 -20.16217 20.85004 1.000 60.91405 352 THR A O 1
ATOM 2723 N N . GLN A 1 373 ? -49.34972 -21.22508 21.15566 1.000 65.45812 353 GLN A N 1
ATOM 2724 C CA . GLN A 1 373 ? -50.19916 -20.05186 20.97835 1.000 67.19370 353 GLN A CA 1
ATOM 2725 C C . GLN A 1 373 ? -51.23158 -20.08197 22.08756 1.000 68.52923 353 GLN A C 1
ATOM 2726 O O . GLN A 1 373 ? -52.10785 -20.95124 22.09837 1.000 72.68846 353 GLN A O 1
ATOM 2732 N N . ARG A 1 374 ? -51.12794 -19.15125 23.01992 1.000 65.15660 354 ARG A N 1
ATOM 2733 C CA . ARG A 1 374 ? -52.02452 -19.16135 24.15479 1.000 70.20466 354 ARG A CA 1
ATOM 2734 C C . ARG A 1 374 ? -52.49008 -17.75130 24.46649 1.000 72.59303 354 ARG A C 1
ATOM 2735 O O . ARG A 1 374 ? -51.73821 -16.78049 24.32170 1.000 69.30245 354 ARG A O 1
ATOM 2743 N N . VAL A 1 375 ? -53.75385 -17.65772 24.86160 1.000 74.29761 355 VAL A N 1
ATOM 2744 C CA . VAL A 1 375 ? -54.30210 -16.48271 25.51678 1.000 74.30488 355 VAL A CA 1
ATOM 2745 C C . VAL A 1 375 ? -54.71784 -16.92235 26.90840 1.000 77.58605 355 VAL A C 1
ATOM 2746 O O . VAL A 1 375 ? -55.35785 -17.96755 27.07214 1.000 75.26422 355 VAL A O 1
ATOM 2750 N N . GLU A 1 376 ? -54.31169 -16.16071 27.90983 1.000 74.90918 356 GLU A N 1
ATOM 2751 C CA . GLU A 1 376 ? -54.58476 -16.52598 29.28341 1.000 77.86171 356 GLU A CA 1
ATOM 2752 C C . GLU A 1 376 ? -54.87603 -15.25875 30.06205 1.000 80.06899 356 GLU A C 1
ATOM 2753 O O . GLU A 1 376 ? -54.30387 -14.19614 29.79633 1.000 79.55745 356 GLU A O 1
ATOM 2759 N N . LYS A 1 377 ? -55.79468 -15.37945 31.01200 1.000 81.15460 357 LYS A N 1
ATOM 2760 C CA . LYS A 1 377 ? -56.18018 -14.25595 31.84845 1.000 83.10827 357 LYS A CA 1
ATOM 2761 C C . LYS A 1 377 ? -55.39510 -14.21083 33.14770 1.000 83.45569 357 LYS A C 1
ATOM 2762 O O . LYS A 1 377 ? -55.04102 -13.12105 33.61024 1.000 82.39441 357 LYS A O 1
ATOM 2764 N N . THR A 1 378 ? -55.08306 -15.37942 33.70507 1.000 76.69532 358 THR A N 1
ATOM 2765 C CA . THR A 1 378 ? -54.47624 -15.52995 35.02922 1.000 86.92844 358 THR A CA 1
ATOM 2766 C C . THR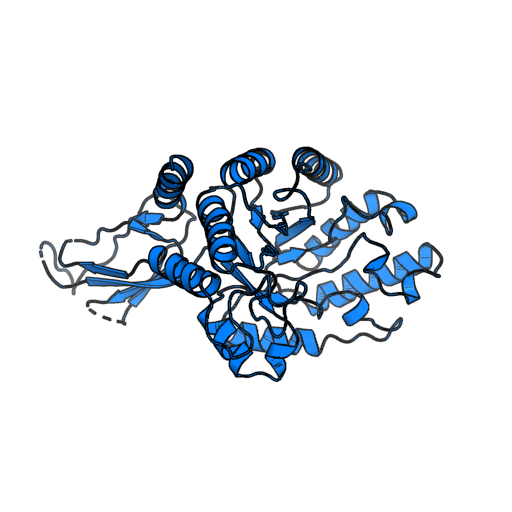 A 1 378 ? -55.11152 -14.62008 36.08011 1.000 82.81582 358 THR A C 1
ATOM 2767 O O . THR A 1 378 ? -55.62812 -15.10830 37.08837 1.000 75.10376 358 THR A O 1
ATOM 2771 N N . GLN A 1 383 ? -47.46121 -13.77476 37.46021 1.000 94.05522 363 GLN A N 1
ATOM 2772 C CA . GLN A 1 383 ? -48.81029 -14.03086 36.96471 1.000 92.62319 363 GLN A CA 1
ATOM 2773 C C . GLN A 1 383 ? -48.77590 -14.42952 35.46047 1.000 88.86353 363 GLN A C 1
ATOM 2774 O O . GLN A 1 383 ? -49.58413 -13.96680 34.65624 1.000 86.29665 363 GLN A O 1
ATOM 2780 N N . VAL A 1 384 ? -47.82524 -15.29939 35.10377 1.000 85.23331 364 VAL A N 1
ATOM 2781 C CA . VAL A 1 384 ? -47.75601 -15.94591 33.79092 1.000 84.41662 364 VAL A CA 1
ATOM 2782 C C . VAL A 1 384 ? -47.52521 -17.43443 34.02640 1.000 84.42667 364 VAL A C 1
ATOM 2783 O O . VAL A 1 384 ? -46.53272 -17.80796 34.65824 1.000 89.74806 364 VAL A O 1
ATOM 2787 N N . THR A 1 385 ? -48.40146 -18.29840 33.51913 1.000 76.94089 365 THR A N 1
ATOM 2788 C CA . THR A 1 385 ? -48.09552 -19.72274 33.63958 1.000 81.89128 365 THR A CA 1
ATOM 2789 C C . THR A 1 385 ? -48.57615 -20.51029 32.43501 1.000 84.39403 365 THR A C 1
ATOM 2790 O O . THR A 1 385 ? -49.78260 -20.60441 32.18356 1.000 85.02277 365 THR A O 1
ATOM 2794 N N . CYS A 1 386 ? -47.61414 -21.09269 31.71256 1.000 81.22240 366 CYS A N 1
ATOM 2795 C CA . CYS A 1 386 ? -47.86155 -22.12631 30.72098 1.000 79.04411 366 CYS A CA 1
ATOM 2796 C C . CYS A 1 386 ? -46.54814 -22.78209 30.32036 1.000 72.90629 366 CYS A C 1
ATOM 2797 O O . CYS A 1 386 ? -45.49177 -22.13389 30.32299 1.000 71.75219 366 CYS A O 1
ATOM 2800 N N . PRO A 1 387 ? -46.57042 -24.06669 29.98900 1.000 70.89764 367 PRO A N 1
ATOM 2801 C CA . PRO A 1 387 ? -45.44263 -24.64316 29.26248 1.000 70.01419 367 PRO A CA 1
ATOM 2802 C C . PRO A 1 387 ? -45.42623 -24.08711 27.84760 1.000 72.84594 367 PRO A C 1
ATOM 2803 O O . PRO A 1 387 ? -46.46379 -23.71420 27.29236 1.000 74.41355 367 PRO A O 1
ATOM 2807 N N . ALA A 1 388 ? -44.22803 -23.99971 27.27328 1.000 68.85182 368 ALA A N 1
ATOM 2808 C CA . ALA A 1 388 ? -44.08320 -23.40658 25.94984 1.000 63.51253 368 ALA A CA 1
ATOM 2809 C C . ALA A 1 388 ? -42.83750 -23.97440 25.29095 1.000 60.83301 368 ALA A C 1
ATOM 2810 O O . ALA A 1 388 ? -41.78548 -24.06334 25.93089 1.000 52.98557 368 ALA A O 1
ATOM 2812 N N . PHE A 1 389 ? -42.97049 -24.35621 24.02219 1.000 57.73348 369 PHE A N 1
ATOM 2813 C CA . PHE A 1 389 ? -41.85060 -24.89737 23.27033 1.000 57.15764 369 PHE A CA 1
ATOM 2814 C C . PHE A 1 389 ? -40.71159 -23.88962 23.20382 1.000 55.81563 369 PHE A C 1
ATOM 2815 O O . PHE A 1 389 ? -40.92493 -22.66966 23.18492 1.000 51.26853 369 PHE A O 1
ATOM 2823 N N . HIS A 1 390 ? -39.48957 -24.41711 23.19544 1.000 53.90810 370 HIS A N 1
ATOM 2824 C CA . HIS A 1 390 ? -38.30879 -23.57080 23.07886 1.000 57.22017 370 HIS A CA 1
ATOM 2825 C C . HIS A 1 390 ? -38.36704 -22.73749 21.80559 1.000 55.75210 370 HIS A C 1
ATOM 2826 O O . HIS A 1 390 ? -38.76863 -23.21622 20.74005 1.000 57.48572 370 HIS A O 1
ATOM 2833 N N . GLY A 1 391 ? -37.96534 -21.48286 21.93030 1.000 55.86626 371 GLY A N 1
ATOM 2834 C CA . GLY A 1 391 ? -38.04044 -20.54085 20.83710 1.000 60.01487 371 GLY A CA 1
ATOM 2835 C C . GLY A 1 391 ? -38.13008 -19.12434 21.37395 1.000 59.53153 371 GLY A C 1
ATOM 2836 O O . GLY A 1 391 ? -37.77382 -18.86152 22.51942 1.000 63.35868 371 GLY A O 1
ATOM 2837 N N . THR A 1 392 ? -38.60536 -18.22258 20.51788 1.000 59.41147 372 THR A N 1
ATOM 2838 C CA . THR A 1 392 ? -38.83153 -16.84269 20.91754 1.000 67.49636 372 THR A CA 1
ATOM 2839 C C . THR A 1 392 ? -40.31266 -16.50631 20.82864 1.000 68.41990 372 THR A C 1
ATOM 2840 O O . THR A 1 392 ? -41.05253 -17.05055 20.00031 1.000 60.28196 372 THR A O 1
ATOM 2844 N N . TYR A 1 393 ? -40.72768 -15.58570 21.69428 1.000 73.03690 373 TYR A N 1
ATOM 2845 C CA . TYR A 1 393 ? -42.13200 -15.36352 21.98307 1.000 68.23391 373 TYR A CA 1
ATOM 2846 C C . TYR A 1 393 ? -42.44562 -13.88264 21.93606 1.000 69.43609 373 TYR A C 1
ATOM 2847 O O . TYR A 1 393 ? -41.66099 -13.05529 22.40964 1.000 73.12978 373 TYR A O 1
ATOM 2856 N N . GLU A 1 394 ? -43.57916 -13.56021 21.32449 1.000 70.12702 374 GLU A N 1
ATOM 2857 C CA . GLU A 1 394 ? -44.21958 -12.26500 21.49917 1.000 76.05849 374 GLU A CA 1
ATOM 2858 C C . GLU A 1 394 ? -45.25277 -12.39857 22.61327 1.000 73.59446 374 GLU A C 1
ATOM 2859 O O . GLU A 1 394 ? -46.13130 -13.26534 22.54674 1.000 73.46317 374 GLU A O 1
ATOM 2865 N N . VAL A 1 395 ? -45.13788 -11.56864 23.64389 1.000 78.43532 375 VAL A N 1
ATOM 2866 C CA . VAL A 1 395 ? -46.10479 -11.53996 24.73688 1.000 78.76497 375 VAL A CA 1
ATOM 2867 C C . VAL A 1 395 ? -46.80380 -10.18557 24.71451 1.000 79.93261 375 VAL A C 1
ATOM 2868 O O . VAL A 1 395 ? -46.14742 -9.13711 24.67986 1.000 82.63308 375 VAL A O 1
ATOM 2872 N N . ARG A 1 396 ? -48.13680 -10.20941 24.67228 1.000 77.31382 376 ARG A N 1
ATOM 2873 C CA . ARG A 1 396 ? -48.93240 -9.00431 24.48193 1.000 76.12396 376 ARG A CA 1
ATOM 2874 C C . ARG A 1 396 ? -49.89486 -8.80589 25.64805 1.000 82.91071 376 ARG A C 1
ATOM 2875 O O . ARG A 1 396 ? -50.28048 -9.76166 26.32926 1.000 81.39040 376 ARG A O 1
ATOM 2877 N N . ILE A 1 397 ? -50.28807 -7.54885 25.86103 1.000 85.40443 377 ILE A N 1
ATOM 2878 C CA . ILE A 1 397 ? -51.14668 -7.15996 26.98702 1.000 83.86268 377 ILE A CA 1
ATOM 2879 C C . ILE A 1 397 ? -52.24566 -6.19575 26.54706 1.000 87.73268 377 ILE A C 1
ATOM 2880 O O . ILE A 1 397 ? -53.38661 -6.28078 27.00490 1.000 93.35522 377 ILE A O 1
ATOM 2885 N N . GLU A 1 400 ? -49.01792 -8.02300 20.18978 1.000 92.74205 380 GLU A N 1
ATOM 2886 C CA . GLU A 1 400 ? -47.67412 -7.82466 19.65383 1.000 97.54590 380 GLU A CA 1
ATOM 2887 C C . GLU A 1 400 ? -47.01257 -6.55306 20.20467 1.000 104.71055 380 GLU A C 1
ATOM 2888 O O . GLU A 1 400 ? -47.22800 -5.45329 19.68403 1.000 102.35115 380 GLU A O 1
ATOM 2890 N N . SER A 1 401 ? -46.20427 -6.72069 21.25810 1.000 103.88980 381 SER A N 1
ATOM 2891 C CA . SER A 1 401 ? -45.47061 -5.61782 21.87403 1.000 99.59099 381 SER A CA 1
ATOM 2892 C C . SER A 1 401 ? -44.04910 -6.03083 22.26291 1.000 100.18672 381 SER A C 1
ATOM 2893 O O . SER A 1 401 ? -43.08160 -5.59332 21.62899 1.000 101.57835 381 SER A O 1
ATOM 2895 N N . LYS A 1 402 ? -43.90443 -6.88369 23.28695 1.000 95.74642 382 LYS A N 1
ATOM 2896 C CA . LYS A 1 402 ? -42.59802 -7.22903 23.85998 1.000 91.57345 382 LYS A CA 1
ATOM 2897 C C . LYS A 1 402 ? -42.14266 -8.61302 23.39051 1.000 86.07109 382 LYS A C 1
ATOM 2898 O O . LYS A 1 402 ? -42.56459 -9.63539 23.93859 1.000 78.65196 382 LYS A O 1
ATOM 2900 N N . MET A 1 403 ? -41.24782 -8.64209 22.40332 1.000 87.90517 383 MET A N 1
ATOM 2901 C CA . MET A 1 403 ? -40.65133 -9.89540 21.95485 1.000 82.54833 383 MET A CA 1
ATOM 2902 C C . MET A 1 403 ? -39.59955 -10.36565 22.95438 1.000 81.58342 383 MET A C 1
ATOM 2903 O O . MET A 1 403 ? -38.79116 -9.57541 23.44433 1.000 85.88886 383 MET A O 1
ATOM 2905 N N . LEU A 1 404 ? -39.60615 -11.66128 23.25550 1.000 79.06955 384 LEU A N 1
ATOM 2906 C CA . LEU A 1 404 ? -38.75695 -12.20552 24.30751 1.000 75.66544 384 LEU A CA 1
ATOM 2907 C C . LEU A 1 404 ? -38.28821 -13.60781 23.93367 1.000 76.78588 384 LEU A C 1
ATOM 2908 O O . LEU A 1 404 ? -39.00741 -14.36427 23.27407 1.000 75.64802 384 LEU A O 1
ATOM 2913 N N . GLN A 1 405 ? -37.07547 -13.94729 24.35496 1.000 74.47241 385 GLN A N 1
ATOM 2914 C CA . GLN A 1 405 ? -36.48025 -15.24532 24.07514 1.000 73.79661 385 GLN A CA 1
ATOM 2915 C C . GLN A 1 405 ? -36.68540 -16.16425 25.26624 1.000 68.48579 385 GLN A C 1
ATOM 2916 O O . GLN A 1 405 ? -36.62089 -15.72356 26.41577 1.000 78.94667 385 GLN A O 1
ATOM 2922 N N . GLN A 1 406 ? -36.92938 -17.44550 24.99615 1.000 66.54240 386 GLN A N 1
ATOM 2923 C CA . GLN A 1 406 ? -36.86074 -18.45254 26.05291 1.000 63.76504 386 GLN A CA 1
ATOM 2924 C C . GLN A 1 406 ? -36.22709 -19.72056 25.47650 1.000 71.73592 386 GLN A C 1
ATOM 2925 O O . GLN A 1 406 ? -36.89808 -20.55556 24.85570 1.000 68.73829 386 GLN A O 1
ATOM 2931 N N . GLN A 1 407 ? -34.91458 -19.85189 25.68204 1.000 69.55279 387 GLN A N 1
ATOM 2932 C CA . GLN A 1 407 ? -34.12611 -20.92544 25.09572 1.000 66.83159 387 GLN A CA 1
ATOM 2933 C C . GLN A 1 407 ? -34.13605 -22.13808 26.02694 1.000 70.32052 387 GLN A C 1
ATOM 2934 O O . GLN A 1 407 ? -34.97152 -22.24140 26.92931 1.000 73.49121 387 GLN A O 1
ATOM 2940 N N . THR A 1 408 ? -33.18673 -23.05313 25.82986 1.000 65.76570 388 THR A N 1
ATOM 2941 C CA . THR A 1 408 ? -33.13708 -24.32854 26.52999 1.000 67.29180 388 THR A CA 1
ATOM 2942 C C . THR A 1 408 ? -31.92903 -24.45008 27.45535 1.000 69.49900 388 THR A C 1
ATOM 2943 O O . THR A 1 408 ? -31.67147 -25.53979 27.98176 1.000 65.65689 388 THR A O 1
ATOM 2947 N N . ILE A 1 409 ? -31.16749 -23.36950 27.64806 1.000 68.58652 389 ILE A N 1
ATOM 2948 C CA . ILE A 1 409 ? -29.95687 -23.45433 28.46005 1.000 73.67183 389 ILE A CA 1
ATOM 2949 C C . ILE A 1 409 ? -30.28351 -23.84683 29.89593 1.000 76.49759 389 ILE A C 1
ATOM 2950 O O . ILE A 1 409 ? -29.47926 -24.51116 30.56118 1.000 73.57260 389 ILE A O 1
ATOM 2952 N N . GLU A 1 410 ? -31.45514 -23.45546 30.39753 1.000 74.09067 390 GLU A N 1
ATOM 2953 C CA . GLU A 1 410 ? -31.89435 -23.82465 31.73494 1.000 76.33582 390 GLU A CA 1
ATOM 2954 C C . GLU A 1 410 ? -33.24037 -24.52610 31.64868 1.000 74.59566 390 GLU A C 1
ATOM 2955 O O . GLU A 1 410 ? -33.98437 -24.34305 30.68047 1.000 78.53731 390 GLU A O 1
ATOM 2957 N N . LEU A 1 411 ? -33.55690 -25.32255 32.67196 1.000 71.22001 391 LEU A N 1
ATOM 2958 C CA . LEU A 1 411 ? -34.77023 -26.13255 32.67297 1.000 75.97412 391 LEU A CA 1
ATOM 2959 C C . LEU A 1 411 ? -35.84084 -25.63759 33.64197 1.000 80.86720 391 LEU A C 1
ATOM 2960 O O . LEU A 1 411 ? -36.81283 -26.36193 33.88469 1.000 82.46882 391 LEU A O 1
ATOM 2962 N N . ASP A 1 412 ? -35.71021 -24.42198 34.19187 1.000 77.22278 392 ASP A N 1
ATOM 2963 C CA . ASP A 1 412 ? -36.56846 -23.98321 35.30093 1.000 82.98278 392 ASP A CA 1
ATOM 2964 C C . ASP A 1 412 ? -37.12454 -22.57692 35.05058 1.000 87.08786 392 ASP A C 1
ATOM 2965 O O . ASP A 1 412 ? -36.65945 -21.59203 35.63273 1.000 87.77608 392 ASP A O 1
ATOM 2970 N N . SER A 1 413 ? -38.13211 -22.48825 34.19356 1.000 81.59425 393 SER A N 1
ATOM 2971 C CA . SER A 1 413 ? -38.98431 -21.30068 34.16246 1.000 80.05390 393 SER A CA 1
ATOM 2972 C C . SER A 1 413 ? -38.23579 -19.98253 33.95618 1.000 71.33070 393 SER A C 1
ATOM 2973 O O . SER A 1 413 ? -38.50826 -19.24741 33.00396 1.000 74.65035 393 SER A O 1
#

InterPro domains:
  IPR001000 Glycoside hydrolase family 10 domain [PF00331] (62-327)
  IPR001000 Glycoside hydrolase family 10 domain [PR00134] (130-142)
  IPR001000 Glycoside hydrolase family 10 domain [PR00134] (174-185)
  IPR001000 Glycoside hydrolase family 10 domain 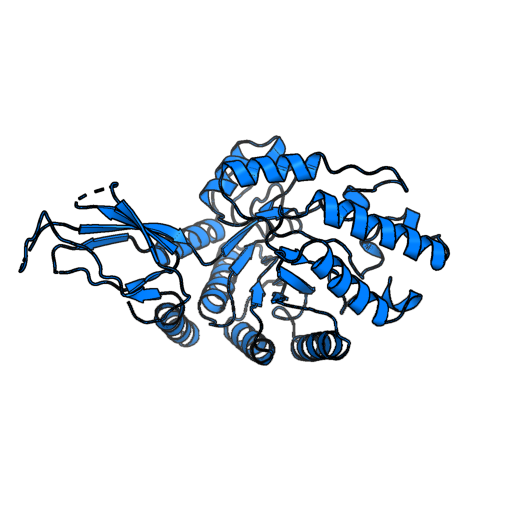[PR00134] (212-223)
  IPR001000 Glycoside hydrolase family 10 domain [PR00134] (240-252)
  IPR001000 Glycoside hydrolase family 10 domain [PS51760] (53-346)
  IPR001000 Glycoside hydrolase family 10 domain [SM00633] (99-340)
  IPR017853 Glycoside hydrolase superfamily [SSF51445] (50-354)
  IPR044846 Glycoside hydrolase family 10 [PTHR31490] (19-384)

CATH classification: 3.20.20.80

Solvent-accessible surface area: 16121 Å² total; per-residue (Å²): 171,74,48,99,57,96,0,48,86,38,6,106,127,62,18,26,40,84,14,59,104,103,51,125,76,100,95,90,107,118,75,55,101,15,73,2,68,11,89,47,36,74,12,0,6,0,0,2,0,19,48,32,12,80,144,26,128,69,4,2,73,18,0,56,127,17,6,45,21,0,1,0,22,53,8,0,25,11,88,32,5,5,83,118,81,47,132,60,52,19,125,101,0,44,42,0,20,92,18,0,114,162,73,164,12,27,4,2,0,4,3,0,2,48,0,29,78,135,21,9,4,120,43,0,57,101,40,67,76,126,56,0,68,108,0,0,86,74,8,1,71,80,0,1,82,69,0,91,53,122,6,138,7,1,1,0,1,1,15,4,48,51,16,40,4,0,72,101,65,56,31,78,105,13,8,42,37,0,0,60,41,1,46,144,28,1,68,118,0,52,0,0,2,2,1,68,44,2,1,28,139,42,48,22,114,56,0,53,61,19,0,64,72,0,107,152,59,36,3,35,0,48,0,0,0,0,4,3,32,10,75,89,63,13,70,20,73,49,0,53,98,49,0,54,29,0,27,125,33,66,17,39,0,16,0,2,11,6,3,3,42,33,100,49,24,87,141,18,0,78,9,4,13,7,0,0,10,2,0,2,0,5,54,18,0,83,0,0,0,4,15,7,1,28,11,31,20,19,142,68,31,93,78,8,0,5,0,54,104,112,61,54,65,16,46,0,0,120,46,1,52,90,4,35,123,91,4,42,8,124,87,101,67,63,84,102,10,90,1,67,0,15,16,4,18,1,46,25,16,140,103,92,56,75,54,121,8,68,73,95,42,105,111,62

B-factor: mean 55.76, std 14.15, range [31.51, 120.5]

Organism: Bacillus sp. (NCBI:txid1409)